Protein AF-A0A3D5HCS0-F1 (afdb_monomer)

Secondary 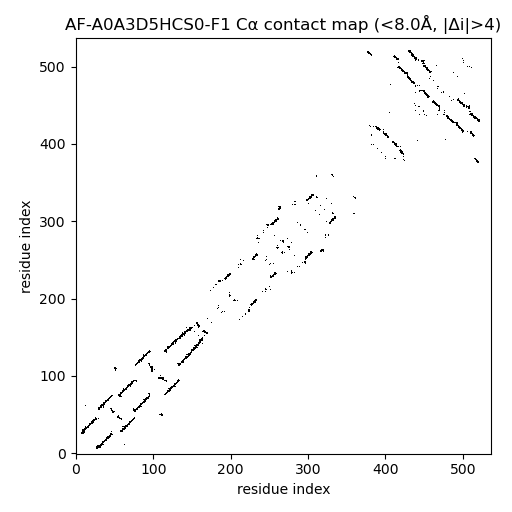structure (DSSP, 8-state):
------PPPSEE-TT-EEPSS-EEE-GGGEEE-TT-EE-TT-EEEE--EETTEE---EEEE-TT-EE-TT-EEEESSEEEE-TT-EE-TT-EEESEEE--S-TTS-GGGSPEEE-EEEE-TT-EE-TT-EE-SSEEE-TT-EEPTT-EE-S-B-TTEEEETTTTEEEEE--HHHHHHHHHHHHHHTTTTTT--EEEEEE-SSSSSGGGHHHHHHHHHHHHTT-SS--EEEEEE--PPPPHHHHHHHHTTSS-SEEEEE--SSSHHHHHHH-SS--HHHHHHHHHHHHHHHHHTT-SPEEEEEEE--TTS-SSSTTS-HHHHHHHTTSSEEEEE--S--GGGHHHHTTS-TT---------------------------EEGGGGGGG-EEEES-GGGEEEEEEEETTEEEEEEEE-SSEEEEEEES--SSEEEEEEEEE-GGGTT-TT--EEEEEEETTEEEEEEEE-TTT-GGGGS-EEEEEEEPPPTTSSEEEEEEEEEGGG------EEEEEEEEEE-----------------

Radius of gyration: 30.87 Å; Cα contacts (8 Å, |Δi|>4): 1173; chains: 1; bounding box: 112×59×103 Å

Nearest PDB structures (foldseek):
  3vbk-assembly1_E  TM=7.588E-01  e=9.280E-09  Bacillus cereus SJ1
  3vbn-assembly1_E  TM=6.845E-01  e=3.715E-09  Bacillus cereus SJ1
  3vbp-assembly1_E  TM=6.751E-01  e=5.040E-09  Bacillus cereus SJ1
  3nz2-assembly1_C  TM=6.798E-01  e=2.881E-09  Vibrio cholerae O1 biovar El Tor str. N16961
  3vbm-assembly1_A  TM=6.682E-01  e=1.543E-08  Bacillus cereus SJ1

Structure (mmCIF, N/CA/C/O backbone):
data_AF-A0A3D5HCS0-F1
#
_entry.id   AF-A0A3D5HCS0-F1
#
loop_
_atom_site.group_PDB
_atom_site.id
_atom_site.type_symbol
_atom_site.label_atom_id
_atom_site.label_alt_id
_atom_site.label_comp_id
_atom_site.label_asym_id
_atom_site.label_entity_id
_atom_site.label_seq_id
_atom_site.pdbx_PDB_ins_code
_atom_site.Cartn_x
_atom_site.Cartn_y
_atom_site.Cartn_z
_atom_site.occupancy
_atom_site.B_iso_or_equiv
_atom_site.auth_seq_id
_atom_site.auth_comp_id
_atom_site.auth_asym_id
_atom_site.auth_atom_id
_atom_site.pdbx_PDB_model_num
ATOM 1 N N . MET A 1 1 ? 17.726 -1.505 -51.246 1.00 40.09 1 MET A N 1
ATOM 2 C CA . MET A 1 1 ? 18.266 -2.875 -51.099 1.00 40.09 1 MET A CA 1
ATOM 3 C C . MET A 1 1 ? 18.958 -2.883 -49.742 1.00 40.09 1 MET A C 1
ATOM 5 O O . MET A 1 1 ? 19.860 -2.082 -49.576 1.00 40.09 1 MET A O 1
ATOM 9 N N . ASN A 1 2 ? 18.490 -3.553 -48.693 1.00 28.88 2 ASN A N 1
ATOM 10 C CA . ASN A 1 2 ? 17.818 -4.845 -48.636 1.00 28.88 2 ASN A CA 1
ATOM 11 C C . ASN A 1 2 ? 16.517 -4.779 -47.831 1.00 28.88 2 ASN A C 1
ATOM 13 O O . ASN A 1 2 ? 16.498 -4.334 -46.690 1.00 28.88 2 ASN A O 1
ATOM 17 N N . ASP A 1 3 ? 15.453 -5.252 -48.467 1.00 43.62 3 ASP A N 1
ATOM 18 C CA . ASP A 1 3 ? 14.295 -5.831 -47.806 1.00 43.62 3 ASP A CA 1
ATOM 19 C C . ASP A 1 3 ? 14.769 -7.160 -47.198 1.00 43.62 3 ASP A C 1
ATOM 21 O O . ASP A 1 3 ? 14.988 -8.143 -47.906 1.00 43.62 3 ASP A O 1
ATOM 25 N N . SER A 1 4 ? 15.092 -7.139 -45.908 1.00 32.47 4 SER A N 1
ATOM 26 C CA . SER A 1 4 ? 15.424 -8.325 -45.125 1.00 32.47 4 SER A CA 1
ATOM 27 C C . SER A 1 4 ? 14.458 -8.374 -43.955 1.00 32.47 4 SER A C 1
ATOM 29 O O . SER A 1 4 ? 14.707 -7.736 -42.936 1.00 32.47 4 SER A O 1
ATOM 31 N N . SER A 1 5 ? 13.346 -9.089 -44.150 1.00 39.62 5 SER A N 1
ATOM 32 C CA . SER A 1 5 ? 12.503 -9.677 -43.102 1.00 39.62 5 SER A CA 1
ATOM 33 C C . SER A 1 5 ? 12.296 -8.782 -41.876 1.00 39.62 5 SER A C 1
ATOM 35 O O . SER A 1 5 ? 13.101 -8.826 -40.945 1.00 39.62 5 SER A O 1
ATOM 37 N N . SER A 1 6 ? 11.207 -8.008 -41.830 1.00 61.06 6 SER A N 1
ATOM 38 C CA . SER A 1 6 ? 10.798 -7.355 -40.584 1.00 61.06 6 SER A CA 1
ATOM 39 C C . SER A 1 6 ? 10.603 -8.436 -39.521 1.00 61.06 6 SER A C 1
ATOM 41 O O . SER A 1 6 ? 9.612 -9.169 -39.546 1.00 61.06 6 SER A O 1
ATOM 43 N N . VAL A 1 7 ? 11.588 -8.589 -38.640 1.00 67.19 7 VAL A N 1
ATOM 44 C CA . VAL A 1 7 ? 11.514 -9.524 -37.525 1.00 67.19 7 VAL A CA 1
ATOM 45 C C . VAL A 1 7 ? 10.277 -9.124 -36.716 1.00 67.19 7 VAL A C 1
ATOM 47 O O . VAL A 1 7 ? 10.143 -7.945 -36.374 1.00 67.19 7 VAL A O 1
ATOM 50 N N . PRO A 1 8 ? 9.325 -10.040 -36.484 1.00 85.25 8 PRO A N 1
ATOM 51 C CA . PRO A 1 8 ? 8.120 -9.706 -35.745 1.00 85.25 8 PRO A CA 1
ATOM 52 C C . PRO A 1 8 ? 8.466 -9.383 -34.292 1.00 85.25 8 PRO A C 1
ATOM 54 O O . PRO A 1 8 ? 9.491 -9.821 -33.766 1.00 85.25 8 PRO A O 1
ATOM 57 N N . PHE A 1 9 ? 7.584 -8.636 -33.634 1.00 92.56 9 PHE A N 1
ATOM 58 C CA . PHE A 1 9 ? 7.651 -8.484 -32.186 1.00 92.56 9 PHE A CA 1
ATOM 59 C C . PHE A 1 9 ? 7.589 -9.852 -31.494 1.00 92.56 9 PHE A C 1
ATOM 61 O O . PHE A 1 9 ? 6.914 -10.759 -31.986 1.00 92.56 9 PHE A O 1
ATOM 68 N N . GLY A 1 10 ? 8.231 -9.985 -30.330 1.00 87.44 10 GLY A N 1
ATOM 69 C CA . GLY A 1 10 ? 8.097 -11.185 -29.495 1.00 87.44 10 GLY A CA 1
ATOM 70 C C . GLY A 1 10 ? 6.640 -11.439 -29.081 1.00 87.44 10 GLY A C 1
ATOM 71 O O . GLY A 1 10 ? 6.196 -12.582 -28.999 1.00 87.44 10 GLY A O 1
ATOM 72 N N . LEU A 1 11 ? 5.876 -10.359 -28.883 1.00 91.88 11 LEU A N 1
ATOM 73 C CA . LEU A 1 11 ? 4.416 -10.346 -28.772 1.00 91.88 11 LEU A CA 1
ATOM 74 C C . LEU A 1 11 ? 3.896 -8.978 -29.226 1.00 91.88 11 LEU A C 1
ATOM 76 O O . LEU A 1 11 ? 4.483 -7.954 -28.877 1.00 91.88 11 LEU A O 1
ATOM 80 N N . PHE A 1 12 ? 2.774 -8.954 -29.944 1.00 93.19 12 PHE A N 1
ATOM 81 C CA . PHE A 1 12 ? 2.031 -7.727 -30.225 1.00 93.19 12 PHE A CA 1
ATOM 82 C C . PHE A 1 12 ? 0.534 -7.975 -30.022 1.00 93.19 12 PHE A C 1
ATOM 84 O O . PHE A 1 12 ? -0.094 -8.692 -30.804 1.00 93.19 12 PHE A O 1
ATOM 91 N N . GLY A 1 13 ? -0.018 -7.446 -28.931 1.00 92.81 13 GLY A N 1
ATOM 92 C CA . GLY A 1 13 ? -1.400 -7.684 -28.533 1.00 92.81 13 GLY A CA 1
ATOM 93 C C . GLY A 1 13 ? -2.437 -6.998 -29.423 1.00 92.81 13 GLY A C 1
ATOM 94 O O . GLY A 1 13 ? -2.145 -6.133 -30.252 1.00 92.81 13 GLY A O 1
ATOM 95 N N . GLN A 1 14 ? -3.691 -7.402 -29.238 1.00 92.31 14 GLN A N 1
ATOM 96 C CA . GLN A 1 14 ? -4.833 -6.890 -29.986 1.00 92.31 14 GLN A CA 1
ATOM 97 C C . GLN A 1 14 ? -5.055 -5.401 -29.711 1.00 92.31 14 GLN A C 1
ATOM 99 O O . GLN A 1 14 ? -4.874 -4.932 -28.588 1.00 92.31 14 GLN A O 1
ATOM 104 N N . SER A 1 15 ? -5.477 -4.666 -30.744 1.00 94.44 15 SER A N 1
ATOM 105 C CA . SER A 1 15 ? -5.795 -3.229 -30.680 1.00 94.44 15 SER A CA 1
ATOM 106 C C . SER A 1 15 ? -4.640 -2.314 -30.249 1.00 94.44 15 SER A C 1
ATOM 108 O O . SER A 1 15 ? -4.856 -1.116 -30.057 1.00 94.44 15 SER A O 1
ATOM 110 N N . SER A 1 16 ? -3.420 -2.841 -30.136 1.00 94.00 16 SER A N 1
ATOM 111 C CA . SER A 1 16 ? -2.223 -2.049 -29.876 1.00 94.00 16 SER A CA 1
ATOM 112 C C . SER A 1 16 ? -1.791 -1.284 -31.126 1.00 94.00 16 SER A C 1
ATOM 114 O O . SER A 1 16 ? -1.936 -1.757 -32.254 1.00 94.00 16 SER A O 1
ATOM 116 N N . GLN A 1 17 ? -1.286 -0.068 -30.936 1.00 93.94 17 GLN A N 1
ATOM 117 C CA . GLN A 1 17 ? -0.936 0.859 -32.008 1.00 93.94 17 GLN A CA 1
ATOM 118 C C . GLN A 1 17 ? 0.408 1.521 -31.718 1.00 93.94 17 GLN A C 1
ATOM 120 O O . GLN A 1 17 ? 0.640 2.026 -30.623 1.00 93.94 17 GLN A O 1
ATOM 125 N N . ILE A 1 18 ? 1.267 1.573 -32.734 1.00 91.62 18 ILE A N 1
ATOM 126 C CA . ILE A 1 18 ? 2.507 2.351 -32.726 1.00 91.62 18 ILE A CA 1
ATOM 127 C C . ILE A 1 18 ? 2.415 3.363 -33.867 1.00 91.62 18 ILE A C 1
ATOM 129 O O . ILE A 1 18 ? 2.258 2.972 -35.025 1.00 91.62 18 ILE A O 1
ATOM 133 N N . LYS A 1 19 ? 2.475 4.660 -33.551 1.00 87.44 19 LYS A N 1
ATOM 134 C CA . LYS A 1 19 ? 2.415 5.735 -34.550 1.00 87.44 19 LYS A CA 1
ATOM 135 C C . LYS A 1 19 ? 3.815 6.160 -34.990 1.00 87.44 19 LYS A C 1
ATOM 137 O O . LYS A 1 19 ? 4.669 6.402 -34.152 1.00 87.44 19 LYS A O 1
ATOM 142 N N . ASN A 1 20 ? 4.055 6.235 -36.298 1.00 78.56 20 ASN A N 1
ATOM 143 C CA . ASN A 1 20 ? 5.356 6.607 -36.865 1.00 78.56 20 ASN A CA 1
ATOM 144 C C . ASN A 1 20 ? 5.614 8.126 -36.780 1.00 78.56 20 ASN A C 1
ATOM 146 O O . ASN A 1 20 ? 4.705 8.890 -37.099 1.00 78.56 20 ASN A O 1
ATOM 150 N N . PRO A 1 21 ? 6.858 8.581 -36.506 1.00 63.50 21 PRO A N 1
ATOM 151 C CA . PRO A 1 21 ? 8.109 7.818 -36.600 1.00 63.50 21 PRO A CA 1
ATOM 152 C C . PRO A 1 21 ? 8.577 7.237 -35.256 1.00 63.50 21 PRO A C 1
ATOM 154 O O . PRO A 1 21 ? 8.786 7.982 -34.307 1.00 63.50 21 PRO A O 1
ATOM 157 N N . VAL A 1 22 ? 8.794 5.920 -35.192 1.00 81.94 22 VAL A N 1
ATOM 158 C CA . VAL A 1 22 ? 9.361 5.218 -34.023 1.00 81.94 22 VAL A CA 1
ATOM 159 C C . VAL A 1 22 ? 10.636 4.495 -34.439 1.00 81.94 22 VAL A C 1
ATOM 161 O O . VAL A 1 22 ? 10.713 3.945 -35.537 1.00 81.94 22 VAL A O 1
ATOM 164 N N . ILE A 1 23 ? 11.641 4.495 -33.567 1.00 92.69 23 ILE A N 1
ATOM 165 C CA . ILE A 1 23 ? 12.841 3.666 -33.714 1.00 92.69 23 ILE A CA 1
ATOM 166 C C . ILE A 1 23 ? 12.617 2.393 -32.905 1.00 92.69 23 ILE A C 1
ATOM 168 O O . ILE A 1 23 ? 12.388 2.473 -31.701 1.00 92.69 23 ILE A O 1
ATOM 172 N N . VAL A 1 24 ? 12.692 1.232 -33.555 1.00 94.25 24 VAL A N 1
ATOM 173 C CA . VAL A 1 24 ? 12.583 -0.076 -32.896 1.00 94.25 24 VAL A CA 1
ATOM 174 C C . VAL A 1 24 ? 13.812 -0.913 -33.232 1.00 94.25 24 VAL A C 1
ATOM 176 O O . VAL A 1 24 ? 14.102 -1.118 -34.411 1.00 94.25 24 VAL A O 1
ATOM 179 N N . THR A 1 25 ? 14.526 -1.413 -32.223 1.00 94.75 25 THR A N 1
ATOM 180 C CA . THR A 1 25 ? 15.664 -2.329 -32.415 1.00 94.75 25 THR A CA 1
ATOM 181 C C . THR A 1 25 ? 15.400 -3.670 -31.735 1.00 94.75 25 THR A C 1
ATOM 183 O O . THR A 1 25 ? 14.897 -3.716 -30.616 1.00 94.75 25 THR A O 1
ATOM 186 N N . ASN A 1 26 ? 15.728 -4.770 -32.428 1.00 95.38 26 ASN A N 1
ATOM 187 C CA . ASN A 1 26 ? 15.502 -6.150 -31.967 1.00 95.38 26 ASN A CA 1
ATOM 188 C C . ASN A 1 26 ? 14.061 -6.416 -31.470 1.00 95.38 26 ASN A C 1
ATOM 190 O O . ASN A 1 26 ? 13.861 -6.795 -30.313 1.00 95.38 26 ASN A O 1
ATOM 194 N N . PRO A 1 27 ? 13.042 -6.223 -32.332 1.00 94.75 27 PRO A N 1
ATOM 195 C CA . PRO A 1 27 ? 11.632 -6.357 -31.955 1.00 94.75 27 PRO A CA 1
ATOM 196 C C . PRO A 1 27 ? 11.265 -7.742 -31.404 1.00 94.75 27 PRO A C 1
ATOM 198 O O . PRO A 1 27 ? 10.375 -7.831 -30.564 1.00 94.75 27 PRO A O 1
ATOM 201 N N . ASP A 1 28 ? 11.980 -8.810 -31.770 1.00 95.06 28 ASP A N 1
ATOM 202 C CA . ASP A 1 28 ? 11.784 -10.163 -31.222 1.00 95.06 28 ASP A CA 1
ATOM 203 C C . ASP A 1 28 ? 11.960 -10.246 -29.696 1.00 95.06 28 ASP A C 1
ATOM 205 O O . ASP A 1 28 ? 11.513 -11.203 -29.066 1.00 95.06 28 ASP A O 1
ATOM 209 N N . ARG A 1 29 ? 12.595 -9.236 -29.093 1.00 97.25 29 ARG A N 1
ATOM 210 C CA . ARG A 1 29 ? 12.810 -9.099 -27.646 1.00 97.25 29 ARG A CA 1
ATOM 211 C C . ARG A 1 29 ? 11.907 -8.063 -26.980 1.00 97.25 29 ARG A C 1
ATOM 213 O O . ARG A 1 29 ? 12.054 -7.781 -25.790 1.00 97.25 29 ARG A O 1
ATOM 220 N N . ILE A 1 30 ? 10.962 -7.519 -27.740 1.00 97.44 30 ILE A N 1
ATOM 221 C CA . ILE A 1 30 ? 9.981 -6.541 -27.292 1.00 97.44 30 ILE A CA 1
ATOM 222 C C . ILE A 1 30 ? 8.600 -7.206 -27.313 1.00 97.44 30 ILE A C 1
ATOM 224 O O . ILE A 1 30 ? 8.141 -7.708 -28.341 1.00 97.44 30 ILE A O 1
ATOM 228 N N . PHE A 1 31 ? 7.938 -7.211 -26.161 1.00 96.88 31 PHE A N 1
ATOM 229 C CA . PHE A 1 31 ? 6.648 -7.854 -25.937 1.00 96.88 31 PHE A CA 1
ATOM 230 C C . PHE A 1 31 ? 5.632 -6.788 -25.538 1.00 96.88 31 PHE A C 1
ATOM 232 O O . PHE A 1 31 ? 5.747 -6.187 -24.471 1.00 96.88 31 PHE A O 1
ATOM 239 N N . ILE A 1 32 ? 4.648 -6.553 -26.400 1.00 97.06 32 ILE A N 1
ATOM 240 C CA . ILE A 1 32 ? 3.619 -5.529 -26.228 1.00 97.06 32 ILE A CA 1
ATOM 241 C C . ILE A 1 32 ? 2.278 -6.221 -25.994 1.00 97.06 32 ILE A C 1
ATOM 243 O O . ILE A 1 32 ? 1.849 -7.033 -26.817 1.00 97.06 32 ILE A O 1
ATOM 247 N N . GLY A 1 33 ? 1.625 -5.898 -24.877 1.00 95.81 33 GLY A N 1
ATOM 248 C CA . GLY A 1 33 ? 0.287 -6.366 -24.521 1.00 95.81 33 GLY A CA 1
ATOM 249 C C . GLY A 1 33 ? -0.815 -5.811 -25.428 1.00 95.81 33 GLY A C 1
ATOM 250 O O . GLY A 1 33 ? -0.559 -5.271 -26.506 1.00 95.81 33 GLY A O 1
ATOM 251 N N . ASN A 1 34 ? -2.063 -5.969 -25.002 1.00 92.94 34 ASN A N 1
ATOM 252 C CA . ASN A 1 34 ? -3.258 -5.500 -25.702 1.00 92.94 34 ASN A CA 1
ATOM 253 C C . ASN A 1 34 ? -3.556 -4.031 -25.381 1.00 92.94 34 ASN A C 1
ATOM 255 O O . ASN A 1 34 ? -3.294 -3.563 -24.275 1.00 92.94 34 ASN A O 1
ATOM 259 N N . ASN A 1 35 ? -4.194 -3.323 -26.313 1.00 96.38 35 ASN A N 1
ATOM 260 C CA . ASN A 1 35 ? -4.640 -1.936 -26.142 1.00 96.38 35 ASN A CA 1
ATOM 261 C C . ASN A 1 35 ? -3.516 -0.956 -25.745 1.00 96.38 35 ASN A C 1
ATOM 263 O O . ASN A 1 35 ? -3.766 0.019 -25.041 1.00 96.38 35 ASN A O 1
ATOM 267 N N . VAL A 1 36 ? -2.282 -1.209 -26.183 1.00 97.25 36 VAL A N 1
ATOM 268 C CA . VAL A 1 36 ? -1.142 -0.317 -25.939 1.00 97.25 36 VAL A CA 1
ATOM 269 C C . VAL A 1 36 ? -1.109 0.775 -27.001 1.00 97.25 36 VAL A C 1
ATOM 271 O O . VAL A 1 36 ? -1.193 0.488 -28.194 1.00 97.25 36 VAL A O 1
ATOM 274 N N . MET A 1 37 ? -0.937 2.027 -26.588 1.00 97.31 37 MET A N 1
ATOM 275 C CA . MET A 1 37 ? -0.763 3.159 -27.499 1.00 97.31 37 MET A CA 1
ATOM 276 C C . MET A 1 37 ? 0.654 3.710 -27.379 1.00 97.31 37 MET A C 1
ATOM 278 O O . MET A 1 37 ? 1.038 4.186 -26.317 1.00 97.31 37 MET A O 1
ATOM 282 N N . VAL A 1 38 ? 1.408 3.711 -28.478 1.00 96.88 38 VAL A N 1
ATOM 283 C CA . VAL A 1 38 ? 2.723 4.358 -28.570 1.00 96.88 38 VAL A CA 1
ATOM 284 C C . VAL A 1 38 ? 2.646 5.515 -29.558 1.00 96.88 38 VAL A C 1
ATOM 286 O O . VAL A 1 38 ? 2.345 5.324 -30.740 1.00 96.88 38 VAL A O 1
ATOM 289 N N . ARG A 1 39 ? 2.884 6.732 -29.064 1.00 94.50 39 ARG A N 1
ATOM 290 C CA . ARG A 1 39 ? 2.867 7.965 -29.855 1.00 94.50 39 ARG A CA 1
ATOM 291 C C . ARG A 1 39 ? 4.187 8.202 -30.595 1.00 94.50 39 ARG A C 1
ATOM 293 O O . ARG A 1 39 ? 5.193 7.529 -30.384 1.00 94.50 39 ARG A O 1
ATOM 300 N N . ASP A 1 40 ? 4.142 9.197 -31.470 1.00 92.75 40 ASP A N 1
ATOM 301 C CA . ASP A 1 40 ? 5.210 9.558 -32.395 1.00 92.75 40 ASP A CA 1
ATOM 302 C C . ASP A 1 40 ? 6.529 9.903 -31.682 1.00 92.75 40 ASP A C 1
ATOM 304 O O . ASP A 1 40 ? 6.559 10.515 -30.610 1.00 92.75 40 ASP A O 1
ATOM 308 N N . GLY A 1 41 ? 7.648 9.546 -32.310 1.00 93.25 41 GLY A N 1
ATOM 309 C CA . GLY A 1 41 ? 8.999 9.854 -31.844 1.00 93.25 41 GLY A CA 1
ATOM 310 C C . GLY A 1 41 ? 9.556 8.891 -30.799 1.00 93.25 41 GLY A C 1
ATOM 311 O O . GLY A 1 41 ? 10.644 9.152 -30.288 1.00 93.25 41 GLY A O 1
ATOM 312 N N . ALA A 1 42 ? 8.840 7.819 -30.446 1.00 95.19 42 ALA A N 1
ATOM 313 C CA . ALA A 1 42 ? 9.333 6.862 -29.463 1.00 95.19 42 ALA A CA 1
ATOM 314 C C . ALA A 1 42 ? 10.580 6.101 -29.962 1.00 95.19 42 ALA A C 1
ATOM 316 O O . ALA A 1 42 ? 10.748 5.844 -31.157 1.00 95.19 42 ALA A O 1
ATOM 317 N N . ARG A 1 43 ? 11.451 5.709 -29.034 1.00 97.19 43 ARG A N 1
ATOM 318 C CA . ARG A 1 43 ? 12.612 4.843 -29.272 1.00 97.19 43 ARG A CA 1
ATOM 319 C C . ARG A 1 43 ? 12.516 3.642 -28.338 1.00 97.19 43 ARG A C 1
ATOM 321 O O . ARG A 1 43 ? 12.640 3.812 -27.130 1.00 97.19 43 ARG A O 1
ATOM 328 N N . LEU A 1 44 ? 12.260 2.462 -28.896 1.00 97.06 44 LEU A N 1
ATOM 329 C CA . LEU A 1 44 ? 12.131 1.193 -28.181 1.00 97.06 44 LEU A CA 1
ATOM 330 C C . LEU A 1 44 ? 13.298 0.288 -28.571 1.00 97.06 44 LEU A C 1
ATOM 332 O O . LEU A 1 44 ? 13.391 -0.150 -29.718 1.00 97.06 44 LEU A O 1
ATOM 336 N N . GLU A 1 45 ? 14.198 0.012 -27.638 1.00 96.56 45 GLU A N 1
ATOM 337 C CA . GLU A 1 45 ? 15.432 -0.701 -27.948 1.00 96.56 45 GLU A CA 1
ATOM 338 C C . GLU A 1 45 ? 15.645 -1.907 -27.054 1.00 96.56 45 GLU A C 1
ATOM 340 O O . GLU A 1 45 ? 15.653 -1.790 -25.830 1.00 96.56 45 GLU A O 1
ATOM 345 N N . ALA A 1 46 ? 15.895 -3.053 -27.684 1.00 97.19 46 ALA A N 1
ATOM 346 C CA . ALA A 1 46 ? 16.477 -4.211 -27.027 1.00 97.19 46 ALA A CA 1
ATOM 347 C C . ALA A 1 46 ? 17.937 -4.343 -27.493 1.00 97.19 46 ALA A C 1
ATOM 349 O O . ALA A 1 46 ? 18.212 -4.651 -28.654 1.00 97.19 46 ALA A O 1
ATOM 350 N N . VAL A 1 47 ? 18.896 -4.079 -26.613 1.00 96.62 47 VAL A N 1
ATOM 351 C CA . VAL A 1 47 ? 20.330 -4.086 -26.926 1.00 96.62 47 VAL A CA 1
ATOM 352 C C . VAL A 1 47 ? 20.868 -5.503 -26.749 1.00 96.62 47 VAL A C 1
ATOM 354 O O . VAL A 1 47 ? 21.057 -5.941 -25.623 1.00 96.62 47 VAL A O 1
ATOM 357 N N . LYS A 1 48 ? 21.084 -6.231 -27.853 1.00 96.81 48 LYS A N 1
ATOM 358 C CA . LYS A 1 48 ? 21.626 -7.608 -27.842 1.00 96.81 48 LYS A CA 1
ATOM 359 C C . LYS A 1 48 ? 23.147 -7.679 -27.810 1.00 96.81 48 LYS A C 1
ATOM 361 O O . LYS A 1 48 ? 23.696 -8.693 -27.410 1.00 96.81 48 LYS A O 1
ATOM 366 N N . GLU A 1 49 ? 23.825 -6.633 -28.263 1.00 95.38 49 GLU A N 1
ATOM 367 C CA . GLU A 1 49 ? 25.281 -6.577 -28.267 1.00 95.38 49 GLU A CA 1
ATOM 368 C C . GLU A 1 49 ? 25.734 -5.124 -28.129 1.00 95.38 49 GLU A C 1
ATOM 370 O O . GLU A 1 49 ? 25.197 -4.232 -28.792 1.00 95.38 49 GLU A O 1
ATOM 375 N N . TYR A 1 50 ? 26.727 -4.879 -27.277 1.00 95.19 50 TYR A N 1
ATOM 376 C CA . TYR A 1 50 ? 27.416 -3.597 -27.200 1.00 95.19 50 TYR A CA 1
ATOM 377 C C . TYR A 1 50 ? 28.886 -3.802 -26.838 1.00 95.19 50 TYR A C 1
ATOM 379 O O . TYR A 1 50 ? 29.207 -4.557 -25.925 1.00 95.19 50 TYR A O 1
ATOM 387 N N . ALA A 1 51 ? 29.790 -3.113 -27.541 1.00 90.88 51 ALA A N 1
ATOM 388 C CA . ALA A 1 51 ? 31.238 -3.209 -27.323 1.00 90.88 51 ALA A CA 1
ATOM 389 C C . ALA A 1 51 ? 31.768 -4.666 -27.283 1.00 90.88 51 ALA A C 1
ATOM 391 O O . ALA A 1 51 ? 32.663 -4.983 -26.500 1.00 90.88 51 ALA A O 1
ATOM 392 N N . GLY A 1 52 ? 31.210 -5.550 -28.123 1.00 89.94 52 GLY A N 1
ATOM 393 C CA . GLY A 1 52 ? 31.578 -6.968 -28.199 1.00 89.94 52 GLY A CA 1
ATOM 394 C C . GLY A 1 52 ? 31.073 -7.833 -27.038 1.00 89.94 52 GLY A C 1
ATOM 395 O O . GLY A 1 52 ? 31.519 -8.969 -26.897 1.00 89.94 52 GLY A O 1
ATOM 396 N N . VAL A 1 53 ? 30.180 -7.308 -26.192 1.00 93.12 53 VAL A N 1
ATOM 397 C CA . VAL A 1 53 ? 29.501 -8.059 -25.130 1.00 93.12 53 VAL A CA 1
ATOM 398 C C . VAL A 1 53 ? 28.066 -8.337 -25.554 1.00 93.12 53 VAL A C 1
ATOM 400 O O . VAL A 1 53 ? 27.314 -7.406 -25.841 1.00 93.12 53 VAL A O 1
ATOM 403 N N . GLU A 1 54 ? 27.700 -9.617 -25.580 1.00 96.31 54 GLU A N 1
ATOM 404 C CA . GLU A 1 54 ? 26.331 -10.065 -25.833 1.00 96.31 54 GLU A CA 1
ATOM 405 C C . GLU A 1 54 ? 25.437 -9.890 -24.596 1.00 96.31 54 GLU A C 1
ATOM 407 O O . GLU A 1 54 ? 25.863 -10.019 -23.445 1.00 96.31 54 GLU A O 1
ATOM 412 N N . HIS A 1 55 ? 24.163 -9.631 -24.856 1.00 96.12 55 HIS A N 1
ATOM 413 C CA . HIS A 1 55 ? 23.106 -9.386 -23.892 1.00 96.12 55 HIS A CA 1
ATOM 414 C C . HIS A 1 55 ? 21.837 -10.133 -24.325 1.00 96.12 55 HIS A C 1
ATOM 416 O O . HIS A 1 55 ? 21.575 -10.296 -25.519 1.00 96.12 55 HIS A O 1
ATOM 422 N N . ASP A 1 56 ? 21.011 -10.537 -23.359 1.00 95.62 56 ASP A N 1
ATOM 423 C CA . ASP A 1 56 ? 19.702 -11.157 -23.605 1.00 95.62 56 ASP A CA 1
ATOM 424 C C . ASP A 1 56 ? 18.579 -10.219 -23.131 1.00 95.62 56 ASP A C 1
ATOM 426 O O . ASP A 1 56 ? 17.971 -10.454 -22.085 1.00 95.62 56 ASP A O 1
ATOM 430 N N . PRO A 1 57 ? 18.349 -9.092 -23.833 1.00 97.62 57 PRO A N 1
ATOM 431 C CA . PRO A 1 57 ? 17.447 -8.056 -23.363 1.00 97.62 57 PRO A CA 1
ATOM 432 C C . PRO A 1 57 ? 15.993 -8.515 -23.430 1.00 97.62 57 PRO A C 1
ATOM 434 O O . PRO A 1 57 ? 15.581 -9.233 -24.345 1.00 97.62 57 PRO A O 1
ATOM 437 N N . ILE A 1 58 ? 15.192 -8.014 -22.496 1.00 96.81 58 ILE A N 1
ATOM 438 C CA . ILE A 1 58 ? 13.741 -8.163 -22.503 1.00 96.81 58 ILE A CA 1
ATOM 439 C C . ILE A 1 58 ? 13.099 -6.801 -22.231 1.00 96.81 58 ILE A C 1
ATOM 441 O O . ILE A 1 58 ? 13.323 -6.196 -21.183 1.00 96.81 58 ILE A O 1
ATOM 445 N N . LEU A 1 59 ? 12.245 -6.348 -23.151 1.00 98.25 59 LEU A N 1
ATOM 446 C CA . LEU A 1 59 ? 11.335 -5.224 -22.929 1.00 98.25 59 LEU A CA 1
ATOM 447 C C . LEU A 1 59 ? 9.895 -5.741 -22.932 1.00 98.25 59 LEU A C 1
ATOM 449 O O . LEU A 1 59 ? 9.395 -6.185 -23.965 1.00 98.25 59 LEU A O 1
ATOM 453 N N . LYS A 1 60 ? 9.221 -5.682 -21.782 1.00 97.81 60 LYS A N 1
ATOM 454 C CA . LYS A 1 60 ? 7.810 -6.069 -21.636 1.00 97.81 60 LYS A CA 1
ATOM 455 C C . LYS A 1 60 ? 6.954 -4.852 -21.319 1.00 97.81 60 LYS A C 1
ATOM 457 O O . LYS A 1 60 ? 7.256 -4.117 -20.383 1.00 97.81 60 LYS A O 1
ATOM 462 N N . ILE A 1 61 ? 5.874 -4.681 -22.074 1.00 98.31 61 ILE A N 1
ATOM 463 C CA . ILE A 1 61 ? 4.871 -3.630 -21.898 1.00 98.31 61 ILE A CA 1
ATOM 464 C C . ILE A 1 61 ? 3.511 -4.305 -21.703 1.00 98.31 61 ILE A C 1
ATOM 466 O O . ILE A 1 61 ? 3.056 -5.035 -22.585 1.00 98.31 61 ILE A O 1
ATOM 470 N N . GLY A 1 62 ? 2.891 -4.088 -20.544 1.00 94.94 62 GLY A N 1
ATOM 471 C CA . GLY A 1 62 ? 1.598 -4.657 -20.173 1.00 94.94 62 GLY A CA 1
ATOM 472 C C . GLY A 1 62 ? 0.417 -4.097 -20.967 1.00 94.94 62 GLY A C 1
ATOM 473 O O . GLY A 1 62 ? 0.559 -3.202 -21.799 1.00 94.94 62 GLY A O 1
ATOM 474 N N . ASP A 1 63 ? -0.766 -4.651 -20.712 1.00 92.19 63 ASP A N 1
ATOM 475 C CA . ASP A 1 63 ? -2.010 -4.220 -21.356 1.00 92.19 63 ASP A CA 1
ATOM 476 C C . ASP A 1 63 ? -2.384 -2.780 -20.962 1.00 92.19 63 ASP A C 1
ATOM 478 O O . ASP A 1 63 ? -2.128 -2.358 -19.837 1.00 92.19 63 ASP A O 1
ATOM 482 N N . GLY A 1 64 ? -3.018 -2.031 -21.867 1.00 91.81 64 GLY A N 1
ATOM 483 C CA . GLY A 1 64 ? -3.600 -0.714 -21.564 1.00 91.81 64 GLY A CA 1
ATOM 484 C C . GLY A 1 64 ? -2.591 0.418 -21.333 1.00 91.81 64 GLY A C 1
ATOM 485 O O . GLY A 1 64 ? -2.980 1.518 -20.946 1.00 91.81 64 GLY A O 1
ATOM 486 N N . VAL A 1 65 ? -1.297 0.181 -21.566 1.00 98.06 65 VAL A N 1
ATOM 487 C CA . VAL A 1 65 ? -0.251 1.198 -21.384 1.00 98.06 65 VAL A CA 1
ATOM 488 C C . VAL A 1 65 ? -0.374 2.311 -22.433 1.00 98.06 65 VAL A C 1
ATOM 490 O O . VAL A 1 65 ? -0.477 2.042 -23.634 1.00 98.06 65 VAL A O 1
ATOM 493 N N . SER A 1 66 ? -0.291 3.570 -21.991 1.00 97.94 66 SER A N 1
ATOM 494 C CA . SER A 1 66 ? -0.196 4.742 -22.877 1.00 97.94 66 SER A CA 1
ATOM 495 C C . SER A 1 66 ? 1.200 5.348 -22.811 1.00 97.94 66 SER A C 1
ATOM 497 O O . SER A 1 66 ? 1.655 5.751 -21.741 1.00 97.94 66 SER A O 1
ATOM 499 N N . ILE A 1 67 ? 1.867 5.434 -23.960 1.00 98.06 67 ILE A N 1
ATOM 500 C CA . ILE A 1 67 ? 3.206 5.999 -24.125 1.00 98.06 67 ILE A CA 1
ATOM 501 C C . ILE A 1 67 ? 3.109 7.236 -25.013 1.00 98.06 67 ILE A C 1
ATOM 503 O O . ILE A 1 67 ? 2.839 7.136 -26.212 1.00 98.06 67 ILE A O 1
ATOM 507 N N . GLU A 1 68 ? 3.330 8.405 -24.418 1.00 97.25 68 GLU A N 1
ATOM 508 C CA . GLU A 1 68 ? 3.230 9.689 -25.106 1.00 97.25 68 GLU A CA 1
ATOM 509 C C . GLU A 1 68 ? 4.490 10.032 -25.927 1.00 97.25 68 GLU A C 1
ATOM 511 O O . GLU A 1 68 ? 5.411 9.233 -26.099 1.00 97.25 68 GLU A O 1
ATOM 516 N N . LEU A 1 69 ? 4.488 11.225 -26.525 1.00 95.12 69 LEU A N 1
ATOM 517 C CA . LEU A 1 69 ? 5.442 11.644 -27.554 1.00 95.12 69 LEU A CA 1
ATOM 518 C C . LEU A 1 69 ? 6.907 11.549 -27.101 1.00 95.12 69 LEU A C 1
ATOM 520 O O . LEU A 1 69 ? 7.265 12.008 -26.016 1.00 95.12 69 LEU A O 1
ATOM 524 N N . SER A 1 70 ? 7.772 11.060 -27.992 1.00 96.62 70 SER A N 1
ATOM 525 C CA . SER A 1 70 ? 9.237 11.102 -27.841 1.00 96.62 70 SER A CA 1
ATOM 526 C C . SER A 1 70 ? 9.802 10.376 -26.612 1.00 96.62 70 SER A C 1
ATOM 528 O O . SER A 1 70 ? 10.821 10.792 -26.063 1.00 96.62 70 SER A O 1
ATOM 530 N N . VAL A 1 71 ? 9.147 9.305 -26.162 1.00 98.25 71 VAL A N 1
ATOM 531 C CA . VAL A 1 71 ? 9.634 8.456 -25.063 1.00 98.25 71 VAL A CA 1
ATOM 532 C C . VAL A 1 71 ? 10.785 7.556 -25.523 1.00 98.25 71 VAL A C 1
ATOM 534 O O . VAL A 1 71 ? 10.745 6.984 -26.609 1.00 98.25 71 VAL A O 1
ATOM 537 N N . HIS A 1 72 ? 11.797 7.385 -24.678 1.00 98.44 72 HIS A N 1
ATOM 538 C CA . HIS A 1 72 ? 12.921 6.479 -24.903 1.00 98.44 72 HIS A CA 1
ATOM 539 C C . HIS A 1 72 ? 12.902 5.343 -23.876 1.00 98.44 72 HIS A C 1
ATOM 541 O O . HIS A 1 72 ? 12.964 5.598 -22.675 1.00 98.44 72 HIS A O 1
ATOM 547 N N . ILE A 1 73 ? 12.838 4.096 -24.345 1.00 98.56 73 ILE A N 1
ATOM 548 C CA . ILE A 1 73 ? 12.927 2.891 -23.518 1.00 98.56 73 ILE A CA 1
ATOM 549 C C . ILE A 1 73 ? 14.042 1.998 -24.065 1.00 98.56 73 ILE A C 1
ATOM 551 O O . ILE A 1 73 ? 13.925 1.477 -25.174 1.00 98.56 73 ILE A O 1
ATOM 555 N N . GLY A 1 74 ? 15.103 1.818 -23.280 1.00 97.88 74 GLY A N 1
ATOM 556 C CA . GLY A 1 74 ? 16.256 0.990 -23.630 1.00 97.88 74 GLY A CA 1
ATOM 557 C C . GLY A 1 74 ? 16.455 -0.149 -22.634 1.00 97.88 74 GLY A C 1
ATOM 558 O O . GLY A 1 74 ? 16.701 0.095 -21.453 1.00 97.88 74 GLY A O 1
ATOM 559 N N . ALA A 1 75 ? 16.380 -1.387 -23.120 1.00 98.19 75 ALA A N 1
ATOM 560 C CA . ALA A 1 75 ? 16.632 -2.597 -22.349 1.00 98.19 75 ALA A CA 1
ATOM 561 C C . ALA A 1 75 ? 17.894 -3.300 -22.867 1.00 98.19 75 ALA A C 1
ATOM 563 O O . ALA A 1 75 ? 17.938 -3.728 -24.018 1.00 98.19 75 ALA A O 1
ATOM 564 N N . ALA A 1 76 ? 18.905 -3.447 -22.018 1.00 97.62 76 ALA A N 1
ATOM 565 C CA . ALA A 1 76 ? 20.060 -4.322 -22.229 1.00 97.62 76 ALA A CA 1
ATOM 566 C C . ALA A 1 76 ? 19.993 -5.579 -21.338 1.00 97.62 76 ALA A C 1
ATOM 568 O O . ALA A 1 76 ? 20.736 -6.530 -21.546 1.00 97.62 76 ALA A O 1
ATOM 569 N N . ASN A 1 77 ? 19.096 -5.610 -20.350 1.00 97.56 77 ASN A N 1
ATOM 570 C CA . ASN A 1 77 ? 18.819 -6.765 -19.500 1.00 97.56 77 ASN A CA 1
ATOM 571 C C . ASN A 1 77 ? 17.305 -6.967 -19.356 1.00 97.56 77 ASN A C 1
ATOM 573 O O . ASN A 1 77 ? 16.746 -7.860 -19.986 1.00 97.56 77 ASN A O 1
ATOM 577 N N . SER A 1 78 ? 16.614 -6.132 -18.577 1.00 97.19 78 SER A N 1
ATOM 578 C CA . SER A 1 78 ? 15.169 -6.264 -18.387 1.00 97.19 78 SER A CA 1
ATOM 579 C C . SER A 1 78 ? 14.512 -4.944 -17.991 1.00 97.19 78 SER A C 1
ATOM 581 O O . SER A 1 78 ? 14.757 -4.420 -16.901 1.00 97.19 78 SER A O 1
ATOM 583 N N . VAL A 1 79 ? 13.579 -4.486 -18.827 1.00 98.69 79 VAL A N 1
ATOM 584 C CA . VAL A 1 79 ? 12.614 -3.426 -18.511 1.00 98.69 79 VAL A CA 1
ATOM 585 C C . VAL A 1 79 ? 11.209 -4.017 -18.588 1.00 98.69 79 VAL A C 1
ATOM 587 O O . VAL A 1 79 ? 10.759 -4.449 -19.650 1.00 98.69 79 VAL A O 1
ATOM 590 N N . CYS A 1 80 ? 10.513 -4.032 -17.458 1.00 98.12 80 CYS A N 1
ATOM 591 C CA . CYS A 1 80 ? 9.159 -4.557 -17.339 1.00 98.12 80 CYS A CA 1
ATOM 592 C C . CYS A 1 80 ? 8.206 -3.445 -16.900 1.00 98.12 80 CYS A C 1
ATOM 594 O O . CYS A 1 80 ? 8.394 -2.841 -15.845 1.00 98.12 80 CYS A O 1
ATOM 596 N N . ILE A 1 81 ? 7.182 -3.191 -17.711 1.00 98.69 81 ILE A N 1
ATOM 597 C CA . ILE A 1 81 ? 6.130 -2.204 -17.469 1.00 98.69 81 ILE A CA 1
ATOM 598 C C . ILE A 1 81 ? 4.808 -2.960 -17.330 1.00 98.69 81 ILE A C 1
ATOM 600 O O . ILE A 1 81 ? 4.440 -3.727 -18.220 1.00 98.69 81 ILE A O 1
ATOM 604 N N . GLY A 1 82 ? 4.126 -2.768 -16.204 1.00 95.00 82 GLY A N 1
ATOM 605 C CA . GLY A 1 82 ? 2.854 -3.391 -15.854 1.00 95.00 82 GLY A CA 1
ATOM 606 C C . GLY A 1 82 ? 1.677 -2.872 -16.679 1.00 95.00 82 GLY A C 1
ATOM 607 O O . GLY A 1 82 ? 1.845 -2.190 -17.690 1.00 95.00 82 GLY A O 1
ATOM 608 N N . LYS A 1 83 ? 0.466 -3.224 -16.252 1.00 94.38 83 LYS A N 1
ATOM 609 C CA . LYS A 1 83 ? -0.788 -2.854 -16.923 1.00 94.38 83 LYS A CA 1
ATOM 610 C C . LYS A 1 83 ? -1.214 -1.431 -16.588 1.00 94.38 83 LYS A C 1
ATOM 612 O O . LYS A 1 83 ? -0.925 -0.940 -15.501 1.00 94.38 83 LYS A O 1
ATOM 617 N N . ASP A 1 84 ? -1.931 -0.786 -17.501 1.00 95.06 84 ASP A N 1
ATOM 618 C CA . ASP A 1 84 ? -2.566 0.523 -17.293 1.00 95.06 84 ASP A CA 1
ATOM 619 C C . ASP A 1 84 ? -1.592 1.620 -16.812 1.00 95.06 84 ASP A C 1
ATOM 621 O O . ASP A 1 84 ? -1.972 2.555 -16.106 1.00 95.06 84 ASP A O 1
ATOM 625 N N . VAL A 1 85 ? -0.308 1.506 -17.170 1.00 98.00 85 VAL A N 1
ATOM 626 C CA . VAL A 1 85 ? 0.708 2.523 -16.869 1.00 98.00 85 VAL A CA 1
ATOM 627 C C . VAL A 1 85 ? 0.568 3.684 -17.850 1.00 98.00 85 VAL A C 1
ATOM 629 O O . VAL A 1 85 ? 0.474 3.487 -19.064 1.00 98.00 85 VAL A O 1
ATOM 632 N N . MET A 1 86 ? 0.613 4.912 -17.337 1.00 98.44 86 MET A N 1
ATOM 633 C CA . MET A 1 86 ? 0.650 6.120 -18.160 1.00 98.44 86 MET A CA 1
ATOM 634 C C . MET A 1 86 ? 2.061 6.712 -18.164 1.00 98.44 86 MET A C 1
ATOM 636 O O . MET A 1 86 ? 2.606 7.056 -17.115 1.00 98.44 86 MET A O 1
ATOM 640 N N . ILE A 1 87 ? 2.649 6.865 -19.348 1.00 98.75 87 ILE A N 1
ATOM 641 C CA . ILE A 1 87 ? 3.994 7.409 -19.542 1.00 98.75 87 ILE A CA 1
ATOM 642 C C . ILE A 1 87 ? 3.882 8.717 -20.321 1.00 98.75 87 ILE A C 1
ATOM 644 O O . ILE A 1 87 ? 3.530 8.724 -21.500 1.00 98.75 87 ILE A O 1
ATOM 648 N N . GLY A 1 88 ? 4.179 9.828 -19.646 1.00 98.44 88 GLY A N 1
ATOM 649 C CA . GLY A 1 88 ? 4.186 11.163 -20.231 1.00 98.44 88 GLY A CA 1
ATOM 650 C C . GLY A 1 88 ? 5.236 11.335 -21.330 1.00 98.44 88 GLY A C 1
ATOM 651 O O . GLY A 1 88 ? 6.109 10.495 -21.544 1.00 98.44 88 GLY A O 1
ATOM 652 N N . GLY A 1 89 ? 5.154 12.453 -22.050 1.00 97.69 89 GLY A N 1
ATOM 653 C CA . GLY A 1 89 ? 6.065 12.730 -23.156 1.00 97.69 89 GLY A CA 1
ATOM 654 C C . GLY A 1 89 ? 7.514 12.893 -22.692 1.00 97.69 89 GLY A C 1
ATOM 655 O O . GLY A 1 89 ? 7.774 13.405 -21.599 1.00 97.69 89 GLY A O 1
ATOM 656 N N . ARG A 1 90 ? 8.461 12.497 -23.550 1.00 98.31 90 ARG A N 1
ATOM 657 C CA . ARG A 1 90 ? 9.916 12.659 -23.362 1.00 98.31 90 ARG A CA 1
ATOM 658 C C . ARG A 1 90 ? 10.468 11.972 -22.107 1.00 98.31 90 ARG A C 1
ATOM 660 O O . ARG A 1 90 ? 11.521 12.351 -21.598 1.00 98.31 90 ARG A O 1
ATOM 667 N N . VAL A 1 91 ? 9.764 10.963 -21.603 1.00 98.81 91 VAL A N 1
ATOM 668 C CA . VAL A 1 91 ? 10.263 10.095 -20.532 1.00 98.81 91 VAL A CA 1
ATOM 669 C C . VAL A 1 91 ? 11.399 9.218 -21.064 1.00 98.81 91 VAL A C 1
ATOM 671 O O . VAL A 1 91 ? 11.354 8.752 -22.200 1.00 98.81 91 VAL A O 1
ATOM 674 N N . THR A 1 92 ? 12.424 8.994 -20.244 1.00 98.81 92 THR A N 1
ATOM 675 C CA . THR A 1 92 ? 13.548 8.094 -20.533 1.00 98.81 92 THR A CA 1
ATOM 676 C C . THR A 1 92 ? 13.600 6.981 -19.490 1.00 98.81 92 THR A C 1
ATOM 678 O O . THR A 1 92 ? 13.697 7.265 -18.300 1.00 98.81 92 THR A O 1
ATOM 681 N N . ILE A 1 93 ? 13.550 5.722 -19.921 1.00 98.81 93 ILE A N 1
ATOM 682 C CA . ILE A 1 93 ? 13.626 4.526 -19.070 1.00 98.81 93 ILE A CA 1
ATOM 683 C C . ILE A 1 93 ? 14.746 3.647 -19.616 1.00 98.81 93 ILE A C 1
ATOM 685 O O . ILE A 1 93 ? 14.605 3.075 -20.695 1.00 98.81 93 ILE A O 1
ATOM 689 N N . VAL A 1 94 ? 15.869 3.554 -18.905 1.00 98.25 94 VAL A N 1
ATOM 690 C CA . VAL A 1 94 ? 17.039 2.817 -19.404 1.00 98.25 94 VAL A CA 1
ATOM 691 C C . VAL A 1 94 ? 17.659 1.994 -18.283 1.00 98.25 94 VAL A C 1
ATOM 693 O O . VAL A 1 94 ? 18.060 2.526 -17.248 1.00 98.25 94 VAL A O 1
ATOM 696 N N . ASP A 1 95 ? 17.743 0.679 -18.486 1.00 98.12 95 ASP A N 1
ATOM 697 C CA . ASP A 1 95 ? 18.268 -0.273 -17.499 1.00 98.12 95 ASP A CA 1
ATOM 698 C C . ASP A 1 95 ? 19.800 -0.412 -17.519 1.00 98.12 95 ASP A C 1
ATOM 700 O O . ASP A 1 95 ? 20.349 -1.315 -16.889 1.00 98.12 95 ASP A O 1
ATOM 704 N N . HIS A 1 96 ? 20.509 0.472 -18.215 1.00 97.50 96 HIS A N 1
ATOM 705 C CA . HIS A 1 96 ? 21.952 0.405 -18.384 1.00 97.50 96 HIS A CA 1
ATOM 706 C C . HIS A 1 96 ? 22.599 1.786 -18.511 1.00 97.50 96 HIS A C 1
ATOM 708 O O . HIS A 1 96 ? 21.963 2.758 -18.901 1.00 97.50 96 HIS A O 1
ATOM 714 N N . ASP A 1 97 ? 23.899 1.836 -18.224 1.00 94.81 97 ASP A N 1
ATOM 715 C CA . ASP A 1 97 ? 24.771 2.988 -18.479 1.00 94.81 97 ASP A CA 1
ATOM 716 C C . ASP A 1 97 ? 26.035 2.524 -19.209 1.00 94.81 97 ASP A C 1
ATOM 718 O O . ASP A 1 97 ? 26.410 1.353 -19.114 1.00 94.81 97 ASP A O 1
ATOM 722 N N . HIS A 1 98 ? 26.754 3.438 -19.859 1.00 94.00 98 HIS A N 1
ATOM 723 C CA . HIS A 1 98 ? 28.097 3.139 -20.360 1.00 94.00 98 HIS A CA 1
ATOM 724 C C . HIS A 1 98 ? 29.081 2.898 -19.207 1.00 94.00 98 HIS A C 1
ATOM 726 O O . HIS A 1 98 ? 29.056 3.594 -18.187 1.00 94.00 98 HIS A O 1
ATOM 732 N N . GLY A 1 99 ? 29.977 1.925 -19.375 1.00 90.25 99 GLY A N 1
ATOM 733 C CA . GLY A 1 99 ? 31.137 1.764 -18.507 1.00 90.25 99 GLY A CA 1
ATOM 734 C C . GLY A 1 99 ? 32.060 2.981 -18.582 1.00 90.25 99 GLY A C 1
ATOM 735 O O . GLY A 1 99 ? 32.284 3.543 -19.651 1.00 90.25 99 GLY A O 1
ATOM 736 N N . PHE A 1 100 ? 32.595 3.399 -17.438 1.00 93.56 100 PHE A N 1
ATOM 737 C CA . PHE A 1 100 ? 33.566 4.499 -17.347 1.00 93.56 100 PHE A CA 1
ATOM 738 C C . PHE A 1 100 ? 34.692 4.209 -16.343 1.00 93.56 100 PHE A C 1
ATOM 740 O O . PHE A 1 100 ? 35.444 5.105 -15.969 1.00 93.56 100 PHE A O 1
ATOM 747 N N . ALA A 1 101 ? 34.794 2.961 -15.876 1.00 91.94 101 ALA A N 1
ATOM 748 C CA . ALA A 1 101 ? 35.746 2.569 -14.841 1.00 91.94 101 ALA A CA 1
ATOM 749 C C . ALA A 1 101 ? 37.196 2.526 -15.353 1.00 91.94 101 ALA A C 1
ATOM 751 O O . ALA A 1 101 ? 38.114 2.738 -14.566 1.00 91.94 101 ALA A O 1
ATOM 752 N N . ASP A 1 102 ? 37.407 2.268 -16.650 1.00 91.69 102 ASP A N 1
ATOM 753 C CA . ASP A 1 102 ? 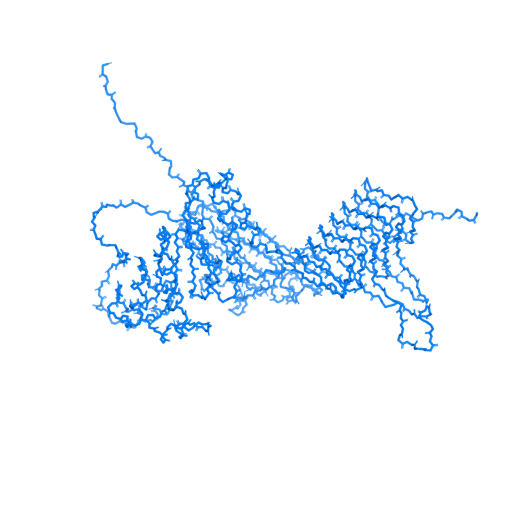38.725 2.326 -17.287 1.00 91.69 102 ASP A CA 1
ATOM 754 C C . ASP A 1 102 ? 38.952 3.728 -17.886 1.00 91.69 102 ASP A C 1
ATOM 756 O O . ASP A 1 102 ? 38.409 4.029 -18.950 1.00 91.69 102 ASP A O 1
ATOM 760 N N . PRO A 1 103 ? 39.754 4.608 -17.257 1.00 93.75 103 PRO A N 1
ATOM 761 C CA . PRO A 1 103 ? 39.986 5.958 -17.769 1.00 93.75 103 PRO A CA 1
ATOM 762 C C . PRO A 1 103 ? 40.874 5.984 -19.024 1.00 93.75 103 PRO A C 1
ATOM 764 O O . PRO A 1 103 ? 41.034 7.041 -19.632 1.00 93.75 103 PRO A O 1
ATOM 767 N N . THR A 1 104 ? 41.473 4.853 -19.420 1.00 96.12 104 THR A N 1
ATOM 768 C CA . THR A 1 104 ? 42.323 4.759 -20.619 1.00 96.12 104 THR A CA 1
ATOM 769 C C . THR A 1 104 ? 41.523 4.524 -21.898 1.00 96.12 104 THR A C 1
ATOM 771 O O . THR A 1 104 ? 42.060 4.662 -22.999 1.00 96.12 104 THR A O 1
ATOM 774 N N . LYS A 1 105 ? 40.231 4.197 -21.772 1.00 92.81 105 LYS A N 1
ATOM 775 C CA . LYS A 1 105 ? 39.325 3.950 -22.895 1.00 92.81 105 LYS A CA 1
ATOM 776 C C . LYS A 1 105 ? 38.164 4.940 -22.869 1.00 92.81 105 LYS A C 1
ATOM 778 O O . LYS A 1 105 ? 37.610 5.199 -21.802 1.00 92.81 105 LYS A O 1
ATOM 783 N N . PRO A 1 106 ? 37.719 5.458 -24.024 1.00 93.50 106 PRO A N 1
ATOM 784 C CA . PRO A 1 106 ? 36.490 6.241 -24.063 1.00 93.50 106 PRO A CA 1
ATOM 785 C C . PRO A 1 106 ? 35.296 5.371 -23.615 1.00 93.50 106 PRO A C 1
ATOM 787 O O . PRO A 1 106 ? 35.283 4.177 -23.931 1.00 93.50 106 PRO A O 1
ATOM 790 N N . PRO A 1 107 ? 34.274 5.930 -22.932 1.00 93.38 107 PRO A N 1
ATOM 791 C CA . PRO A 1 107 ? 33.099 5.168 -22.491 1.00 93.38 107 PRO A CA 1
ATOM 792 C C . PRO A 1 107 ? 32.386 4.394 -23.610 1.00 93.38 107 PRO A C 1
ATOM 794 O O . PRO A 1 107 ? 31.837 3.324 -23.372 1.00 93.38 107 PRO A O 1
ATOM 797 N N . SER A 1 108 ? 32.453 4.881 -24.854 1.00 92.62 108 SER A N 1
ATOM 798 C CA . SER A 1 108 ? 31.880 4.211 -26.030 1.00 92.62 108 SER A CA 1
ATOM 799 C C . SER A 1 108 ? 32.533 2.869 -26.380 1.00 92.62 108 SER A C 1
ATOM 801 O O . SER A 1 108 ? 31.975 2.104 -27.159 1.00 92.62 108 SER A O 1
ATOM 803 N N . HIS A 1 109 ? 33.735 2.596 -25.865 1.00 92.69 109 HIS A N 1
ATOM 804 C CA . HIS A 1 109 ? 34.461 1.336 -26.067 1.00 92.69 109 HIS A CA 1
ATOM 805 C C . HIS A 1 109 ? 34.453 0.459 -24.807 1.00 92.69 109 HIS A C 1
ATOM 807 O O . HIS A 1 109 ? 35.163 -0.545 -24.749 1.00 92.69 109 HIS A O 1
ATOM 813 N N . GLN A 1 110 ? 33.707 0.860 -23.776 1.00 94.06 110 GLN A N 1
ATOM 814 C CA . GLN A 1 110 ? 33.568 0.112 -22.534 1.00 94.06 110 GLN A CA 1
ATOM 815 C C . GLN A 1 110 ? 32.210 -0.604 -22.510 1.00 94.06 110 GLN A C 1
ATOM 817 O O . GLN A 1 110 ? 31.232 -0.077 -23.045 1.00 94.06 110 GLN A O 1
ATOM 822 N N . PRO A 1 111 ? 32.128 -1.799 -21.903 1.00 94.00 111 PRO A N 1
ATOM 823 C CA . PRO A 1 111 ? 30.882 -2.554 -21.822 1.00 94.00 111 PRO A CA 1
ATOM 824 C C . PRO A 1 111 ? 29.812 -1.800 -21.024 1.00 94.00 111 PRO A C 1
ATOM 826 O O . PRO A 1 111 ? 30.118 -0.925 -20.207 1.00 94.00 111 PRO A O 1
ATOM 829 N N . LEU A 1 112 ? 28.546 -2.149 -21.254 1.00 95.75 112 LEU A N 1
ATOM 830 C CA . LEU A 1 112 ? 27.425 -1.573 -20.518 1.00 95.75 112 LEU A CA 1
ATOM 831 C C . LEU A 1 112 ? 27.381 -2.089 -19.075 1.00 95.75 112 LEU A C 1
ATOM 833 O O . LEU A 1 112 ? 27.554 -3.277 -18.807 1.00 95.75 112 LEU A O 1
ATOM 837 N N . ASN A 1 113 ? 27.056 -1.195 -18.148 1.00 94.69 113 ASN A N 1
ATOM 838 C CA . ASN A 1 113 ? 26.687 -1.537 -16.782 1.00 94.69 113 ASN A CA 1
ATOM 839 C C . ASN A 1 113 ? 25.170 -1.742 -16.715 1.00 94.69 113 ASN A C 1
ATOM 841 O O . ASN A 1 113 ? 24.440 -0.764 -16.534 1.00 94.69 113 ASN A O 1
ATOM 845 N N . VAL A 1 114 ? 24.716 -2.987 -16.847 1.00 96.31 114 VAL A N 1
ATOM 846 C CA . VAL A 1 114 ? 23.292 -3.352 -16.926 1.00 96.31 114 VAL A CA 1
ATOM 847 C C . VAL A 1 114 ? 22.656 -3.602 -15.551 1.00 96.31 114 VAL A C 1
ATOM 849 O O . VAL A 1 114 ? 23.325 -3.975 -14.589 1.00 96.31 114 VAL A O 1
ATOM 852 N N . GLY A 1 115 ? 21.346 -3.405 -15.457 1.00 95.56 115 GLY A N 1
ATOM 853 C CA . GLY A 1 115 ? 20.518 -3.597 -14.268 1.00 95.56 115 GLY A CA 1
ATOM 854 C C . GLY A 1 115 ? 19.101 -4.009 -14.658 1.00 95.56 115 GLY A C 1
ATOM 855 O O . GLY A 1 115 ? 18.888 -4.478 -15.768 1.00 95.56 115 GLY A O 1
ATOM 856 N N . LYS A 1 116 ? 18.129 -3.879 -13.754 1.00 95.56 116 LYS A N 1
ATOM 857 C CA . LYS A 1 116 ? 16.716 -4.185 -14.054 1.00 95.56 116 LYS A CA 1
ATOM 858 C C . LYS A 1 116 ? 15.816 -3.009 -13.711 1.00 95.56 116 LYS A C 1
ATOM 860 O O . LYS A 1 116 ? 16.095 -2.295 -12.750 1.00 95.56 116 LYS A O 1
ATOM 865 N N . ILE A 1 117 ? 14.741 -2.820 -14.468 1.00 98.50 117 ILE A N 1
ATOM 866 C CA . ILE A 1 117 ? 13.689 -1.852 -14.147 1.00 98.50 117 ILE A CA 1
ATOM 867 C C . ILE A 1 117 ? 12.343 -2.568 -14.118 1.00 98.50 117 ILE A C 1
ATOM 869 O O . ILE A 1 117 ? 11.995 -3.292 -15.052 1.00 98.50 117 ILE A O 1
ATOM 873 N N . GLN A 1 118 ? 11.590 -2.328 -13.049 1.00 98.19 118 GLN A N 1
ATOM 874 C CA . GLN A 1 118 ? 10.227 -2.812 -12.869 1.00 98.19 118 GLN A CA 1
ATOM 875 C C . GLN A 1 118 ? 9.314 -1.612 -12.594 1.00 98.19 118 GLN A C 1
ATOM 877 O O . GLN A 1 118 ? 9.569 -0.837 -11.675 1.00 98.19 118 GLN A O 1
ATOM 882 N N . ILE A 1 119 ? 8.258 -1.449 -13.382 1.00 98.31 119 ILE A N 1
ATOM 883 C CA . ILE A 1 119 ? 7.201 -0.457 -13.168 1.00 98.31 119 I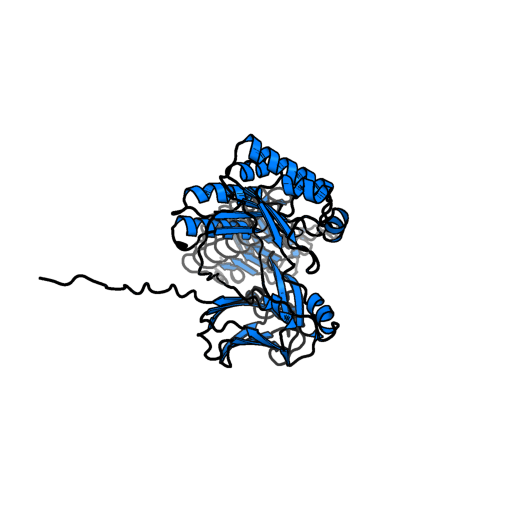LE A CA 1
ATOM 884 C C . ILE A 1 119 ? 5.897 -1.233 -13.054 1.00 98.31 119 ILE A C 1
ATOM 886 O O . ILE A 1 119 ? 5.490 -1.880 -14.013 1.00 98.31 119 ILE A O 1
ATOM 890 N N . ASP A 1 120 ? 5.264 -1.203 -11.892 1.00 95.56 120 ASP A N 1
ATOM 891 C CA . ASP A 1 120 ? 4.049 -1.973 -11.633 1.00 95.56 120 ASP A CA 1
ATOM 892 C C . ASP A 1 120 ? 2.791 -1.282 -12.172 1.00 95.56 120 ASP A C 1
ATOM 894 O O . ASP A 1 120 ? 2.806 -0.121 -12.587 1.00 95.56 120 ASP A O 1
ATOM 898 N N . ASP A 1 121 ? 1.681 -2.017 -12.134 1.00 91.44 121 ASP A N 1
ATOM 899 C CA . ASP A 1 121 ? 0.407 -1.599 -12.709 1.00 91.44 121 ASP A CA 1
ATOM 900 C C . ASP A 1 121 ? -0.076 -0.223 -12.215 1.00 91.44 121 ASP A C 1
ATOM 902 O O . ASP A 1 121 ? 0.052 0.141 -11.039 1.00 91.44 121 ASP A O 1
ATOM 906 N N . GLY A 1 122 ? -0.710 0.526 -13.115 1.00 85.75 122 GLY A N 1
ATOM 907 C CA . GLY A 1 122 ? -1.404 1.772 -12.803 1.00 85.75 122 GLY A CA 1
ATOM 908 C C . GLY A 1 122 ? -0.496 2.921 -12.365 1.00 85.75 122 GLY A C 1
ATOM 909 O O . GLY A 1 122 ? -1.006 3.925 -11.864 1.00 85.75 122 GLY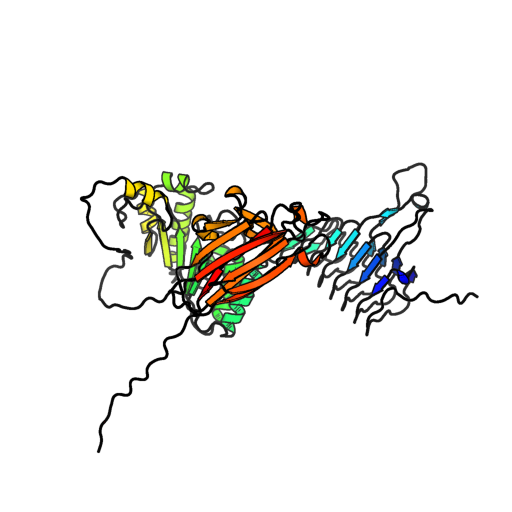 A O 1
ATOM 910 N N . ALA A 1 123 ? 0.827 2.778 -12.487 1.00 97.50 123 ALA A N 1
ATOM 911 C CA . ALA A 1 123 ? 1.769 3.857 -12.230 1.00 97.50 123 ALA A CA 1
ATOM 912 C C . ALA A 1 123 ? 1.632 4.980 -13.275 1.00 97.50 123 ALA A C 1
ATOM 914 O O . ALA A 1 123 ? 1.254 4.753 -14.427 1.00 97.50 123 ALA A O 1
ATOM 915 N N . TRP A 1 124 ? 1.984 6.202 -12.883 1.00 98.56 124 TRP A N 1
ATOM 916 C CA . TRP A 1 124 ? 2.023 7.355 -13.778 1.00 98.56 124 TRP A CA 1
ATOM 917 C C . TRP A 1 124 ? 3.385 8.037 -13.717 1.00 98.56 124 TRP A C 1
ATOM 919 O O . TRP A 1 124 ? 3.832 8.464 -12.654 1.00 98.56 124 TRP A O 1
ATOM 929 N N . LEU A 1 125 ? 4.040 8.165 -14.868 1.00 98.81 125 LEU A N 1
ATOM 930 C CA . LEU A 1 125 ? 5.274 8.923 -15.027 1.00 98.81 125 LEU A CA 1
ATOM 931 C C . LEU A 1 125 ? 4.952 10.237 -15.742 1.00 98.81 125 LEU A C 1
ATOM 933 O O . LEU A 1 125 ? 4.511 10.234 -16.891 1.00 98.81 125 LEU A O 1
ATOM 937 N N . GLY A 1 126 ? 5.170 11.363 -15.064 1.00 98.44 126 GLY A N 1
ATOM 938 C CA . GLY A 1 126 ? 5.022 12.694 -15.644 1.00 98.44 126 GLY A CA 1
ATOM 939 C C . GLY A 1 126 ? 6.005 12.953 -16.788 1.00 98.44 126 GLY A C 1
ATOM 940 O O . GLY A 1 126 ? 6.967 12.215 -16.995 1.00 98.44 126 GLY A O 1
ATOM 941 N N . GLU A 1 127 ? 5.777 14.028 -17.541 1.00 98.44 127 GLU A N 1
ATOM 942 C CA . GLU A 1 127 ? 6.648 14.386 -18.667 1.00 98.44 127 GLU A CA 1
ATOM 943 C C . GLU A 1 127 ? 8.107 14.600 -18.233 1.00 98.44 127 GLU A C 1
ATOM 945 O O . GLU A 1 127 ? 8.376 15.097 -17.136 1.00 98.44 127 GLU A O 1
ATOM 950 N N . ASN A 1 128 ? 9.052 14.269 -19.117 1.00 98.56 128 ASN A N 1
ATOM 951 C CA . ASN A 1 128 ? 10.499 14.411 -18.901 1.00 98.56 128 ASN A CA 1
ATOM 952 C C . ASN A 1 128 ? 11.052 13.655 -17.669 1.00 98.56 128 ASN A C 1
ATOM 954 O O . ASN A 1 128 ? 12.086 14.046 -17.124 1.00 98.56 128 ASN A O 1
ATOM 958 N N . VAL A 1 129 ? 10.381 12.608 -17.180 1.00 98.88 129 VAL A N 1
ATOM 959 C CA . VAL A 1 129 ? 10.943 11.744 -16.127 1.00 98.88 129 VAL A CA 1
ATOM 960 C C . VAL A 1 129 ? 12.097 10.909 -16.687 1.00 98.88 129 VAL A C 1
ATOM 962 O O . VAL A 1 129 ? 12.015 10.392 -17.798 1.00 98.88 129 VAL A O 1
ATOM 965 N N . VAL A 1 130 ? 13.159 10.740 -15.901 1.00 98.88 130 VAL A N 1
ATOM 966 C CA . VAL A 1 130 ? 14.263 9.817 -16.197 1.00 98.88 130 VAL A CA 1
ATOM 967 C C . VAL A 1 130 ? 14.288 8.720 -15.137 1.00 98.88 130 VAL A C 1
ATOM 969 O O . VAL A 1 130 ? 14.360 9.020 -13.946 1.00 98.88 130 VAL A O 1
ATOM 972 N N . VAL A 1 131 ? 14.238 7.457 -15.559 1.00 98.81 131 VAL A N 1
ATOM 973 C CA . VAL A 1 131 ? 14.326 6.272 -14.696 1.00 98.81 131 VAL A CA 1
ATOM 974 C C . VAL A 1 131 ? 15.641 5.553 -14.970 1.00 98.81 131 VAL A C 1
ATOM 976 O O . VAL A 1 131 ? 15.876 5.082 -16.085 1.00 98.81 131 VAL A O 1
ATOM 979 N N . CYS A 1 132 ? 16.491 5.481 -13.947 1.00 98.00 132 CYS A N 1
ATOM 980 C CA . CYS A 1 132 ? 17.766 4.775 -14.000 1.00 98.00 132 CYS A CA 1
ATOM 981 C C . CYS A 1 132 ? 17.595 3.278 -13.708 1.00 98.00 132 CYS A C 1
ATOM 983 O O . CYS A 1 132 ? 16.588 2.836 -13.154 1.00 98.00 132 CYS A O 1
ATOM 985 N N . LYS A 1 133 ? 18.620 2.495 -14.045 1.00 97.31 133 LYS A N 1
ATOM 986 C CA . LYS A 1 133 ? 18.677 1.060 -13.753 1.00 97.31 133 LYS A CA 1
ATOM 987 C C . LYS A 1 133 ? 18.542 0.736 -12.261 1.00 97.31 133 LYS A C 1
ATOM 989 O O . LYS A 1 133 ? 18.911 1.536 -11.406 1.00 97.31 133 LYS A O 1
ATOM 994 N N . ASN A 1 134 ? 18.131 -0.498 -11.968 1.00 97.19 134 ASN A N 1
ATOM 995 C CA . ASN A 1 134 ? 17.928 -1.041 -10.616 1.00 97.19 134 ASN A CA 1
ATOM 996 C C . ASN A 1 134 ? 16.852 -0.298 -9.814 1.00 97.19 134 ASN A C 1
ATOM 998 O O . ASN A 1 134 ? 16.975 -0.135 -8.602 1.00 97.19 134 ASN A O 1
ATOM 1002 N N . VAL A 1 135 ? 15.798 0.137 -10.505 1.00 97.94 135 VAL A N 1
ATOM 1003 C CA . VAL A 1 135 ? 14.663 0.845 -9.914 1.00 97.94 135 VAL A CA 1
ATOM 1004 C C . VAL A 1 135 ? 13.389 0.021 -10.060 1.00 97.94 135 VAL A C 1
ATOM 1006 O O . VAL A 1 135 ? 13.052 -0.464 -11.139 1.00 97.94 135 VAL A O 1
ATOM 1009 N N . HIS A 1 136 ? 12.649 -0.068 -8.960 1.00 97.81 136 HIS A N 1
ATOM 1010 C CA . HIS A 1 136 ? 11.273 -0.541 -8.897 1.00 97.81 136 HIS A CA 1
ATOM 1011 C C . HIS A 1 136 ? 10.331 0.627 -8.581 1.00 97.81 136 HIS A C 1
ATOM 1013 O O . HIS A 1 136 ? 10.499 1.298 -7.563 1.00 97.81 136 HIS A O 1
ATOM 1019 N N . ILE A 1 137 ? 9.357 0.889 -9.452 1.00 97.94 137 ILE A N 1
ATOM 1020 C CA . ILE A 1 137 ? 8.267 1.850 -9.237 1.00 97.94 137 ILE A CA 1
ATOM 1021 C C . ILE A 1 137 ? 7.002 1.047 -8.929 1.00 97.94 137 ILE A C 1
ATOM 1023 O O . ILE A 1 137 ? 6.498 0.333 -9.793 1.00 97.94 137 ILE A O 1
ATOM 1027 N N . GLY A 1 138 ? 6.514 1.150 -7.694 1.00 91.75 138 GLY A N 1
ATOM 1028 C CA . GLY A 1 138 ? 5.400 0.344 -7.205 1.00 91.75 138 GLY A CA 1
ATOM 1029 C C . GLY A 1 138 ? 4.038 0.727 -7.789 1.00 91.75 138 GLY A C 1
ATOM 1030 O O . GLY A 1 138 ? 3.846 1.808 -8.351 1.00 91.75 138 GLY A O 1
ATOM 1031 N N . ARG A 1 139 ? 3.067 -0.175 -7.604 1.00 88.50 139 ARG A N 1
ATOM 1032 C CA . ARG A 1 139 ? 1.697 -0.062 -8.129 1.00 88.50 139 ARG A CA 1
ATOM 1033 C C . ARG A 1 139 ? 1.070 1.288 -7.777 1.00 88.50 139 ARG A C 1
ATOM 1035 O O . ARG A 1 139 ? 1.148 1.717 -6.627 1.00 88.50 139 ARG A O 1
ATOM 1042 N N . HIS A 1 140 ? 0.424 1.942 -8.742 1.00 87.69 140 HIS A N 1
ATOM 1043 C CA . HIS A 1 140 ? -0.212 3.257 -8.566 1.00 87.69 140 HIS A CA 1
ATOM 1044 C C . HIS A 1 140 ? 0.709 4.371 -8.033 1.00 87.69 140 HIS A C 1
ATOM 1046 O O . HIS A 1 140 ? 0.228 5.374 -7.500 1.00 87.69 140 HIS A O 1
ATOM 1052 N N . ALA A 1 141 ? 2.032 4.226 -8.151 1.00 94.25 141 ALA A N 1
ATOM 1053 C CA . ALA A 1 141 ? 2.938 5.322 -7.848 1.00 94.25 141 ALA A CA 1
ATOM 1054 C C . ALA A 1 141 ? 2.850 6.416 -8.923 1.00 94.25 141 ALA A C 1
ATOM 1056 O O . ALA A 1 141 ? 2.739 6.137 -10.117 1.00 94.25 141 ALA A O 1
ATOM 1057 N N . VAL A 1 142 ? 2.934 7.672 -8.495 1.00 97.88 142 VAL A N 1
ATOM 1058 C CA . VAL A 1 142 ? 2.958 8.850 -9.363 1.00 97.88 142 VAL A CA 1
ATOM 1059 C C . VAL A 1 142 ? 4.331 9.495 -9.273 1.00 97.88 142 VAL A C 1
ATOM 1061 O O . VAL A 1 142 ? 4.759 9.907 -8.195 1.00 97.88 142 VAL A O 1
ATOM 1064 N N . ILE A 1 143 ? 5.005 9.627 -10.409 1.00 98.75 143 ILE A N 1
ATOM 1065 C CA . ILE A 1 143 ? 6.269 10.344 -10.532 1.00 98.75 143 ILE A CA 1
ATOM 1066 C C . ILE A 1 143 ? 5.990 11.705 -11.164 1.00 98.75 143 ILE A C 1
ATOM 1068 O O . ILE A 1 143 ? 5.551 11.788 -12.309 1.00 98.75 143 ILE A O 1
ATOM 1072 N N . GLY A 1 144 ? 6.241 12.782 -10.425 1.00 98.00 144 GLY A N 1
ATOM 1073 C CA . GLY A 1 144 ? 6.071 14.145 -10.921 1.00 98.00 144 GLY A CA 1
ATOM 1074 C C . GLY A 1 144 ? 6.970 14.439 -12.126 1.00 98.00 144 GLY A C 1
ATOM 1075 O O . GLY A 1 144 ? 8.052 13.867 -12.264 1.00 98.00 144 GLY A O 1
ATOM 1076 N N . ALA A 1 145 ? 6.538 15.354 -12.993 1.00 98.25 145 ALA A N 1
ATOM 1077 C CA . ALA A 1 145 ? 7.297 15.753 -14.178 1.00 98.25 145 ALA A CA 1
ATOM 1078 C C . ALA A 1 145 ? 8.717 16.261 -13.842 1.00 98.25 145 ALA A C 1
ATOM 1080 O O . ALA A 1 145 ? 8.949 16.812 -12.765 1.00 98.25 145 ALA A O 1
ATOM 1081 N N . ASN A 1 146 ? 9.653 16.109 -14.787 1.00 98.44 146 ASN A N 1
ATOM 1082 C CA . ASN A 1 146 ? 11.076 16.470 -14.659 1.00 98.44 146 ASN A CA 1
ATOM 1083 C C . ASN A 1 146 ? 11.805 15.811 -13.467 1.00 98.44 146 ASN A C 1
ATOM 1085 O O . ASN A 1 146 ? 12.744 16.390 -12.915 1.00 98.44 146 ASN A O 1
ATOM 1089 N N . SER A 1 147 ? 11.383 14.615 -13.048 1.00 98.75 147 SER A N 1
ATOM 1090 C CA . SER A 1 147 ? 12.020 13.902 -11.932 1.00 98.75 147 SER A CA 1
ATOM 1091 C C . SER A 1 147 ? 13.092 12.913 -12.392 1.00 98.75 147 SER A C 1
ATOM 1093 O O . SER A 1 147 ? 12.948 12.277 -13.435 1.00 98.75 147 SER A O 1
ATOM 1095 N N . LEU A 1 148 ? 14.138 12.737 -11.576 1.00 98.69 148 LEU A N 1
ATOM 1096 C CA . LEU A 1 148 ? 15.183 11.723 -11.770 1.00 98.69 148 LEU A CA 1
ATOM 1097 C C . LEU A 1 148 ? 15.008 10.596 -10.746 1.00 98.69 148 LEU A C 1
ATOM 1099 O O . LEU A 1 148 ? 15.278 10.782 -9.558 1.00 98.69 148 LEU A O 1
ATOM 1103 N N . VAL A 1 149 ? 14.577 9.421 -11.192 1.00 98.62 149 VAL A N 1
ATOM 1104 C CA . VAL A 1 149 ? 14.342 8.255 -10.335 1.00 98.62 149 VAL A CA 1
ATOM 1105 C C . VAL A 1 149 ? 15.590 7.375 -10.312 1.00 98.62 149 VAL A C 1
ATOM 1107 O O . VAL A 1 149 ? 15.886 6.672 -11.274 1.00 98.62 149 VAL A O 1
ATOM 1110 N N . THR A 1 150 ? 16.318 7.419 -9.194 1.00 97.44 150 THR A N 1
ATOM 1111 C CA . THR A 1 150 ? 17.545 6.630 -8.961 1.00 97.44 150 THR A CA 1
ATOM 1112 C C . THR A 1 150 ? 17.394 5.558 -7.881 1.00 97.44 150 THR A C 1
ATOM 1114 O O . THR A 1 150 ? 18.328 4.804 -7.626 1.00 97.44 150 THR A O 1
ATOM 1117 N N . THR A 1 151 ? 16.239 5.499 -7.219 1.00 96.44 151 THR A N 1
ATOM 1118 C CA . THR A 1 151 ? 15.932 4.558 -6.136 1.00 96.44 151 THR A CA 1
ATOM 1119 C C . THR A 1 151 ? 14.482 4.111 -6.239 1.00 96.44 151 THR A C 1
ATOM 1121 O O . THR A 1 151 ? 13.655 4.847 -6.779 1.00 96.44 151 THR A O 1
ATOM 1124 N N . ASN A 1 152 ? 14.166 2.944 -5.676 1.00 96.06 152 ASN A N 1
ATOM 1125 C CA . ASN A 1 152 ? 12.807 2.403 -5.680 1.00 96.06 152 ASN A CA 1
ATOM 1126 C C . ASN A 1 152 ? 11.784 3.396 -5.105 1.00 96.06 152 ASN A C 1
ATOM 1128 O O . ASN A 1 152 ? 12.050 4.076 -4.109 1.00 96.06 152 ASN A O 1
ATOM 1132 N N . ILE A 1 153 ? 10.602 3.436 -5.717 1.00 95.69 153 ILE A N 1
ATOM 1133 C CA . ILE A 1 153 ? 9.457 4.235 -5.283 1.00 95.69 153 ILE A CA 1
ATOM 1134 C C . ILE A 1 153 ? 8.369 3.272 -4.795 1.00 95.69 153 ILE A C 1
ATOM 1136 O O . ILE A 1 153 ? 7.924 2.434 -5.579 1.00 95.69 153 ILE A O 1
ATOM 1140 N N . PRO A 1 154 ? 7.928 3.362 -3.526 1.00 87.69 154 PRO A N 1
ATOM 1141 C CA . PRO A 1 154 ? 6.901 2.469 -3.000 1.00 87.69 154 PRO A CA 1
ATOM 1142 C C . PRO A 1 154 ? 5.574 2.596 -3.755 1.00 87.69 154 PRO A C 1
ATOM 1144 O O . PRO A 1 154 ? 5.260 3.652 -4.308 1.00 87.69 154 PRO A O 1
ATOM 1147 N N . ALA A 1 155 ? 4.767 1.536 -3.715 1.00 84.81 155 ALA A N 1
ATOM 1148 C CA . ALA A 1 155 ? 3.401 1.571 -4.224 1.00 84.81 155 ALA A CA 1
ATOM 1149 C C . ALA A 1 155 ? 2.585 2.694 -3.561 1.00 84.81 155 ALA A C 1
ATOM 1151 O O . ALA A 1 155 ? 2.895 3.143 -2.450 1.00 84.81 155 ALA A O 1
ATOM 1152 N N . TYR A 1 156 ? 1.550 3.159 -4.260 1.00 80.25 156 TYR A N 1
ATOM 1153 C CA . TYR A 1 156 ? 0.617 4.179 -3.785 1.00 80.25 156 TYR A CA 1
ATOM 1154 C C . TYR A 1 156 ? 1.326 5.421 -3.228 1.00 80.25 156 TYR A C 1
ATOM 1156 O O . TYR A 1 156 ? 0.947 5.972 -2.195 1.00 80.25 156 TYR A O 1
ATOM 1164 N N . SER A 1 157 ? 2.398 5.853 -3.885 1.00 87.06 157 SER A N 1
ATOM 1165 C CA . SER A 1 157 ? 3.197 6.996 -3.451 1.00 87.06 157 SER A CA 1
ATOM 1166 C C . SER A 1 157 ? 3.287 8.039 -4.551 1.00 87.06 157 SER A C 1
ATOM 1168 O O . SER A 1 157 ? 3.350 7.707 -5.727 1.00 87.06 157 SER A O 1
ATOM 1170 N N . VAL A 1 158 ? 3.337 9.310 -4.170 1.00 93.25 158 VAL A N 1
ATOM 1171 C CA . VAL A 1 158 ? 3.685 10.407 -5.072 1.00 93.25 158 VAL A CA 1
ATOM 1172 C C . VAL A 1 158 ? 5.127 10.790 -4.781 1.00 93.25 158 VAL A C 1
ATOM 1174 O O . VAL A 1 158 ? 5.448 11.140 -3.645 1.00 93.25 158 VAL A O 1
ATOM 1177 N N . ALA A 1 159 ? 5.993 10.729 -5.785 1.00 96.44 159 ALA A N 1
ATOM 1178 C CA . ALA A 1 159 ? 7.387 11.137 -5.691 1.00 96.44 159 ALA A CA 1
ATOM 1179 C C . ALA A 1 159 ? 7.717 12.181 -6.758 1.00 96.44 159 ALA A C 1
ATOM 1181 O O . ALA A 1 159 ? 7.199 12.120 -7.868 1.00 96.44 159 ALA A O 1
ATOM 1182 N N . ALA A 1 160 ? 8.584 13.140 -6.446 1.00 97.50 160 ALA A N 1
ATOM 1183 C CA . ALA A 1 160 ? 9.079 14.091 -7.439 1.00 97.50 160 ALA A CA 1
ATOM 1184 C C . ALA A 1 160 ? 10.466 14.634 -7.071 1.00 97.50 160 ALA A C 1
ATOM 1186 O O . ALA A 1 160 ? 10.918 14.480 -5.934 1.00 97.50 160 ALA A O 1
ATOM 1187 N N . GLY A 1 161 ? 11.126 15.280 -8.033 1.00 97.38 161 GLY A N 1
ATOM 1188 C CA . GLY A 1 161 ? 12.398 15.983 -7.850 1.00 97.38 161 GLY A CA 1
ATOM 1189 C C . GLY A 1 161 ? 13.598 15.287 -8.494 1.00 97.38 161 GLY A C 1
ATOM 1190 O O . GLY A 1 161 ? 13.479 14.234 -9.119 1.00 97.38 161 GLY A O 1
ATOM 1191 N N . ASN A 1 162 ? 14.774 15.895 -8.341 1.00 97.19 162 ASN A N 1
ATOM 1192 C CA . ASN A 1 162 ? 16.043 15.375 -8.844 1.00 97.19 162 ASN A CA 1
ATOM 1193 C C . ASN A 1 162 ? 17.099 15.382 -7.719 1.00 97.19 162 ASN A C 1
ATOM 1195 O O . ASN A 1 162 ? 17.633 16.448 -7.407 1.00 97.19 162 ASN A O 1
ATOM 1199 N N . PRO A 1 163 ? 17.406 14.223 -7.109 1.00 97.06 163 PRO A N 1
ATOM 1200 C CA . PRO A 1 163 ? 16.738 12.927 -7.289 1.00 97.06 163 PRO A CA 1
ATOM 1201 C C . PRO A 1 163 ? 15.316 12.906 -6.699 1.00 97.06 163 PRO A C 1
ATOM 1203 O O . PRO A 1 163 ? 15.006 13.644 -5.764 1.00 97.06 163 PRO A O 1
ATOM 1206 N N . ALA A 1 164 ? 14.454 12.039 -7.229 1.00 97.12 164 ALA A N 1
ATOM 1207 C CA . ALA A 1 164 ? 13.062 11.923 -6.815 1.00 97.12 164 ALA A CA 1
ATOM 1208 C C . ALA A 1 164 ? 12.963 11.489 -5.346 1.00 97.12 164 ALA A C 1
ATOM 1210 O O . ALA A 1 164 ? 13.693 10.604 -4.883 1.00 97.12 164 ALA A O 1
ATOM 1211 N N . ARG A 1 165 ? 12.057 12.117 -4.597 1.00 95.88 165 ARG A N 1
ATOM 1212 C CA . ARG A 1 165 ? 11.752 11.780 -3.202 1.00 95.88 165 ARG A CA 1
ATOM 1213 C C . ARG A 1 165 ? 10.254 11.613 -3.038 1.00 95.88 165 ARG A C 1
ATOM 1215 O O . ARG A 1 165 ? 9.484 12.342 -3.658 1.00 95.88 165 ARG A O 1
ATOM 1222 N N . VAL A 1 166 ? 9.852 10.654 -2.207 1.00 92.00 166 VAL A N 1
ATOM 1223 C CA . VAL A 1 166 ? 8.443 10.450 -1.861 1.00 92.00 166 VAL A CA 1
ATOM 1224 C C . VAL A 1 166 ? 7.945 11.685 -1.110 1.00 92.00 166 VAL A C 1
ATOM 1226 O O . VAL A 1 166 ? 8.452 12.007 -0.040 1.00 92.00 166 VAL A O 1
ATOM 1229 N N . LEU A 1 167 ? 6.963 12.367 -1.693 1.00 84.19 167 LEU A N 1
ATOM 1230 C CA . LEU A 1 167 ? 6.289 13.539 -1.134 1.00 84.19 167 LEU A CA 1
ATOM 1231 C C . LEU A 1 167 ? 5.028 13.149 -0.362 1.00 84.19 167 LEU A C 1
ATOM 1233 O O . LEU A 1 167 ? 4.637 13.824 0.584 1.00 84.19 167 LEU A O 1
ATOM 1237 N N . ARG A 1 168 ? 4.369 12.067 -0.789 1.00 80.06 168 ARG A N 1
ATOM 1238 C CA . ARG A 1 168 ? 3.127 11.571 -0.194 1.00 80.06 168 ARG A CA 1
ATOM 1239 C C . ARG A 1 168 ? 3.045 10.059 -0.342 1.00 80.06 168 ARG A C 1
ATOM 1241 O O . ARG A 1 168 ? 3.409 9.532 -1.388 1.00 80.06 168 ARG A O 1
ATOM 1248 N N . LYS A 1 169 ? 2.503 9.379 0.666 1.00 76.62 169 LYS A N 1
ATOM 1249 C CA . LYS A 1 169 ? 2.044 7.987 0.572 1.00 76.62 169 LYS A CA 1
ATOM 1250 C C . LYS A 1 169 ? 0.541 7.954 0.820 1.00 76.62 169 LYS A C 1
ATOM 1252 O O . LYS A 1 169 ? 0.061 8.623 1.734 1.00 76.62 169 LYS A O 1
ATOM 1257 N N . TYR A 1 170 ? -0.210 7.227 0.004 1.00 66.12 170 TYR A N 1
ATOM 1258 C CA . TYR A 1 170 ? -1.600 6.916 0.310 1.00 66.12 170 TYR A CA 1
ATOM 1259 C C . TYR A 1 170 ? -1.613 5.732 1.281 1.00 66.12 170 TYR A C 1
ATOM 1261 O O . TYR A 1 170 ? -1.022 4.693 1.003 1.00 66.12 170 TYR A O 1
ATOM 1269 N N . SER A 1 171 ? -2.264 5.902 2.432 1.00 62.59 171 SER A N 1
ATOM 1270 C CA . SER A 1 171 ? -2.496 4.809 3.378 1.00 62.59 171 SER A CA 1
ATOM 1271 C C . SER A 1 171 ? -3.612 3.909 2.844 1.00 62.59 171 SER A C 1
ATOM 1273 O O . SER A 1 171 ? -4.689 4.386 2.464 1.00 62.59 171 SER A O 1
ATOM 1275 N N . SER A 1 172 ? -3.340 2.604 2.806 1.00 58.47 172 SER A N 1
ATOM 1276 C CA . SER A 1 172 ? -4.328 1.594 2.426 1.00 58.47 172 SER A CA 1
ATOM 1277 C C . SER A 1 172 ? -5.482 1.554 3.433 1.00 58.47 172 SER A C 1
ATOM 1279 O O . SER A 1 172 ? -6.642 1.447 3.040 1.00 58.47 172 SER A O 1
ATOM 1281 N N . GLU A 1 173 ? -5.172 1.774 4.709 1.00 57.09 173 GLU A N 1
ATOM 1282 C CA . GLU A 1 173 ? -6.099 1.863 5.831 1.00 57.09 173 GLU A CA 1
ATOM 1283 C C . GLU A 1 173 ? -7.045 3.051 5.654 1.00 57.09 173 GLU A C 1
ATOM 1285 O O . GLU A 1 173 ? -8.257 2.884 5.758 1.00 57.09 173 GLU A O 1
ATOM 1290 N N . LYS A 1 174 ? -6.521 4.228 5.284 1.00 62.50 174 LYS A N 1
ATOM 1291 C CA . LYS A 1 174 ? -7.330 5.421 4.992 1.00 62.50 174 LYS A CA 1
ATOM 1292 C C . LYS A 1 174 ? -8.287 5.187 3.824 1.00 62.50 174 LYS A C 1
ATOM 1294 O O . LYS A 1 174 ? -9.459 5.533 3.923 1.00 62.50 174 LYS A O 1
ATOM 1299 N N . LEU A 1 175 ? -7.814 4.574 2.736 1.00 62.41 175 LEU A N 1
ATOM 1300 C CA . LEU A 1 175 ? -8.647 4.249 1.569 1.00 62.41 175 LEU A CA 1
ATOM 1301 C C . LEU A 1 175 ? -9.728 3.211 1.898 1.00 62.41 175 LEU A C 1
ATOM 1303 O O . LEU A 1 175 ? -10.863 3.330 1.438 1.00 62.41 175 LEU A O 1
ATOM 1307 N N . VAL A 1 176 ? -9.389 2.179 2.675 1.00 63.97 176 VAL A N 1
ATOM 1308 C CA . VAL A 1 176 ? -10.355 1.181 3.156 1.00 63.97 176 VAL A CA 1
ATOM 1309 C C . VAL A 1 176 ? -11.388 1.844 4.059 1.00 63.97 176 VAL A C 1
ATOM 1311 O O . VAL A 1 176 ? -12.581 1.640 3.846 1.00 63.97 176 VAL A O 1
ATOM 1314 N N . PHE A 1 177 ? -10.950 2.678 5.000 1.00 71.19 177 PHE A N 1
ATOM 1315 C CA . PHE A 1 177 ? -11.829 3.417 5.895 1.00 71.19 177 PHE A CA 1
ATOM 1316 C C . PHE A 1 177 ? -12.781 4.324 5.112 1.00 71.19 177 PHE A C 1
ATOM 1318 O O . PHE A 1 177 ? -13.992 4.199 5.259 1.00 71.19 177 PHE A O 1
ATOM 1325 N N . GLU A 1 178 ? -12.271 5.149 4.196 1.00 71.62 178 GLU A N 1
ATOM 1326 C CA . GLU A 1 178 ? -13.091 6.037 3.364 1.00 71.62 178 GLU A CA 1
ATOM 1327 C C . GLU A 1 178 ? -14.110 5.257 2.515 1.00 71.62 178 GLU A C 1
ATOM 1329 O O . GLU A 1 178 ? -15.279 5.640 2.454 1.00 71.62 178 GLU A O 1
ATOM 1334 N N . ARG A 1 179 ? -13.727 4.105 1.943 1.00 68.88 179 ARG A N 1
ATOM 1335 C CA . ARG A 1 179 ? -14.675 3.210 1.256 1.00 68.88 179 ARG A CA 1
ATOM 1336 C C . ARG A 1 179 ? -15.738 2.652 2.196 1.00 68.88 179 ARG A C 1
ATOM 1338 O O . ARG A 1 179 ? -16.903 2.608 1.815 1.00 68.88 179 ARG A O 1
ATOM 1345 N N . CYS A 1 180 ? -15.381 2.240 3.411 1.00 73.06 180 CYS A N 1
ATOM 1346 C CA . CYS A 1 180 ? -16.365 1.809 4.403 1.00 73.06 180 CYS A CA 1
ATOM 1347 C C . CYS A 1 180 ? -17.367 2.932 4.700 1.00 73.06 180 CYS A C 1
ATOM 1349 O O . CYS A 1 180 ? -18.570 2.687 4.657 1.00 73.06 180 CYS A O 1
ATOM 1351 N N . LEU A 1 181 ? -16.901 4.168 4.898 1.00 79.62 181 LEU A N 1
ATOM 1352 C CA . LEU A 1 181 ? -17.779 5.320 5.127 1.00 79.62 181 LEU A CA 1
ATOM 1353 C C . LEU A 1 181 ? -18.687 5.619 3.924 1.00 79.62 181 LEU A C 1
ATOM 1355 O O . LEU A 1 181 ? -19.856 5.950 4.112 1.00 79.62 181 LEU A O 1
ATOM 1359 N N . GLN A 1 182 ? -18.197 5.454 2.692 1.00 78.88 182 GLN A N 1
ATOM 1360 C CA . GLN A 1 182 ? -19.028 5.569 1.487 1.00 78.88 182 GLN A CA 1
ATOM 1361 C C . GLN A 1 182 ? -20.129 4.506 1.445 1.00 78.88 182 GLN A C 1
ATOM 1363 O O . GLN A 1 182 ? -21.275 4.827 1.151 1.00 78.88 182 GLN A O 1
ATOM 1368 N N . ARG A 1 183 ? -19.822 3.256 1.801 1.00 79.00 183 ARG A N 1
ATOM 1369 C CA . ARG A 1 183 ? -20.824 2.179 1.865 1.00 79.00 183 ARG A CA 1
ATOM 1370 C C . ARG A 1 183 ? -21.896 2.452 2.920 1.00 79.00 183 ARG A C 1
ATOM 1372 O O . ARG A 1 183 ? -23.074 2.203 2.672 1.00 79.00 183 ARG A O 1
ATOM 1379 N N . ILE A 1 184 ? -21.509 3.017 4.068 1.00 82.06 184 ILE A N 1
ATOM 1380 C CA . ILE A 1 184 ? -22.460 3.499 5.082 1.00 82.06 184 ILE A CA 1
ATOM 1381 C C . ILE A 1 184 ? -23.353 4.592 4.489 1.00 82.06 184 ILE A C 1
ATOM 1383 O O . ILE A 1 184 ? -24.574 4.497 4.589 1.00 82.06 184 ILE A O 1
ATOM 1387 N N . ALA A 1 185 ? -22.760 5.603 3.846 1.00 84.69 185 ALA A N 1
ATOM 1388 C CA . ALA A 1 185 ? -23.494 6.701 3.216 1.00 84.69 185 ALA A CA 1
ATOM 1389 C C . ALA A 1 185 ? -24.471 6.216 2.130 1.00 84.69 185 ALA A C 1
ATOM 1391 O O . ALA A 1 185 ? -25.579 6.732 2.019 1.00 84.69 185 ALA A O 1
ATOM 1392 N N . ASN A 1 186 ? -24.101 5.170 1.389 1.00 83.25 186 ASN A N 1
ATOM 1393 C CA . ASN A 1 186 ? -24.949 4.528 0.384 1.00 83.25 186 ASN A CA 1
ATOM 1394 C C . ASN A 1 186 ? -26.056 3.640 0.985 1.00 83.25 186 ASN A C 1
ATOM 1396 O O . ASN A 1 186 ? -26.868 3.092 0.242 1.00 83.25 186 ASN A O 1
ATOM 1400 N N . GLY A 1 187 ? -26.093 3.460 2.310 1.00 79.69 187 GLY A N 1
ATOM 1401 C CA . GLY A 1 187 ? -27.067 2.605 2.989 1.00 79.69 187 GLY A CA 1
ATOM 1402 C C . GLY A 1 187 ? -26.790 1.105 2.882 1.00 79.69 187 GLY A C 1
ATOM 1403 O O . GLY A 1 187 ? -27.642 0.304 3.258 1.00 79.69 187 GLY A O 1
ATOM 1404 N N . GLU A 1 188 ? -25.603 0.700 2.427 1.00 76.31 188 GLU A N 1
ATOM 1405 C CA . GLU A 1 188 ? -25.218 -0.716 2.310 1.00 76.31 188 GLU A CA 1
ATOM 1406 C C . GLU A 1 188 ? -24.984 -1.384 3.675 1.00 76.31 188 GLU A C 1
ATOM 1408 O O . GLU A 1 188 ? -24.951 -2.609 3.771 1.00 76.31 188 GLU A O 1
ATOM 1413 N N . LEU A 1 189 ? -24.807 -0.583 4.730 1.00 73.12 189 LEU A N 1
ATOM 1414 C CA . LEU A 1 189 ? -24.585 -1.019 6.110 1.00 73.12 189 LEU A CA 1
ATOM 1415 C C . LEU A 1 189 ? -25.706 -0.501 7.024 1.00 73.12 189 LEU A C 1
ATOM 1417 O O . LEU A 1 189 ? -25.458 0.176 8.020 1.00 73.12 189 LEU A O 1
ATOM 1421 N N . ALA A 1 190 ? -26.956 -0.797 6.659 1.00 70.12 190 ALA A N 1
ATOM 1422 C CA . ALA A 1 190 ? -28.151 -0.279 7.332 1.00 70.12 190 ALA A CA 1
ATOM 1423 C C . ALA A 1 190 ? -28.254 -0.659 8.823 1.00 70.12 190 ALA A C 1
ATOM 1425 O O . ALA A 1 190 ? -28.823 0.104 9.604 1.00 70.12 190 ALA A O 1
ATOM 1426 N N . ASP A 1 191 ? -27.670 -1.788 9.231 1.00 74.62 191 ASP A N 1
ATOM 1427 C CA . ASP A 1 191 ? -27.694 -2.275 10.618 1.00 74.62 191 ASP A CA 1
ATOM 1428 C C . ASP A 1 191 ? -26.553 -1.715 11.482 1.00 74.62 191 ASP A C 1
ATOM 1430 O O . ASP A 1 191 ? -26.546 -1.923 12.687 1.00 74.62 191 ASP A O 1
ATOM 1434 N N . LEU A 1 192 ? -25.604 -0.965 10.911 1.00 68.56 192 LEU A N 1
ATOM 1435 C CA . LEU A 1 192 ? -24.475 -0.422 11.669 1.00 68.56 192 LEU A CA 1
ATOM 1436 C C . LEU A 1 192 ? -24.949 0.635 12.676 1.00 68.56 192 LEU A C 1
ATOM 1438 O O . LEU A 1 192 ? -25.582 1.611 12.283 1.00 68.56 192 LEU A O 1
ATOM 1442 N N . GLU A 1 193 ? -24.659 0.453 13.963 1.00 77.06 193 GLU A N 1
ATOM 1443 C CA . GLU A 1 193 ? -25.092 1.371 15.034 1.00 77.06 193 GLU A CA 1
ATOM 1444 C C . GLU A 1 193 ? -23.952 2.231 15.580 1.00 77.06 193 GLU A C 1
ATOM 1446 O O . GLU A 1 193 ? -24.176 3.394 15.925 1.00 77.06 193 GLU A O 1
ATOM 1451 N N . SER A 1 194 ? -22.730 1.693 15.602 1.00 78.56 194 SER A N 1
ATOM 1452 C CA . SER A 1 194 ? -21.550 2.390 16.103 1.00 78.56 194 SER A CA 1
ATOM 1453 C C . SER A 1 194 ? -20.303 2.187 15.241 1.00 78.56 194 SER A C 1
ATOM 1455 O O . SER A 1 194 ? -20.196 1.231 14.471 1.00 78.56 194 SER A O 1
ATOM 1457 N N . ILE A 1 195 ? -19.355 3.114 15.372 1.00 75.94 195 ILE A N 1
ATOM 1458 C CA . ILE A 1 195 ? -17.988 3.018 14.856 1.00 75.94 195 ILE A CA 1
ATOM 1459 C C . ILE A 1 195 ? -17.047 3.263 16.031 1.00 75.94 195 ILE A C 1
ATOM 1461 O O . ILE A 1 195 ? -17.028 4.359 16.587 1.00 75.94 195 ILE A O 1
ATOM 1465 N N . ASP A 1 196 ? -16.241 2.262 16.365 1.00 73.50 196 ASP A N 1
ATOM 1466 C CA . ASP A 1 196 ? -15.266 2.352 17.447 1.00 73.50 196 ASP A CA 1
ATOM 1467 C C . ASP A 1 196 ? -13.858 2.526 16.869 1.00 73.50 196 ASP A C 1
ATOM 1469 O O . ASP A 1 196 ? -13.304 1.638 16.215 1.00 73.50 196 ASP A O 1
ATOM 1473 N N . LEU A 1 197 ? -13.286 3.712 17.065 1.00 74.38 197 LEU A N 1
ATOM 1474 C CA . LEU A 1 197 ? -11.933 4.049 16.643 1.00 74.38 197 LEU A CA 1
ATOM 1475 C C . LEU A 1 197 ? -10.963 3.735 17.781 1.00 74.38 197 LEU A C 1
ATOM 1477 O O . LEU A 1 197 ? -11.115 4.231 18.895 1.00 74.38 197 LEU A O 1
ATOM 1481 N N . HIS A 1 198 ? -9.922 2.956 17.499 1.00 68.69 198 HIS A N 1
ATOM 1482 C CA . HIS A 1 198 ? -8.896 2.614 18.482 1.00 68.69 198 HIS A CA 1
ATOM 1483 C C . HIS A 1 198 ? -7.551 3.212 18.072 1.00 68.69 198 HIS A C 1
ATOM 1485 O O . HIS A 1 198 ? -6.923 2.738 17.136 1.00 68.69 198 HIS A O 1
ATOM 1491 N N . ALA A 1 199 ? -7.082 4.222 18.802 1.00 60.91 199 ALA A N 1
ATOM 1492 C CA . ALA A 1 199 ? -5.748 4.811 18.661 1.00 60.91 199 ALA A CA 1
ATOM 1493 C C . ALA A 1 199 ? -4.764 4.276 19.727 1.00 60.91 199 ALA A C 1
ATOM 1495 O O . ALA A 1 199 ? -3.811 4.958 20.106 1.00 60.91 199 ALA A O 1
ATOM 1496 N N . GLY A 1 200 ? -5.029 3.073 20.251 1.00 42.88 200 GLY A N 1
ATOM 1497 C CA . GLY A 1 200 ? -4.292 2.446 21.348 1.00 42.88 200 GLY A CA 1
ATOM 1498 C C . GLY A 1 200 ? -3.298 1.396 20.859 1.00 42.88 200 GLY A C 1
ATOM 1499 O O . GLY A 1 200 ? -3.662 0.246 20.638 1.00 42.88 200 GLY A O 1
ATOM 1500 N N . GLY A 1 201 ? -2.042 1.801 20.708 1.00 41.88 201 GLY A N 1
ATOM 1501 C CA . GLY A 1 201 ? -0.907 0.940 20.388 1.00 41.88 201 GLY A CA 1
ATOM 1502 C C . GLY A 1 201 ? 0.298 1.811 20.064 1.00 41.88 201 GLY A C 1
ATOM 1503 O O . GLY A 1 201 ? 0.148 2.823 19.376 1.00 41.88 201 GLY A O 1
ATOM 1504 N N . GLU A 1 202 ? 1.470 1.464 20.592 1.00 39.66 202 GLU A N 1
ATOM 1505 C CA . GLU A 1 202 ? 2.729 2.095 20.198 1.00 39.66 202 GLU A CA 1
ATOM 1506 C C . GLU A 1 202 ? 2.802 2.069 18.657 1.00 39.66 202 GLU A C 1
ATOM 1508 O O . GLU A 1 202 ? 2.783 1.009 18.040 1.00 39.66 202 GLU A O 1
ATOM 1513 N N . THR A 1 203 ? 2.814 3.255 18.040 1.00 35.03 203 THR A N 1
ATOM 1514 C CA . THR A 1 2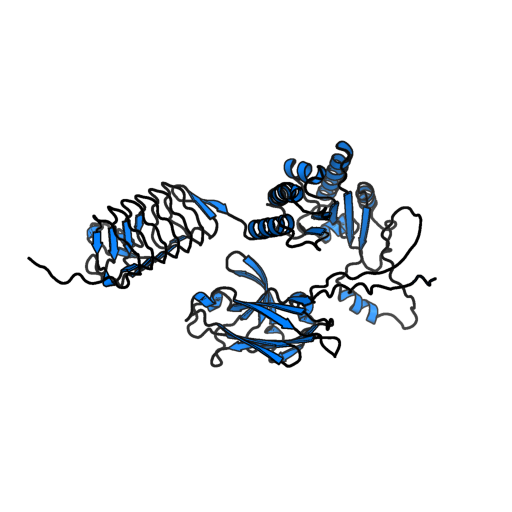03 ? 3.123 3.582 16.629 1.00 35.03 203 THR A CA 1
ATOM 1515 C C . THR A 1 203 ? 2.080 3.626 15.486 1.00 35.03 203 THR A C 1
ATOM 1517 O O . THR A 1 203 ? 2.408 4.310 14.518 1.00 35.03 203 THR A O 1
ATOM 1520 N N . SER A 1 204 ? 0.853 3.067 15.490 1.00 37.41 204 SER A N 1
ATOM 1521 C CA . SER A 1 204 ? 0.145 2.914 14.176 1.00 37.41 204 SER A CA 1
ATOM 1522 C C . SER A 1 204 ? -1.014 3.852 13.781 1.00 37.41 204 SER A C 1
ATOM 1524 O O . SER A 1 204 ? -1.315 3.912 12.591 1.00 37.41 204 SER A O 1
ATOM 1526 N N . LEU A 1 205 ? -1.639 4.637 14.671 1.00 39.41 205 LEU A N 1
ATOM 1527 C CA . LEU A 1 205 ? -2.773 5.505 14.260 1.00 39.41 205 LEU A CA 1
ATOM 1528 C C . LEU A 1 205 ? -2.655 6.982 14.643 1.00 39.41 205 LEU A C 1
ATOM 1530 O O . LEU A 1 205 ? -3.257 7.820 13.974 1.00 39.41 205 LEU A O 1
ATOM 1534 N N . LEU A 1 206 ? -1.830 7.336 15.634 1.00 47.25 206 LEU A N 1
ATOM 1535 C CA . LEU A 1 206 ? -1.713 8.715 16.132 1.00 47.25 206 LEU A CA 1
ATOM 1536 C C . LEU A 1 206 ? -1.225 9.723 15.077 1.00 47.25 206 LEU A C 1
ATOM 1538 O O . LEU A 1 206 ? -1.690 10.856 15.074 1.00 47.25 206 LEU A O 1
ATOM 1542 N N . HIS A 1 207 ? -0.383 9.314 14.122 1.00 48.78 207 HIS A N 1
ATOM 1543 C CA . HIS A 1 207 ? 0.130 10.220 13.083 1.00 48.78 207 HIS A CA 1
ATOM 1544 C C . HIS A 1 207 ? -0.888 10.586 11.986 1.00 48.78 207 HIS A C 1
ATOM 1546 O O . HIS A 1 207 ? -0.580 11.418 11.136 1.00 48.78 207 HIS A O 1
ATOM 1552 N N . GLN A 1 208 ? -2.080 9.972 11.968 1.00 60.81 208 GLN A N 1
ATOM 1553 C CA . GLN A 1 208 ? -3.130 10.250 10.974 1.00 60.81 208 GLN A CA 1
ATOM 1554 C C . GLN A 1 208 ? -4.532 10.401 11.591 1.00 60.81 208 GLN A C 1
ATOM 1556 O O . GLN A 1 208 ? -5.519 10.398 10.853 1.00 60.81 208 GLN A O 1
ATOM 1561 N N . VAL A 1 209 ? -4.649 10.557 12.920 1.00 72.00 209 VAL A N 1
ATOM 1562 C CA . VAL A 1 209 ? -5.953 10.754 13.588 1.00 72.00 209 VAL A CA 1
ATOM 1563 C C . VAL A 1 209 ? -6.699 11.938 12.973 1.00 72.00 209 VAL A C 1
ATOM 1565 O O . VAL A 1 209 ? -7.870 11.796 12.641 1.00 72.00 209 VAL A O 1
ATOM 1568 N N . ASP A 1 210 ? -6.025 13.058 12.718 1.00 73.75 210 ASP A N 1
ATOM 1569 C CA . ASP A 1 210 ? -6.624 14.251 12.099 1.00 73.75 210 ASP A CA 1
ATOM 1570 C C . ASP A 1 210 ? -7.257 13.946 10.745 1.00 73.75 210 ASP A C 1
ATOM 1572 O O . ASP A 1 210 ? -8.387 14.343 10.463 1.00 73.75 210 ASP A O 1
ATOM 1576 N N . ASP A 1 211 ? -6.540 13.189 9.921 1.00 72.62 211 ASP A N 1
ATOM 1577 C CA . ASP A 1 211 ? -6.986 12.782 8.598 1.00 72.62 211 ASP A CA 1
ATOM 1578 C C . ASP A 1 211 ? -8.217 11.870 8.673 1.00 72.62 211 ASP A C 1
ATOM 1580 O O . ASP A 1 211 ? -9.174 12.057 7.917 1.00 72.62 211 ASP A O 1
ATOM 1584 N N . ILE A 1 212 ? -8.210 10.903 9.594 1.00 78.00 212 ILE A N 1
ATOM 1585 C CA . ILE A 1 212 ? -9.326 9.979 9.829 1.00 78.00 212 ILE A CA 1
ATOM 1586 C C . ILE A 1 212 ? -10.547 10.744 10.343 1.00 78.00 212 ILE A C 1
ATOM 1588 O O . ILE A 1 212 ? -11.638 10.588 9.794 1.00 78.00 212 ILE A O 1
ATOM 1592 N N . LEU A 1 213 ? -10.368 11.604 11.348 1.00 83.25 213 LEU A N 1
ATOM 1593 C CA . LEU A 1 213 ? -11.439 12.413 11.929 1.00 83.25 213 LEU A CA 1
ATOM 1594 C C . LEU A 1 213 ? -12.025 13.388 10.907 1.00 83.25 213 LEU A C 1
ATOM 1596 O O . LEU A 1 213 ? -13.241 13.552 10.855 1.00 83.25 213 LEU A O 1
ATOM 1600 N N . MET A 1 214 ? -11.193 14.003 10.064 1.00 82.00 214 MET A N 1
ATOM 1601 C CA . MET A 1 214 ? -11.648 14.928 9.026 1.00 82.00 214 MET A CA 1
ATOM 1602 C C . MET A 1 214 ? -12.444 14.209 7.929 1.00 82.00 214 MET A C 1
ATOM 1604 O O . MET A 1 214 ? -13.485 14.709 7.494 1.00 82.00 214 MET A O 1
ATOM 1608 N N . VAL A 1 215 ? -11.982 13.035 7.481 1.00 80.88 215 VAL A N 1
ATOM 1609 C CA . VAL A 1 215 ? -12.731 12.204 6.523 1.00 80.88 215 VAL A CA 1
ATOM 1610 C C . VAL A 1 215 ? -14.045 11.737 7.153 1.00 80.88 215 VAL A C 1
ATOM 1612 O O . VAL A 1 215 ? -15.099 11.867 6.531 1.00 80.88 215 VAL A O 1
ATOM 1615 N N . LEU A 1 216 ? -14.016 11.274 8.404 1.00 86.44 216 LEU A N 1
ATOM 1616 C CA . LEU A 1 216 ? -15.212 10.842 9.118 1.00 86.44 216 LEU A CA 1
ATOM 1617 C C . LEU A 1 216 ? -16.224 11.979 9.270 1.00 86.44 216 LEU A C 1
ATOM 1619 O O . LEU A 1 216 ? -17.368 11.811 8.865 1.00 86.44 216 LEU A O 1
ATOM 1623 N N . ALA A 1 217 ? -15.807 13.148 9.760 1.00 87.62 217 ALA A N 1
ATOM 1624 C CA . ALA A 1 217 ? -16.675 14.316 9.919 1.00 87.62 217 ALA A CA 1
ATOM 1625 C C . ALA A 1 217 ? -17.351 14.725 8.600 1.00 87.62 217 ALA A C 1
ATOM 1627 O O . ALA A 1 217 ? -18.524 15.100 8.592 1.00 87.62 217 ALA A O 1
ATOM 1628 N N . ARG A 1 218 ? -16.633 14.612 7.472 1.00 86.69 218 ARG A N 1
ATOM 1629 C CA . ARG A 1 218 ? -17.175 14.882 6.134 1.00 86.69 218 ARG A CA 1
ATOM 1630 C C . ARG A 1 218 ? -18.256 13.876 5.736 1.00 86.69 218 ARG A C 1
ATOM 1632 O O . ARG A 1 218 ? -19.327 14.283 5.298 1.00 86.69 218 ARG A O 1
ATOM 1639 N N . HIS A 1 219 ? -17.980 12.579 5.868 1.00 85.25 219 HIS A N 1
ATOM 1640 C CA . HIS A 1 219 ? -18.902 11.521 5.438 1.00 85.25 219 HIS A CA 1
ATOM 1641 C C . HIS A 1 219 ? -20.074 11.310 6.396 1.00 85.25 219 HIS A C 1
ATOM 1643 O O . HIS A 1 219 ? -21.155 10.916 5.971 1.00 85.25 219 HIS A O 1
ATOM 1649 N N . ARG A 1 220 ? -19.899 11.604 7.684 1.00 88.19 220 ARG A N 1
ATOM 1650 C CA . ARG A 1 220 ? -20.933 11.407 8.702 1.00 88.19 220 ARG A CA 1
ATOM 1651 C C . ARG A 1 220 ? -22.210 12.194 8.402 1.00 88.19 220 ARG A C 1
ATOM 1653 O O . ARG A 1 220 ? -23.301 11.733 8.716 1.00 88.19 220 ARG A O 1
ATOM 1660 N N . GLN A 1 221 ? -22.084 13.340 7.731 1.00 85.81 221 GLN A N 1
ATOM 1661 C CA . GLN A 1 221 ? -23.221 14.154 7.285 1.00 85.81 221 GLN A CA 1
ATOM 1662 C C . GLN A 1 221 ? -24.077 13.476 6.207 1.00 85.81 221 GLN A C 1
ATOM 1664 O O . GLN A 1 221 ? -25.228 13.858 6.019 1.00 85.81 221 GLN A O 1
ATOM 1669 N N . THR A 1 222 ? -23.533 12.486 5.497 1.00 89.69 222 THR A N 1
ATOM 1670 C CA . THR A 1 222 ? -24.231 11.766 4.425 1.00 89.69 222 THR A CA 1
ATOM 1671 C C . THR A 1 222 ? -24.754 10.405 4.877 1.00 89.69 222 THR A C 1
ATOM 1673 O O . THR A 1 222 ? -25.219 9.632 4.045 1.00 89.69 222 THR A O 1
ATOM 1676 N N . PHE A 1 223 ? -24.651 10.063 6.164 1.00 88.81 223 PHE A N 1
ATOM 1677 C CA . PHE A 1 223 ? -25.155 8.786 6.661 1.00 88.81 223 PHE A CA 1
ATOM 1678 C C . PHE A 1 223 ? -26.687 8.769 6.691 1.00 88.81 223 PHE A C 1
ATOM 1680 O O . PHE A 1 223 ? -27.309 9.753 7.094 1.00 88.81 223 PHE A O 1
ATOM 1687 N N . PRO A 1 224 ? -27.318 7.643 6.312 1.00 86.50 224 PRO A N 1
ATOM 1688 C CA . PRO A 1 224 ? -28.776 7.537 6.253 1.00 86.50 224 PRO A CA 1
ATOM 1689 C C . PRO A 1 224 ? -29.435 7.546 7.640 1.00 86.50 224 PRO A C 1
ATOM 1691 O O . PRO A 1 224 ? -30.633 7.803 7.749 1.00 86.50 224 PRO A O 1
ATOM 1694 N N . LYS A 1 225 ? -28.669 7.263 8.702 1.00 88.56 225 LYS A N 1
ATOM 1695 C CA . LYS A 1 225 ? -29.098 7.332 10.102 1.00 88.56 225 LYS A CA 1
ATOM 1696 C C . LYS A 1 225 ? -27.942 7.804 10.997 1.00 88.56 225 LYS A C 1
ATOM 1698 O O . LYS A 1 225 ? -26.784 7.651 10.604 1.00 88.56 225 LYS A O 1
ATOM 1703 N N . PRO A 1 226 ? -28.225 8.344 12.198 1.00 86.62 226 PRO A N 1
ATOM 1704 C CA . PRO A 1 226 ? -27.190 8.629 13.184 1.00 86.62 226 PRO A CA 1
ATOM 1705 C C . PRO A 1 226 ? -26.423 7.355 13.553 1.00 86.62 226 PRO A C 1
ATOM 1707 O O . PRO A 1 226 ? -27.033 6.322 13.823 1.00 86.62 226 PRO A O 1
ATOM 1710 N N . ILE A 1 227 ? -25.096 7.450 13.565 1.00 81.81 227 ILE A N 1
ATOM 1711 C CA . ILE A 1 227 ? -24.184 6.385 13.994 1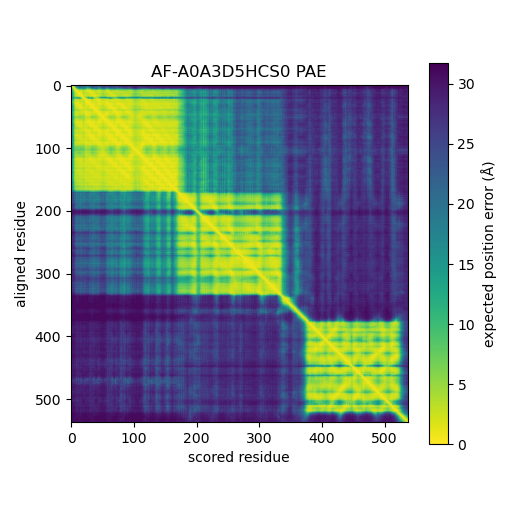.00 81.81 227 ILE A CA 1
ATOM 1712 C C . ILE A 1 227 ? -23.335 6.945 15.127 1.00 81.81 227 ILE A C 1
ATOM 1714 O O . ILE A 1 227 ? -22.822 8.068 15.011 1.00 81.81 227 ILE A O 1
ATOM 1718 N N . TYR A 1 228 ? -23.232 6.171 16.207 1.00 82.25 228 TYR A N 1
ATOM 1719 C CA . TYR A 1 228 ? -22.482 6.543 17.399 1.00 82.25 228 TYR A CA 1
ATOM 1720 C C . TYR A 1 228 ? -20.990 6.298 17.182 1.00 82.25 228 TYR A C 1
ATOM 1722 O O . TYR A 1 228 ? -20.592 5.194 16.824 1.00 82.25 228 TYR A O 1
ATOM 1730 N N . VAL A 1 229 ? -20.151 7.310 17.357 1.00 82.88 229 VAL A N 1
ATOM 1731 C CA . VAL A 1 229 ? -18.715 7.195 17.087 1.00 82.88 229 VAL A CA 1
ATOM 1732 C C . VAL A 1 229 ? -17.922 7.364 18.373 1.00 82.88 229 VAL A C 1
ATOM 1734 O O . VAL A 1 229 ? -17.969 8.430 18.992 1.00 82.88 229 VAL A O 1
ATOM 1737 N N . THR A 1 230 ? -17.129 6.353 18.721 1.00 82.12 230 THR A N 1
ATOM 1738 C CA . THR A 1 230 ? -16.211 6.404 19.862 1.00 82.12 230 THR A CA 1
ATOM 1739 C C . THR A 1 230 ? -14.757 6.477 19.396 1.00 82.12 230 THR A C 1
ATOM 1741 O O . THR A 1 230 ? -14.400 5.947 18.344 1.00 82.12 230 THR A O 1
ATOM 1744 N N . LEU A 1 231 ? -13.901 7.149 20.167 1.00 82.94 231 LEU A N 1
ATOM 1745 C CA . LEU A 1 231 ? -12.449 7.127 19.995 1.00 82.94 231 LEU A CA 1
ATOM 1746 C C . LEU A 1 231 ? -11.771 6.744 21.306 1.00 82.94 231 LEU A C 1
ATOM 1748 O O . LEU A 1 231 ? -11.745 7.541 22.238 1.00 82.94 231 LEU A O 1
ATOM 1752 N N . LEU A 1 232 ? -11.148 5.569 21.351 1.00 78.25 232 LEU A N 1
ATOM 1753 C CA . LEU A 1 232 ? -10.230 5.180 22.415 1.00 78.25 232 LEU A CA 1
ATOM 1754 C C . LEU A 1 232 ? -8.821 5.698 22.117 1.00 78.25 232 LEU A C 1
ATOM 1756 O O . LEU A 1 232 ? -8.215 5.325 21.114 1.00 78.25 232 LEU A O 1
ATOM 1760 N N . THR A 1 233 ? -8.280 6.523 23.007 1.00 78.06 233 THR A N 1
ATOM 1761 C CA . THR A 1 233 ? -6.933 7.093 22.924 1.00 78.06 233 THR A CA 1
ATOM 1762 C C . THR A 1 233 ? -6.132 6.813 24.192 1.00 78.06 233 THR A C 1
ATOM 1764 O O . THR A 1 233 ? -6.672 6.681 25.291 1.00 78.06 233 THR A O 1
ATOM 1767 N N . ASN A 1 234 ? -4.809 6.771 24.049 1.00 70.44 234 ASN A N 1
ATOM 1768 C CA . ASN A 1 234 ? -3.884 6.649 25.173 1.00 70.44 234 ASN A CA 1
ATOM 1769 C C . ASN A 1 234 ? -3.657 7.980 25.915 1.00 70.44 234 ASN A C 1
ATOM 1771 O O . ASN A 1 234 ? -2.901 7.998 26.883 1.00 70.44 234 ASN A O 1
ATOM 1775 N N . GLY A 1 235 ? -4.295 9.075 25.481 1.00 68.81 235 GLY A N 1
ATOM 1776 C CA . GLY A 1 235 ? -4.193 10.387 26.133 1.00 68.81 235 GLY A CA 1
ATOM 1777 C C . GLY A 1 235 ? -2.912 11.160 25.795 1.00 68.81 235 GLY A C 1
ATOM 1778 O O . GLY A 1 235 ? -2.485 12.021 26.562 1.00 68.81 235 GLY A O 1
ATOM 1779 N N . MET A 1 236 ? -2.285 10.849 24.655 1.00 68.31 236 MET A N 1
ATOM 1780 C CA . MET A 1 236 ? -1.123 11.581 24.136 1.00 68.31 236 MET A CA 1
ATOM 1781 C C . MET A 1 236 ? -1.494 13.006 23.704 1.00 68.31 236 MET A C 1
ATOM 1783 O O . MET A 1 236 ? -2.663 13.303 23.454 1.00 68.31 236 MET A O 1
ATOM 1787 N N . ALA A 1 237 ? -0.486 13.879 23.607 1.00 66.12 237 ALA A N 1
ATOM 1788 C CA . ALA A 1 237 ? -0.689 15.281 23.258 1.00 66.12 237 ALA A CA 1
ATOM 1789 C C . ALA A 1 237 ? -1.298 15.416 21.859 1.00 66.12 237 ALA A C 1
ATOM 1791 O O . ALA A 1 237 ? -0.801 14.840 20.893 1.00 66.12 237 ALA A O 1
ATOM 1792 N N . LEU A 1 238 ? -2.378 16.189 21.775 1.00 71.56 238 LEU A N 1
ATOM 1793 C CA . LEU A 1 238 ? -3.117 16.441 20.543 1.00 71.56 238 LEU A CA 1
ATOM 1794 C C . LEU A 1 238 ? -2.741 17.809 19.966 1.00 71.56 238 LEU A C 1
ATOM 1796 O O . LEU A 1 238 ? -2.567 18.782 20.717 1.00 71.56 238 LEU A O 1
ATOM 1800 N N . GLU A 1 239 ? -2.661 17.899 18.638 1.00 78.25 239 GLU A N 1
ATOM 1801 C CA . GLU A 1 239 ? -2.577 19.184 17.944 1.00 78.25 239 GLU A CA 1
ATOM 1802 C C . GLU A 1 239 ? -3.888 19.971 18.136 1.00 78.25 239 GLU A C 1
ATOM 1804 O O . GLU A 1 239 ? -4.949 19.404 18.410 1.00 78.25 239 GLU A O 1
ATOM 1809 N N . GLU A 1 240 ? -3.835 21.303 18.017 1.00 81.75 240 GLU A N 1
ATOM 1810 C CA . GLU A 1 240 ? -5.032 22.156 18.147 1.00 81.75 240 GLU A CA 1
ATOM 1811 C C . GLU A 1 240 ? -6.114 21.799 17.109 1.00 81.75 240 GLU A C 1
ATOM 1813 O O . GLU A 1 240 ? -7.307 21.831 17.415 1.00 81.75 240 GLU A O 1
ATOM 1818 N N . SER A 1 241 ? -5.710 21.394 15.899 1.00 78.69 241 SER A N 1
ATOM 1819 C CA . SER A 1 241 ? -6.611 20.888 14.854 1.00 78.69 241 SER A CA 1
ATOM 1820 C C . SER A 1 241 ? -7.355 19.631 15.295 1.00 78.69 241 SER A C 1
ATOM 1822 O O . SER A 1 241 ? -8.581 19.562 15.165 1.00 78.69 241 SER A O 1
ATOM 1824 N N . THR A 1 242 ? -6.635 18.658 15.857 1.00 80.62 242 THR A N 1
ATOM 1825 C CA . THR A 1 242 ? -7.210 17.414 16.374 1.00 80.62 242 THR A CA 1
ATOM 1826 C C . THR A 1 242 ? -8.196 17.702 17.491 1.00 80.62 242 THR A C 1
ATOM 1828 O O . THR A 1 242 ? -9.317 17.195 17.490 1.00 80.62 242 THR A O 1
ATOM 1831 N N . LEU A 1 243 ? -7.792 18.547 18.444 1.00 84.31 243 LEU A N 1
ATOM 1832 C CA . LEU A 1 243 ? -8.609 18.899 19.597 1.00 84.31 243 LEU A CA 1
ATOM 1833 C C . LEU A 1 243 ? -9.910 19.582 19.158 1.00 84.31 243 LEU A C 1
ATOM 1835 O O . LEU A 1 243 ? -10.981 19.245 19.664 1.00 84.31 243 LEU A O 1
ATOM 1839 N N . ALA A 1 244 ? -9.848 20.481 18.175 1.00 84.00 244 ALA A N 1
ATOM 1840 C CA . ALA A 1 244 ? -11.035 21.109 17.604 1.00 84.00 244 ALA A CA 1
ATOM 1841 C C . ALA A 1 244 ? -11.977 20.081 16.950 1.00 84.00 244 ALA A C 1
ATOM 1843 O O . ALA A 1 244 ? -13.183 20.114 17.196 1.00 84.00 244 ALA A O 1
ATOM 1844 N N . LEU A 1 245 ? -11.450 19.133 16.166 1.00 82.75 245 LEU A N 1
ATOM 1845 C CA . LEU A 1 245 ? -12.260 18.079 15.540 1.00 82.75 245 LEU A CA 1
ATOM 1846 C C . LEU A 1 245 ? -12.939 17.185 16.581 1.00 82.75 245 LEU A C 1
ATOM 1848 O O . LEU A 1 245 ? -14.145 16.946 16.483 1.00 82.75 245 LEU A O 1
ATOM 1852 N N . LEU A 1 246 ? -12.188 16.748 17.592 1.00 83.62 246 LEU A N 1
ATOM 1853 C CA . LEU A 1 246 ? -12.690 15.897 18.668 1.00 83.62 246 LEU A CA 1
ATOM 1854 C C . LEU A 1 246 ? -13.777 16.583 19.486 1.00 83.62 246 LEU A C 1
ATOM 1856 O O . LEU A 1 246 ? -14.817 15.995 19.758 1.00 83.62 246 LEU A O 1
ATOM 1860 N N . THR A 1 247 ? -13.552 17.841 19.855 1.00 82.62 247 THR A N 1
ATOM 1861 C CA . THR A 1 247 ? -14.480 18.562 20.726 1.00 82.62 247 THR A CA 1
ATOM 1862 C C . THR A 1 247 ? -15.684 19.120 19.973 1.00 82.62 247 THR A C 1
ATOM 1864 O O . THR A 1 247 ? -16.736 19.295 20.576 1.00 82.62 247 THR A O 1
ATOM 1867 N N . SER A 1 248 ? -15.605 19.339 18.657 1.00 81.94 248 SER A N 1
ATOM 1868 C CA . SER A 1 248 ? -16.727 19.879 17.870 1.00 81.94 248 SER A CA 1
ATOM 1869 C C . SER A 1 248 ? -17.990 19.003 17.844 1.00 81.94 248 SER A C 1
ATOM 1871 O O . SER A 1 248 ? -19.050 19.487 17.448 1.00 81.94 248 SER A O 1
ATOM 1873 N N . GLY A 1 249 ? -17.891 17.714 18.193 1.00 76.50 249 GLY A N 1
ATOM 1874 C CA . GLY A 1 249 ? -18.983 16.743 18.052 1.00 76.50 249 GLY A CA 1
ATOM 1875 C C . GLY A 1 249 ? -19.307 16.357 16.607 1.00 76.50 249 GLY A C 1
ATOM 1876 O O . GLY A 1 249 ? -20.275 15.643 16.357 1.00 76.50 249 GLY A O 1
ATOM 1877 N N . THR A 1 250 ? -18.514 16.817 15.635 1.00 84.12 250 THR A N 1
ATOM 1878 C CA . THR A 1 250 ? -18.722 16.487 14.217 1.00 84.12 250 THR A CA 1
ATOM 1879 C C . THR A 1 250 ? -18.157 15.116 13.861 1.00 84.12 250 THR A C 1
ATOM 1881 O O . THR A 1 250 ? -18.787 14.372 13.113 1.00 84.12 250 THR A O 1
ATOM 1884 N N . ALA A 1 251 ? -17.001 14.759 14.423 1.00 85.31 251 ALA A N 1
ATOM 1885 C CA . ALA A 1 251 ? -16.327 13.498 14.135 1.00 85.31 251 ALA A CA 1
ATOM 1886 C C . ALA A 1 251 ? -16.696 12.391 15.132 1.00 85.31 251 ALA A C 1
ATOM 1888 O O . ALA A 1 251 ? -17.010 11.283 14.709 1.00 85.31 251 ALA A O 1
ATOM 1889 N N . VAL A 1 252 ? -16.679 12.697 16.433 1.00 88.44 252 VAL A N 1
ATOM 1890 C CA . VAL A 1 252 ? -16.829 11.720 17.524 1.00 88.44 252 VAL A CA 1
ATOM 1891 C C . VAL A 1 252 ? -17.897 12.152 18.524 1.00 88.44 252 VAL A C 1
ATOM 1893 O O . VAL A 1 252 ? -18.044 13.340 18.818 1.00 88.44 252 VAL A O 1
ATOM 1896 N N . ASP A 1 253 ? -18.621 11.177 19.066 1.00 86.00 253 ASP A N 1
ATOM 1897 C CA . ASP A 1 253 ? -19.592 11.373 20.147 1.00 86.00 253 ASP A CA 1
ATOM 1898 C C . ASP A 1 253 ? -18.998 11.062 21.518 1.00 86.00 253 ASP A C 1
ATOM 1900 O O . ASP A 1 253 ? -19.489 11.563 22.526 1.00 86.00 253 ASP A O 1
ATOM 1904 N N . GLU A 1 254 ? -17.935 10.260 21.565 1.00 84.00 254 GLU A N 1
ATOM 1905 C CA . GLU A 1 254 ? -17.273 9.878 22.806 1.00 84.00 254 GLU A CA 1
ATOM 1906 C C . GLU A 1 254 ? -15.759 9.755 22.626 1.00 84.00 254 GLU A C 1
ATOM 1908 O O . GLU A 1 254 ? -15.270 9.079 21.720 1.00 84.00 254 GLU A O 1
ATOM 1913 N N . ILE A 1 255 ? -15.011 10.389 23.524 1.00 86.94 255 ILE A N 1
ATOM 1914 C CA . ILE A 1 255 ? -13.563 10.265 23.661 1.00 86.94 255 ILE A CA 1
ATOM 1915 C C . ILE A 1 255 ? -13.309 9.416 24.901 1.00 86.94 255 ILE A C 1
ATOM 1917 O O . ILE A 1 255 ? -13.617 9.824 26.018 1.00 86.94 255 ILE A O 1
ATOM 1921 N N . ARG A 1 256 ? -12.726 8.239 24.711 1.00 82.12 256 ARG A N 1
ATOM 1922 C CA . ARG A 1 256 ? -12.340 7.316 25.776 1.00 82.12 256 ARG A CA 1
ATOM 1923 C C . ARG A 1 256 ? -10.835 7.431 25.986 1.00 82.12 256 ARG A C 1
ATOM 1925 O O . ARG A 1 256 ? -10.070 7.215 25.050 1.00 82.12 256 ARG A O 1
ATOM 1932 N N . VAL A 1 257 ? -10.388 7.765 27.191 1.00 84.12 257 VAL A N 1
ATOM 1933 C CA . VAL A 1 257 ? -8.959 7.835 27.524 1.00 84.12 257 VAL A CA 1
ATOM 1934 C C . VAL A 1 257 ? -8.599 6.672 28.435 1.00 84.12 257 VAL A C 1
ATOM 1936 O O . VAL A 1 257 ? -9.132 6.572 29.540 1.00 84.12 257 VAL A O 1
ATOM 1939 N N . SER A 1 258 ? -7.700 5.799 27.977 1.00 80.12 258 SER A N 1
ATOM 1940 C CA . SER A 1 258 ? -7.208 4.695 28.806 1.00 80.12 258 SER A CA 1
ATOM 1941 C C . SER A 1 258 ? -6.154 5.206 29.782 1.00 80.12 258 SER A C 1
ATOM 1943 O O . SER A 1 258 ? -5.131 5.750 29.356 1.00 80.12 258 SER A O 1
ATOM 1945 N N . VAL A 1 259 ? -6.377 4.987 31.071 1.00 78.00 259 VAL A N 1
ATOM 1946 C CA . VAL A 1 259 ? -5.441 5.239 32.171 1.00 78.00 259 VAL A CA 1
ATOM 1947 C C . VAL A 1 259 ? -5.372 3.969 33.009 1.00 78.00 259 VAL A C 1
ATOM 1949 O O . VAL A 1 259 ? -6.203 3.700 33.866 1.00 78.00 259 VAL A O 1
ATOM 1952 N N . ASP A 1 260 ? -4.408 3.111 32.706 1.00 77.31 260 ASP A N 1
ATOM 1953 C CA . ASP A 1 260 ? -4.271 1.813 33.369 1.00 77.31 260 ASP A CA 1
ATOM 1954 C C . ASP A 1 260 ? -3.340 1.928 34.580 1.00 77.31 260 ASP A C 1
ATOM 1956 O O . ASP A 1 260 ? -2.492 2.813 34.636 1.00 77.31 260 ASP A O 1
ATOM 1960 N N . GLY A 1 261 ? -3.480 1.045 35.570 1.00 69.62 261 GLY A N 1
ATOM 1961 C CA . GLY A 1 261 ? -2.527 0.971 36.685 1.00 69.62 261 GLY A CA 1
ATOM 1962 C C . GLY A 1 261 ? -2.895 1.771 37.931 1.00 69.62 261 GLY A C 1
ATOM 1963 O O . GLY A 1 261 ? -2.326 1.496 38.982 1.00 69.62 261 GLY A O 1
ATOM 1964 N N . SER A 1 262 ? -3.914 2.640 37.896 1.00 71.69 262 SER A N 1
ATOM 1965 C CA . SER A 1 262 ? -4.591 3.224 39.081 1.00 71.69 262 SER A CA 1
ATOM 1966 C C . SER A 1 262 ? -3.752 4.068 40.065 1.00 71.69 262 SER A C 1
ATOM 1968 O O . SER A 1 262 ? -4.275 4.536 41.081 1.00 71.69 262 SER A O 1
ATOM 1970 N N . SER A 1 263 ? -2.474 4.287 39.758 1.00 79.19 263 SER A N 1
ATOM 1971 C CA . SER A 1 263 ? -1.593 5.297 40.347 1.00 79.19 263 SER A CA 1
ATOM 1972 C C . SER A 1 263 ? -0.649 5.831 39.261 1.00 79.19 263 SER A C 1
ATOM 1974 O O . SER A 1 263 ? -0.441 5.127 38.264 1.00 79.19 263 SER A O 1
ATOM 1976 N N . PRO A 1 264 ? -0.065 7.031 39.428 1.00 82.38 264 PRO A N 1
ATOM 1977 C CA . PRO A 1 264 ? 0.931 7.568 38.501 1.00 82.38 264 PRO A CA 1
ATOM 1978 C C . PRO A 1 264 ? 2.085 6.593 38.233 1.00 82.38 264 PRO A C 1
ATOM 1980 O O . PRO A 1 264 ? 2.427 6.328 37.083 1.00 82.38 264 PRO A O 1
ATOM 1983 N N . GLU A 1 265 ? 2.634 5.985 39.285 1.00 78.69 265 GLU A N 1
ATOM 1984 C CA . GLU A 1 265 ? 3.785 5.082 39.188 1.00 78.69 265 GLU A CA 1
ATOM 1985 C C . GLU A 1 265 ? 3.436 3.802 38.435 1.00 78.69 265 GLU A C 1
ATOM 1987 O O . GLU A 1 265 ? 4.214 3.320 37.616 1.00 78.69 265 GLU A O 1
ATOM 1992 N N . MET A 1 266 ? 2.258 3.236 38.703 1.00 74.31 266 MET A N 1
ATOM 1993 C CA . MET A 1 266 ? 1.802 2.027 38.027 1.00 74.31 266 MET A CA 1
ATOM 1994 C C . MET A 1 266 ? 1.390 2.297 36.580 1.00 74.31 266 MET A C 1
ATOM 1996 O O . MET A 1 266 ? 1.599 1.438 35.728 1.00 74.31 266 MET A O 1
ATOM 2000 N N . PHE A 1 267 ? 0.834 3.473 36.289 1.00 79.94 267 PHE A N 1
ATOM 2001 C CA . PHE A 1 267 ? 0.554 3.908 34.924 1.00 79.94 267 PHE A CA 1
ATOM 2002 C C . PHE A 1 267 ? 1.841 3.986 34.098 1.00 79.94 267 PHE A C 1
ATOM 2004 O O . PHE A 1 267 ? 1.911 3.405 33.015 1.00 79.94 267 PHE A O 1
ATOM 2011 N N . GLU A 1 268 ? 2.871 4.641 34.637 1.00 80.69 268 GLU A N 1
ATOM 2012 C CA . GLU A 1 268 ? 4.185 4.755 33.993 1.00 80.69 268 GLU A CA 1
ATOM 2013 C C . GLU A 1 268 ? 4.913 3.405 33.936 1.00 80.69 268 GLU A C 1
ATOM 2015 O O . GLU A 1 268 ? 5.603 3.111 32.969 1.00 80.69 268 GLU A O 1
ATOM 2020 N N . TYR A 1 269 ? 4.716 2.521 34.918 1.00 70.94 269 TYR A N 1
ATOM 2021 C CA . TYR A 1 269 ? 5.237 1.154 34.852 1.00 70.94 269 TYR A CA 1
ATOM 2022 C C . TYR A 1 269 ? 4.611 0.340 33.709 1.00 70.94 269 TYR A C 1
ATOM 2024 O O . TYR A 1 269 ? 5.292 -0.454 33.059 1.00 70.94 269 TYR A O 1
ATOM 2032 N N . LEU A 1 270 ? 3.309 0.514 33.466 1.00 65.31 270 LEU A N 1
ATOM 2033 C CA . LEU A 1 270 ? 2.581 -0.203 32.418 1.00 65.31 270 LEU A CA 1
ATOM 2034 C C . LEU A 1 270 ? 2.812 0.376 31.014 1.00 65.31 270 LEU A C 1
ATOM 2036 O O . LEU A 1 270 ? 2.378 -0.246 30.043 1.00 65.31 270 LEU A O 1
ATOM 2040 N N . ARG A 1 271 ? 3.461 1.542 30.884 1.00 68.56 271 ARG A N 1
ATOM 2041 C CA . ARG A 1 271 ? 3.614 2.256 29.609 1.00 68.56 271 ARG A CA 1
ATOM 2042 C C . ARG A 1 271 ? 5.038 2.730 29.388 1.00 68.56 271 ARG A C 1
ATOM 2044 O O . ARG A 1 271 ? 5.573 3.509 30.160 1.00 68.56 271 ARG A O 1
ATOM 2051 N N . THR A 1 272 ? 5.631 2.312 28.278 1.00 59.41 272 THR A N 1
ATOM 2052 C CA . THR A 1 272 ? 7.048 2.577 28.008 1.00 59.41 272 THR A CA 1
ATOM 2053 C C . THR A 1 272 ? 7.296 4.006 27.502 1.00 59.41 272 THR A C 1
ATOM 2055 O O . THR A 1 272 ? 8.332 4.583 27.818 1.00 59.41 272 THR A O 1
ATOM 2058 N N . ASP A 1 273 ? 6.310 4.613 26.826 1.00 65.88 273 ASP A N 1
ATOM 2059 C CA . ASP A 1 273 ? 6.443 5.912 26.138 1.00 65.88 273 ASP A CA 1
ATOM 2060 C C . ASP A 1 273 ? 5.498 7.026 26.651 1.00 65.88 273 ASP A C 1
ATOM 2062 O O . ASP A 1 273 ? 5.284 8.033 25.971 1.00 65.88 273 ASP A O 1
ATOM 2066 N N . ALA A 1 274 ? 4.898 6.882 27.839 1.00 69.62 274 ALA A N 1
ATOM 2067 C CA . ALA A 1 274 ? 3.963 7.875 28.381 1.00 69.62 274 ALA A CA 1
ATOM 2068 C C . ALA A 1 274 ? 4.216 8.175 29.861 1.00 69.62 274 ALA A C 1
ATOM 2070 O O . ALA A 1 274 ? 4.246 7.267 30.685 1.00 69.62 274 ALA A O 1
ATOM 2071 N N . THR A 1 275 ? 4.318 9.463 30.203 1.00 84.19 275 THR A N 1
ATOM 2072 C CA . THR A 1 275 ? 4.355 9.925 31.598 1.00 84.19 275 THR A CA 1
ATOM 2073 C C . THR A 1 275 ? 2.956 10.278 32.087 1.00 84.19 275 THR A C 1
ATOM 2075 O O . THR A 1 275 ? 2.122 10.774 31.319 1.00 84.19 275 THR A O 1
ATOM 2078 N N . TRP A 1 276 ? 2.697 10.063 33.377 1.00 86.81 276 TRP A N 1
ATOM 2079 C CA . TRP A 1 276 ? 1.416 10.390 33.998 1.00 86.81 276 TRP A CA 1
ATOM 2080 C C . TRP A 1 276 ? 1.099 11.876 33.851 1.00 86.81 276 TRP A C 1
ATOM 2082 O O . TRP A 1 276 ? 0.013 12.228 33.402 1.00 86.81 276 TRP A O 1
ATOM 2092 N N . LYS A 1 277 ? 2.087 12.738 34.129 1.00 88.31 277 LYS A N 1
ATOM 2093 C CA . LYS A 1 277 ? 1.951 14.196 34.029 1.00 88.31 277 LYS A CA 1
ATOM 2094 C C . LYS A 1 277 ? 1.465 14.648 32.649 1.00 88.31 277 LYS A C 1
ATOM 2096 O O . LYS A 1 277 ? 0.563 15.470 32.549 1.00 88.31 277 LYS A O 1
ATOM 2101 N N . MET A 1 278 ? 2.058 14.109 31.583 1.00 84.88 278 MET A N 1
ATOM 2102 C CA . MET A 1 278 ? 1.665 14.462 30.219 1.00 84.88 278 MET A CA 1
ATOM 2103 C C . MET A 1 278 ? 0.216 14.048 29.940 1.00 84.88 278 MET A C 1
ATOM 2105 O O . MET A 1 278 ? -0.553 14.820 29.373 1.00 84.88 278 MET A O 1
ATOM 2109 N N . VAL A 1 279 ? -0.168 12.832 30.334 1.00 85.88 279 VAL A N 1
ATOM 2110 C CA . VAL A 1 279 ? -1.518 12.316 30.079 1.00 85.88 279 VAL A CA 1
ATOM 2111 C C . VAL A 1 279 ? -2.570 13.039 30.921 1.00 85.88 279 VAL A C 1
ATOM 2113 O O . VAL A 1 279 ? -3.624 13.385 30.386 1.00 85.88 279 VAL A O 1
ATOM 2116 N N . SER A 1 280 ? -2.285 13.350 32.187 1.00 89.19 280 SER A N 1
ATOM 2117 C CA . SER A 1 280 ? -3.192 14.117 33.046 1.00 89.19 280 SER A CA 1
ATOM 2118 C C . SER A 1 280 ? -3.418 15.537 32.514 1.00 89.19 280 SER A C 1
ATOM 2120 O O . SER A 1 280 ? -4.568 15.955 32.380 1.00 89.19 280 SER A O 1
ATOM 2122 N N . GLU A 1 281 ? -2.353 16.242 32.111 1.00 89.62 281 GLU A N 1
ATOM 2123 C CA . GLU A 1 281 ? -2.441 17.579 31.498 1.00 89.62 281 GLU A CA 1
ATOM 2124 C C . GLU A 1 281 ? -3.251 17.557 30.186 1.00 89.62 281 GLU A C 1
ATOM 2126 O O . GLU A 1 281 ? -4.038 18.466 29.908 1.00 89.62 281 GLU A O 1
ATOM 2131 N N . ASN A 1 282 ? -3.130 16.494 29.384 1.00 87.31 282 ASN A N 1
ATOM 2132 C CA . ASN A 1 282 ? -3.923 16.345 28.161 1.00 87.31 282 ASN A CA 1
ATOM 2133 C C . ASN A 1 282 ? -5.402 16.070 28.445 1.00 87.31 282 ASN A C 1
ATOM 2135 O O . ASN A 1 282 ? -6.264 16.638 27.772 1.00 87.31 282 ASN A O 1
ATOM 2139 N N . ILE A 1 283 ? -5.714 15.231 29.436 1.00 90.00 283 ILE A N 1
ATOM 2140 C CA . ILE A 1 283 ? -7.098 14.985 29.864 1.00 90.00 283 ILE A CA 1
ATOM 2141 C C . ILE A 1 283 ? -7.732 16.287 30.365 1.00 90.00 283 ILE A C 1
ATOM 2143 O O . ILE A 1 283 ? -8.860 16.603 29.979 1.00 90.00 283 ILE A O 1
ATOM 2147 N N . GLU A 1 284 ? -7.004 17.080 31.157 1.00 91.38 284 GLU A N 1
ATOM 2148 C CA . GLU A 1 284 ? -7.435 18.414 31.589 1.00 91.38 284 GLU A CA 1
ATOM 2149 C C . GLU A 1 284 ? -7.748 19.318 30.401 1.00 91.38 284 GLU A C 1
ATOM 2151 O O . GLU A 1 284 ? -8.830 19.908 30.347 1.00 91.38 284 GLU A O 1
ATOM 2156 N N . ARG A 1 285 ? -6.843 19.379 29.420 1.00 90.44 285 ARG A N 1
ATOM 2157 C CA . ARG A 1 285 ? -7.017 20.181 28.205 1.00 90.44 285 ARG A CA 1
ATOM 2158 C C . ARG A 1 285 ? -8.246 19.751 27.399 1.00 90.44 285 ARG A C 1
ATOM 2160 O O . ARG A 1 285 ? -9.008 20.616 26.969 1.00 90.44 285 ARG A O 1
ATOM 2167 N N . ILE A 1 286 ? -8.484 18.446 27.237 1.00 89.38 286 ILE A N 1
ATOM 2168 C CA . ILE A 1 286 ? -9.675 17.911 26.550 1.00 89.38 286 ILE A CA 1
ATOM 2169 C C . ILE A 1 286 ? -10.951 18.277 27.317 1.00 89.38 286 ILE A C 1
ATOM 2171 O O . ILE A 1 286 ? -11.873 18.846 26.733 1.00 89.38 286 ILE A O 1
ATOM 2175 N N . SER A 1 287 ? -10.994 18.017 28.627 1.00 89.94 287 SER A N 1
ATOM 2176 C CA . SER A 1 287 ? -12.134 18.345 29.499 1.00 89.94 287 SER A CA 1
ATOM 2177 C C . SER A 1 287 ? -12.464 19.842 29.468 1.00 89.94 287 SER A C 1
ATOM 2179 O O . SER A 1 287 ? -13.627 20.223 29.311 1.00 89.94 287 SER A O 1
ATOM 2181 N N . GLN A 1 288 ? -11.452 20.710 29.557 1.00 91.44 288 GLN A N 1
ATOM 2182 C CA . GLN A 1 288 ? -11.634 22.159 29.466 1.00 91.44 288 GLN A CA 1
ATOM 2183 C C . GLN A 1 288 ? -12.163 22.576 28.093 1.00 91.44 288 GLN A C 1
ATOM 2185 O O . GLN A 1 288 ? -13.108 23.360 28.021 1.00 91.44 288 GLN A O 1
ATOM 2190 N N . ALA A 1 289 ? -11.603 22.038 27.008 1.00 89.19 289 ALA A N 1
ATOM 2191 C CA . ALA A 1 289 ? -12.055 22.343 25.656 1.00 89.19 289 ALA A CA 1
ATOM 2192 C C . ALA A 1 289 ? -13.524 21.935 25.441 1.00 89.19 289 ALA A C 1
ATOM 2194 O O . ALA A 1 289 ? -14.312 22.763 24.983 1.00 89.19 289 ALA A O 1
ATOM 2195 N N . LEU A 1 290 ? -13.920 20.726 25.863 1.00 87.62 290 LEU A N 1
ATOM 2196 C CA . LEU A 1 290 ? -15.310 20.249 25.808 1.00 87.62 290 LEU A CA 1
ATOM 2197 C C . LEU A 1 290 ? -16.267 21.170 26.579 1.00 87.62 290 LEU A C 1
ATOM 2199 O O . LEU A 1 290 ? -17.315 21.557 26.052 1.00 87.62 290 LEU A O 1
ATOM 2203 N N . LYS A 1 291 ? -15.888 21.577 27.799 1.00 87.88 291 LYS A N 1
ATOM 2204 C CA . LYS A 1 291 ? -16.678 22.487 28.647 1.00 87.88 291 LYS A CA 1
ATOM 2205 C C . LYS A 1 291 ? -16.803 23.884 28.039 1.00 87.88 291 LYS A C 1
ATOM 2207 O O . LYS A 1 291 ? -17.901 24.440 28.019 1.00 87.88 291 LYS A O 1
ATOM 2212 N N . ASN A 1 292 ? -15.711 24.432 27.507 1.00 88.88 292 ASN A N 1
ATOM 2213 C CA . ASN A 1 292 ? -15.662 25.786 26.950 1.00 88.88 292 ASN A CA 1
ATOM 2214 C C . ASN A 1 292 ? -16.621 25.967 25.770 1.00 88.88 292 ASN A C 1
ATOM 2216 O O . ASN A 1 292 ? -17.311 26.984 25.689 1.00 88.88 292 ASN A O 1
ATOM 2220 N N . ILE A 1 293 ? -16.703 24.976 24.880 1.00 86.38 293 ILE A N 1
ATOM 2221 C CA . ILE A 1 293 ? -17.593 25.038 23.713 1.00 86.38 293 ILE A CA 1
ATOM 2222 C C . ILE A 1 293 ? -18.953 24.371 23.948 1.00 86.38 293 ILE A C 1
ATOM 2224 O O . ILE A 1 293 ? -19.763 24.312 23.025 1.00 86.38 293 ILE A O 1
ATOM 2228 N N . LYS A 1 294 ? -19.221 23.895 25.175 1.00 85.25 294 LYS A N 1
ATOM 2229 C CA . LYS A 1 294 ? -20.438 23.149 25.544 1.00 85.25 294 LYS A CA 1
ATOM 2230 C C . LYS A 1 294 ? -20.705 21.991 24.578 1.00 85.25 294 LYS A C 1
ATOM 2232 O O . LYS A 1 294 ? -21.809 21.853 24.043 1.00 85.25 294 LYS A O 1
ATOM 2237 N N . SER A 1 295 ? -19.661 21.209 24.319 1.00 85.25 295 SER A N 1
ATOM 2238 C CA . SER A 1 295 ? -19.729 20.074 23.407 1.00 85.25 295 SER A CA 1
ATOM 2239 C C . SER A 1 295 ? -20.746 19.030 23.874 1.00 85.25 295 SER A C 1
ATOM 2241 O O . SER A 1 295 ? -21.040 18.911 25.062 1.00 85.25 295 SER A O 1
ATOM 2243 N N . ARG A 1 296 ? -21.280 18.265 22.918 1.00 82.94 296 ARG A N 1
ATOM 2244 C CA . ARG A 1 296 ? -22.073 17.055 23.183 1.00 82.94 296 ARG A CA 1
ATOM 2245 C C . ARG A 1 296 ? -21.218 15.788 23.242 1.00 82.94 296 ARG A C 1
ATOM 2247 O O . ARG A 1 296 ? -21.754 14.737 23.573 1.00 82.94 296 ARG A O 1
ATOM 2254 N N . THR A 1 297 ? -19.939 15.883 22.889 1.00 85.31 297 THR A N 1
ATOM 2255 C CA . THR A 1 297 ? -18.996 14.770 22.950 1.00 85.31 297 THR A CA 1
ATOM 2256 C C . THR A 1 297 ? -18.686 14.447 24.407 1.00 85.31 297 THR A C 1
ATOM 2258 O O . THR A 1 297 ? -18.300 15.337 25.163 1.00 85.31 297 THR A O 1
ATOM 2261 N N . LEU A 1 298 ? -18.844 13.181 24.787 1.00 82.31 298 LEU A N 1
ATOM 2262 C CA . LEU A 1 298 ? -18.560 12.693 26.134 1.00 82.31 298 LEU A CA 1
ATOM 2263 C C . LEU A 1 298 ? -17.069 12.410 26.301 1.00 82.31 298 LEU A C 1
ATOM 2265 O O . LEU A 1 298 ? -16.442 11.825 25.418 1.00 82.31 298 LEU A O 1
ATOM 2269 N N . LEU A 1 299 ? -16.509 12.771 27.450 1.00 82.81 299 LEU A N 1
ATOM 2270 C CA . LEU A 1 299 ? -15.202 12.302 27.887 1.00 82.81 299 LEU A CA 1
ATOM 2271 C C . LEU A 1 299 ? -15.391 11.146 28.866 1.00 82.81 299 LEU A C 1
ATOM 2273 O O . LEU A 1 299 ? -15.928 11.330 29.957 1.00 82.81 299 LEU A O 1
ATOM 2277 N N . ARG A 1 300 ? -14.906 9.961 28.502 1.00 80.81 300 ARG A N 1
ATOM 2278 C CA . ARG A 1 300 ? -14.867 8.792 29.378 1.00 80.81 300 ARG A CA 1
ATOM 2279 C C . ARG A 1 300 ? -13.433 8.459 29.744 1.00 80.81 300 ARG A C 1
ATOM 2281 O O . ARG A 1 300 ? -12.561 8.383 28.882 1.00 80.81 300 ARG A O 1
ATOM 2288 N N . ILE A 1 301 ? -13.202 8.176 31.015 1.00 78.56 301 ILE A N 1
ATOM 2289 C CA . ILE A 1 301 ? -11.961 7.555 31.467 1.00 78.56 301 ILE A CA 1
ATOM 2290 C C . ILE A 1 301 ? -12.166 6.045 31.566 1.00 78.56 301 ILE A C 1
ATOM 2292 O O . ILE A 1 301 ? -13.132 5.589 32.171 1.00 78.56 301 ILE A O 1
ATOM 2296 N N . VAL A 1 302 ? -11.256 5.278 30.968 1.00 74.44 302 VAL A N 1
ATOM 2297 C CA . VAL A 1 302 ? -11.23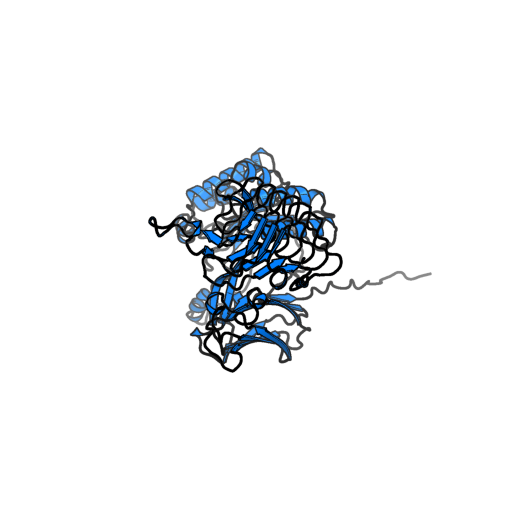3 3.814 31.035 1.00 74.44 302 VAL A CA 1
ATOM 2298 C C . VAL A 1 302 ? -10.028 3.405 31.868 1.00 74.44 302 VAL A C 1
ATOM 2300 O O . VAL A 1 302 ? -8.906 3.810 31.572 1.00 74.44 302 VAL A O 1
ATOM 2303 N N . CYS A 1 303 ? -10.250 2.628 32.921 1.00 71.12 303 CYS A N 1
ATOM 2304 C CA . CYS A 1 303 ? -9.193 2.202 33.825 1.00 71.12 303 CYS A CA 1
ATOM 2305 C C . CYS A 1 303 ? -9.235 0.693 34.028 1.00 71.12 303 CYS A C 1
ATOM 2307 O O . CYS A 1 303 ? -10.205 0.155 34.569 1.00 71.12 303 CYS A O 1
ATOM 2309 N N . THR A 1 304 ? -8.158 0.014 33.631 1.00 70.12 304 THR A N 1
ATOM 2310 C CA . THR A 1 304 ? -7.982 -1.404 33.934 1.00 70.12 304 THR A CA 1
ATOM 2311 C C . THR A 1 304 ? -7.326 -1.579 35.301 1.00 70.12 304 THR A C 1
ATOM 2313 O O . THR A 1 304 ? -6.217 -1.091 35.539 1.00 70.12 304 THR A O 1
ATOM 2316 N N . VAL A 1 305 ? -7.998 -2.302 36.200 1.00 64.12 305 VAL A N 1
ATOM 2317 C CA . VAL A 1 305 ? -7.598 -2.446 37.607 1.00 64.12 305 VAL A CA 1
ATOM 2318 C C . VAL A 1 305 ? -7.440 -3.905 38.001 1.00 64.12 305 VAL A C 1
ATOM 2320 O O . VAL A 1 305 ? -8.210 -4.766 37.575 1.00 64.12 305 VAL A O 1
ATOM 2323 N N . ALA A 1 306 ? -6.444 -4.196 38.837 1.00 60.16 306 ALA A N 1
ATOM 2324 C CA . ALA A 1 306 ? -6.160 -5.562 39.256 1.00 60.16 306 ALA A CA 1
ATOM 2325 C C . ALA A 1 306 ? -7.405 -6.241 39.884 1.00 60.16 306 ALA A C 1
ATOM 2327 O O . ALA A 1 306 ? -8.187 -5.566 40.555 1.00 60.16 306 ALA A O 1
ATOM 2328 N N . PRO A 1 307 ? -7.628 -7.554 39.677 1.00 60.06 307 PRO A N 1
ATOM 2329 C CA . PRO A 1 307 ? -8.847 -8.234 40.143 1.00 60.06 307 PRO A CA 1
ATOM 2330 C C . PRO A 1 307 ? -9.095 -8.255 41.651 1.00 60.06 307 PRO A C 1
ATOM 2332 O O . PRO A 1 307 ? -10.195 -8.564 42.087 1.00 60.06 307 PRO A O 1
ATOM 2335 N N . ASP A 1 308 ? -8.079 -7.949 42.453 1.00 63.09 308 ASP A N 1
ATOM 2336 C CA . ASP A 1 308 ? -8.175 -7.792 43.904 1.00 63.09 308 ASP A CA 1
ATOM 2337 C C . ASP A 1 308 ? -8.649 -6.391 44.336 1.00 63.09 308 ASP A C 1
ATOM 2339 O O . ASP A 1 308 ? -8.847 -6.146 45.526 1.00 63.09 308 ASP A O 1
ATOM 2343 N N . LYS A 1 309 ? -8.828 -5.462 43.390 1.00 60.69 309 LYS A N 1
ATOM 2344 C CA . LYS A 1 309 ? -9.316 -4.105 43.645 1.00 60.69 309 LYS A CA 1
ATOM 2345 C C . LYS A 1 309 ? -10.832 -4.022 43.508 1.00 60.69 309 LYS A C 1
ATOM 2347 O O . LYS A 1 309 ? -11.422 -4.652 42.639 1.00 60.69 309 LYS A O 1
ATOM 2352 N N . ALA A 1 310 ? -11.464 -3.225 44.364 1.00 60.91 310 ALA A N 1
ATOM 2353 C CA . ALA A 1 310 ? -12.902 -2.995 44.289 1.00 60.91 310 ALA A CA 1
ATOM 2354 C C . ALA A 1 310 ? -13.279 -2.210 43.016 1.00 60.91 310 ALA A C 1
ATOM 2356 O O . ALA A 1 310 ? -12.490 -1.405 42.521 1.00 60.91 310 ALA A O 1
ATOM 2357 N N . MET A 1 311 ? -14.505 -2.402 42.518 1.00 63.50 311 MET A N 1
ATOM 2358 C CA . MET A 1 311 ? -15.099 -1.654 41.391 1.00 63.50 311 MET A CA 1
ATOM 2359 C C . MET A 1 311 ? -15.519 -0.232 41.795 1.00 63.50 311 MET A C 1
ATOM 2361 O O . MET A 1 311 ? -16.626 0.225 41.520 1.00 63.50 311 MET A O 1
ATOM 2365 N N . ASP A 1 312 ? -14.639 0.457 42.509 1.00 66.25 312 ASP A N 1
ATOM 2366 C CA . ASP A 1 312 ? -14.809 1.822 42.977 1.00 66.25 312 ASP A CA 1
ATOM 2367 C C . ASP A 1 312 ? -13.482 2.578 42.880 1.00 66.25 312 ASP A C 1
ATOM 2369 O O . ASP A 1 312 ? -12.447 2.025 42.512 1.00 66.25 312 ASP A O 1
ATOM 2373 N N . VAL A 1 313 ? -13.515 3.869 43.195 1.00 69.69 313 VAL A N 1
ATOM 2374 C CA . VAL A 1 313 ? -12.326 4.728 43.164 1.00 69.69 313 VAL A CA 1
ATOM 2375 C C . VAL A 1 313 ? -11.651 4.854 44.527 1.00 69.69 313 VAL A C 1
ATOM 2377 O O . VAL A 1 313 ? -10.626 5.515 44.629 1.00 69.69 313 VAL A O 1
ATOM 2380 N N . GLY A 1 314 ? -12.194 4.275 45.601 1.00 68.69 314 GLY A N 1
ATOM 2381 C CA . GLY A 1 314 ? -11.792 4.560 46.984 1.00 68.69 314 GLY A CA 1
ATOM 2382 C C . GLY A 1 314 ? -10.313 4.289 47.256 1.00 68.69 314 GLY A C 1
ATOM 2383 O O . GLY A 1 314 ? -9.657 5.051 47.968 1.00 68.69 314 GLY A O 1
ATOM 2384 N N . TRP A 1 315 ? -9.774 3.269 46.603 1.00 73.62 315 TRP A N 1
ATOM 2385 C CA . TRP A 1 315 ? -8.401 2.792 46.733 1.00 73.62 315 TRP A CA 1
ATOM 2386 C C . TRP A 1 315 ? -7.420 3.409 45.718 1.00 73.62 315 TRP A C 1
ATOM 2388 O O . TRP A 1 315 ? -6.223 3.151 45.825 1.00 73.62 315 TRP A O 1
ATOM 2398 N N . MET A 1 316 ? -7.900 4.201 44.752 1.00 79.12 316 MET A N 1
ATOM 2399 C CA . MET A 1 316 ? -7.048 4.858 43.753 1.00 79.12 316 MET A CA 1
ATOM 2400 C C . MET A 1 316 ? -6.251 6.015 44.362 1.00 79.12 316 MET A C 1
ATOM 2402 O O . MET A 1 316 ? -6.679 6.637 45.347 1.00 79.12 316 MET A O 1
ATOM 2406 N N . ASP A 1 317 ? -5.112 6.317 43.744 1.00 86.19 317 ASP A N 1
ATOM 2407 C CA . ASP A 1 317 ? -4.260 7.438 44.130 1.00 86.19 317 ASP A CA 1
ATOM 2408 C C . ASP A 1 317 ? -5.007 8.795 44.034 1.00 86.19 317 ASP A C 1
ATOM 2410 O O . ASP A 1 317 ? -5.864 8.956 43.154 1.00 86.19 317 ASP A O 1
ATOM 2414 N N . PRO A 1 318 ? -4.756 9.771 44.935 1.00 85.69 318 PRO A N 1
ATOM 2415 C CA . PRO A 1 318 ? -5.384 11.093 44.877 1.00 85.69 318 PRO A CA 1
ATOM 2416 C C . PRO A 1 318 ? -5.228 11.820 43.537 1.00 85.69 318 PRO A C 1
ATOM 2418 O O . PRO A 1 318 ? -6.206 12.406 43.067 1.00 85.69 318 PRO A O 1
ATOM 2421 N N . ASP A 1 319 ? -4.059 11.744 42.898 1.00 81.25 319 ASP A N 1
ATOM 2422 C CA . ASP A 1 319 ? -3.817 12.401 41.607 1.00 81.25 319 ASP A CA 1
ATOM 2423 C C . ASP A 1 319 ? -4.640 11.727 40.504 1.00 81.25 319 ASP A C 1
ATOM 2425 O O . ASP A 1 319 ? -5.213 12.378 39.629 1.00 81.25 319 ASP A O 1
ATOM 2429 N N . PHE A 1 320 ? -4.798 10.409 40.601 1.00 81.25 320 PHE A N 1
ATOM 2430 C CA . PHE A 1 320 ? -5.647 9.625 39.712 1.00 81.25 320 PHE A CA 1
ATOM 2431 C C . PHE A 1 320 ? -7.131 9.983 39.865 1.00 81.25 320 PHE A C 1
ATOM 2433 O O . PHE A 1 320 ? -7.843 10.182 38.880 1.00 81.25 320 PHE A O 1
ATOM 2440 N N . LYS A 1 321 ? -7.600 10.135 41.110 1.00 79.06 321 LYS A N 1
ATOM 2441 C CA . LYS A 1 321 ? -8.965 10.589 41.420 1.00 79.06 321 LYS A CA 1
ATOM 2442 C C . LYS A 1 321 ? -9.240 11.986 40.875 1.00 79.06 321 LYS A C 1
ATOM 2444 O O . LYS A 1 321 ? -10.333 12.215 40.359 1.00 79.06 321 LYS A O 1
ATOM 2449 N N . ALA A 1 322 ? -8.273 12.898 40.978 1.00 82.12 322 ALA A N 1
ATOM 2450 C CA . ALA A 1 322 ? -8.401 14.248 40.439 1.00 82.12 322 ALA A CA 1
ATOM 2451 C C . ALA A 1 322 ? -8.622 14.218 38.919 1.00 82.12 322 ALA A C 1
ATOM 2453 O O . ALA A 1 322 ? -9.522 14.892 38.423 1.00 82.12 322 ALA A O 1
ATOM 2454 N N . VAL A 1 323 ? -7.885 13.368 38.196 1.00 82.12 323 VAL A N 1
ATOM 2455 C CA . VAL A 1 323 ? -8.054 13.185 36.746 1.00 82.12 323 VAL A CA 1
ATOM 2456 C C . VAL A 1 323 ? -9.407 12.558 36.402 1.00 82.12 323 VAL A C 1
ATOM 2458 O O . VAL A 1 323 ? -10.093 13.039 35.502 1.00 82.12 323 VAL A O 1
ATOM 2461 N N . ILE A 1 324 ? -9.837 11.533 37.144 1.00 78.88 324 ILE A N 1
ATOM 2462 C CA . ILE A 1 324 ? -11.151 10.890 36.964 1.00 78.88 324 ILE A CA 1
ATOM 2463 C C . ILE A 1 324 ? -12.300 11.899 37.057 1.00 78.88 324 ILE A C 1
ATOM 2465 O O . ILE A 1 324 ? -13.238 11.838 36.267 1.00 78.88 324 ILE A O 1
ATOM 2469 N N . GLN A 1 325 ? -12.216 12.852 37.986 1.00 78.81 325 GLN A N 1
ATOM 2470 C CA . GLN A 1 325 ? -13.244 13.881 38.188 1.00 78.81 325 GLN A CA 1
ATOM 2471 C C . GLN A 1 325 ? -13.375 14.871 37.020 1.00 78.81 325 GLN A C 1
ATOM 2473 O O . GLN A 1 325 ? -14.325 15.655 36.981 1.00 78.81 325 GLN A O 1
ATOM 2478 N N . LEU A 1 326 ? -12.435 14.868 36.074 1.00 80.88 326 LEU A N 1
ATOM 2479 C CA . LEU A 1 326 ? -12.492 15.719 34.889 1.00 80.88 326 LEU A CA 1
ATOM 2480 C C . LEU A 1 326 ? -13.385 15.140 33.787 1.00 80.88 326 LEU A C 1
ATOM 2482 O O . LEU A 1 326 ? -13.844 15.917 32.948 1.00 80.88 326 LEU A O 1
ATOM 2486 N N . ALA A 1 327 ? -13.605 13.822 33.790 1.00 76.88 327 ALA A N 1
ATOM 2487 C CA . ALA A 1 327 ? -14.403 13.101 32.806 1.00 76.88 327 ALA A CA 1
ATOM 2488 C C . ALA A 1 327 ? -15.895 13.067 33.168 1.00 76.88 327 ALA A C 1
ATOM 2490 O O . ALA A 1 327 ? -16.276 13.202 34.330 1.00 76.88 327 ALA A O 1
ATOM 2491 N N . ASP A 1 328 ? -16.736 12.865 32.154 1.00 75.25 328 ASP A N 1
ATOM 2492 C CA . ASP A 1 328 ? -18.186 12.723 32.304 1.00 75.25 328 ASP A CA 1
ATOM 2493 C C . ASP A 1 328 ? -18.560 11.328 32.820 1.00 75.25 328 ASP A C 1
ATOM 2495 O O . ASP A 1 328 ? -19.483 11.180 33.622 1.00 75.25 328 ASP A O 1
ATOM 2499 N N . GLU A 1 329 ? -17.835 10.300 32.368 1.00 72.00 329 GLU A N 1
ATOM 2500 C CA . GLU A 1 329 ? -18.043 8.915 32.783 1.00 72.00 329 GLU A CA 1
ATOM 2501 C C . GLU A 1 329 ? -16.715 8.224 33.136 1.00 72.00 329 GLU A C 1
ATOM 2503 O O . GLU A 1 329 ? -15.666 8.478 32.540 1.00 72.00 329 GLU A O 1
ATOM 2508 N N . LEU A 1 330 ? -16.773 7.307 34.102 1.00 69.69 330 LEU A N 1
ATOM 2509 C CA . LEU A 1 330 ? -15.676 6.412 34.459 1.00 69.69 330 LEU A CA 1
ATOM 2510 C C . LEU A 1 330 ? -16.093 4.974 34.164 1.00 69.69 330 LEU A C 1
ATOM 2512 O O . LEU A 1 330 ? -17.144 4.514 34.607 1.00 69.69 330 LEU A O 1
ATOM 2516 N N . GLU A 1 331 ? -15.234 4.255 33.462 1.00 66.38 331 GLU A N 1
ATOM 2517 C CA . GLU A 1 331 ? -15.336 2.824 33.239 1.00 66.38 331 GLU A CA 1
ATOM 2518 C C . GLU A 1 331 ? -14.166 2.137 33.939 1.00 66.38 331 GLU A C 1
ATOM 2520 O O . GLU A 1 331 ? -13.008 2.284 33.545 1.00 66.38 331 GLU A O 1
ATOM 2525 N N . ILE A 1 332 ? -14.476 1.404 35.008 1.00 59.72 332 ILE A N 1
ATOM 2526 C CA . ILE A 1 332 ? -13.513 0.547 35.695 1.00 59.72 332 ILE A CA 1
ATOM 2527 C C . ILE A 1 332 ? -13.701 -0.863 35.159 1.00 59.72 332 ILE A C 1
ATOM 2529 O O . ILE A 1 332 ? -14.776 -1.452 35.278 1.00 59.72 332 ILE A O 1
ATOM 2533 N N . CYS A 1 333 ? -12.637 -1.407 34.589 1.00 57.53 333 CYS A N 1
ATOM 2534 C CA . CYS A 1 333 ? -12.619 -2.756 34.060 1.00 57.53 333 CYS A CA 1
ATOM 2535 C C . CYS A 1 333 ? -11.610 -3.587 34.839 1.00 57.53 333 CYS A C 1
ATOM 2537 O O . CYS A 1 333 ? -10.487 -3.161 35.099 1.00 57.53 333 CYS A O 1
ATOM 2539 N N . HIS A 1 334 ? -11.970 -4.822 35.167 1.00 55.62 334 HIS A N 1
ATOM 2540 C CA . HIS A 1 334 ? -10.935 -5.806 35.441 1.00 55.62 334 HIS A CA 1
ATOM 2541 C C . HIS A 1 334 ? -10.268 -6.186 34.119 1.00 55.62 334 HIS A C 1
ATOM 2543 O O . HIS A 1 334 ? -10.958 -6.253 33.097 1.00 55.62 334 HIS A O 1
ATOM 2549 N N . PRO A 1 335 ? -8.955 -6.468 34.107 1.00 49.31 335 PRO A N 1
ATOM 2550 C CA . PRO A 1 335 ? -8.278 -6.944 32.918 1.00 49.31 335 PRO A CA 1
ATOM 2551 C C . PRO A 1 335 ? -8.962 -8.229 32.462 1.00 49.31 335 PRO A C 1
ATOM 2553 O O . PRO A 1 335 ? -8.776 -9.290 33.059 1.00 49.31 335 PRO A O 1
ATOM 2556 N N . GLN A 1 336 ? -9.726 -8.171 31.372 1.00 42.41 336 GLN A N 1
ATOM 2557 C CA . GLN A 1 336 ? -10.127 -9.368 30.639 1.00 42.41 336 GLN A CA 1
ATOM 2558 C C . GLN A 1 336 ? -8.945 -9.903 29.822 1.00 42.41 336 GLN A C 1
ATOM 2560 O O . GLN A 1 336 ? -9.053 -10.108 28.623 1.00 42.41 336 GLN A O 1
ATOM 2565 N N . THR A 1 337 ? -7.795 -10.121 30.462 1.00 34.81 337 THR A N 1
ATOM 2566 C CA . THR A 1 337 ? -6.759 -11.070 30.033 1.00 34.81 337 THR A CA 1
ATOM 2567 C C . THR A 1 337 ? -5.723 -11.179 31.143 1.00 34.81 337 THR A C 1
ATOM 2569 O O . THR A 1 337 ? -4.837 -10.346 31.268 1.00 34.81 337 THR A O 1
ATOM 2572 N N . CYS A 1 338 ? -5.810 -12.213 31.968 1.00 33.38 338 CYS A N 1
ATOM 2573 C CA . CYS A 1 338 ? -4.661 -12.672 32.737 1.00 33.38 338 CYS A CA 1
ATOM 2574 C C . CYS A 1 338 ? -4.895 -14.144 33.069 1.00 33.38 338 CYS A C 1
ATOM 2576 O O . CYS A 1 338 ? -5.417 -14.470 34.127 1.00 33.38 338 CYS A O 1
ATOM 2578 N N . GLU A 1 339 ? -4.476 -15.059 32.196 1.00 35.41 339 GLU A N 1
ATOM 2579 C CA . GLU A 1 339 ? -4.258 -16.474 32.557 1.00 35.41 339 GLU A CA 1
ATOM 2580 C C . GLU A 1 339 ? -3.442 -16.623 33.863 1.00 35.41 339 GLU A C 1
ATOM 2582 O O . GLU A 1 339 ? -3.611 -17.589 34.597 1.00 35.41 339 GLU A O 1
ATOM 2587 N N . ARG A 1 340 ? -2.668 -15.596 34.239 1.00 36.19 340 ARG A N 1
ATOM 2588 C CA . ARG A 1 340 ? -2.009 -15.436 35.547 1.00 36.19 340 ARG A CA 1
ATOM 2589 C C . ARG A 1 340 ? -2.948 -15.383 36.767 1.00 36.19 340 ARG A C 1
ATOM 2591 O O . ARG A 1 340 ? -2.484 -15.592 37.883 1.00 36.19 340 ARG A O 1
ATOM 2598 N N . LEU A 1 341 ? -4.250 -15.114 36.607 1.00 32.62 341 LEU A N 1
ATOM 2599 C CA . LEU A 1 341 ? -5.217 -15.198 37.711 1.00 32.62 341 LEU A CA 1
ATOM 2600 C C . LEU A 1 341 ? -5.600 -16.642 38.050 1.00 32.62 341 LEU A C 1
ATOM 2602 O O . LEU A 1 341 ? -5.891 -16.924 39.210 1.00 32.62 341 LEU A O 1
ATOM 2606 N N . ARG A 1 342 ? -5.567 -17.559 37.071 1.00 32.59 342 ARG A N 1
ATOM 2607 C CA . ARG A 1 342 ? -5.832 -18.990 37.304 1.00 32.59 342 ARG A CA 1
ATOM 2608 C C . ARG A 1 342 ? -4.753 -19.620 38.182 1.00 32.59 342 ARG A C 1
ATOM 2610 O O . ARG A 1 342 ? -5.096 -20.271 39.159 1.00 32.59 342 ARG A O 1
ATOM 2617 N N . GLU A 1 343 ? -3.480 -19.304 37.936 1.00 39.38 343 GLU A N 1
ATOM 2618 C CA . GLU A 1 343 ? -2.349 -19.790 38.751 1.00 39.38 343 GLU A CA 1
ATOM 2619 C C . GLU A 1 343 ? -2.454 -19.398 40.241 1.00 39.38 343 GLU A C 1
ATOM 2621 O O . GLU A 1 343 ? -1.924 -20.085 41.109 1.00 39.38 343 GLU A O 1
ATOM 2626 N N . ARG A 1 344 ? -3.164 -18.305 40.558 1.00 36.81 344 ARG A N 1
ATOM 2627 C CA . ARG A 1 344 ? -3.397 -17.818 41.930 1.00 36.81 344 ARG A CA 1
ATOM 2628 C C . ARG A 1 344 ? -4.667 -18.369 42.584 1.00 36.81 344 ARG A C 1
ATOM 2630 O O . ARG A 1 344 ? -4.745 -18.383 43.811 1.00 36.81 344 ARG A O 1
ATOM 2637 N N . ILE A 1 345 ? -5.641 -18.817 41.793 1.00 37.62 345 ILE A N 1
ATOM 2638 C CA . ILE A 1 345 ? -6.875 -19.450 42.285 1.00 37.62 345 ILE A CA 1
ATOM 2639 C C . ILE A 1 345 ? -6.600 -20.895 42.725 1.00 37.62 345 ILE A C 1
ATOM 2641 O O . ILE A 1 345 ? -7.116 -21.319 43.757 1.00 37.62 345 ILE A O 1
ATOM 2645 N N . ASP A 1 346 ? -5.710 -21.608 42.029 1.00 39.16 346 ASP A N 1
ATOM 2646 C CA . ASP A 1 346 ? -5.344 -23.001 42.341 1.00 39.16 346 ASP A CA 1
ATOM 2647 C C . ASP A 1 346 ? -4.552 -23.166 43.661 1.00 39.16 346 ASP A C 1
ATOM 2649 O O . ASP A 1 346 ? -4.312 -24.284 44.116 1.00 39.16 346 ASP A O 1
ATOM 2653 N N . GLY A 1 347 ? -4.175 -22.059 44.315 1.00 40.03 347 GLY A N 1
ATOM 2654 C CA . GLY A 1 347 ? -3.489 -22.040 45.612 1.00 40.03 347 GLY A CA 1
ATOM 2655 C C . GLY A 1 347 ? -4.381 -21.801 46.841 1.00 40.03 347 GLY A C 1
ATOM 2656 O O . GLY A 1 347 ? -3.853 -21.723 47.951 1.00 40.03 347 GLY A O 1
ATOM 2657 N N . LEU A 1 348 ? -5.703 -21.642 46.690 1.00 34.59 348 LEU A N 1
ATOM 2658 C CA . LEU A 1 348 ? -6.590 -21.242 47.794 1.00 34.59 348 LEU A CA 1
ATOM 2659 C C . LEU A 1 348 ? -7.279 -22.440 48.500 1.00 34.59 348 LEU A C 1
ATOM 2661 O O . LEU A 1 348 ? -7.822 -23.319 47.832 1.00 34.59 348 LEU A O 1
ATOM 2665 N N . PRO A 1 349 ? -7.321 -22.486 49.853 1.00 35.16 349 PRO A N 1
ATOM 2666 C CA . PRO A 1 349 ? -8.022 -23.526 50.616 1.00 35.16 349 PRO A CA 1
ATOM 2667 C C . PRO A 1 349 ? -9.552 -23.552 50.429 1.00 35.16 349 PRO A C 1
ATOM 2669 O O . PRO A 1 349 ? -10.210 -22.527 50.267 1.00 35.16 349 PRO A O 1
ATOM 2672 N N . ALA A 1 350 ? -10.119 -24.755 50.560 1.00 35.94 350 ALA A N 1
ATOM 2673 C CA . ALA A 1 350 ? -11.441 -25.196 50.090 1.00 35.94 350 ALA A CA 1
ATOM 2674 C C . ALA A 1 350 ? -12.720 -24.568 50.710 1.00 35.94 350 ALA A C 1
ATOM 2676 O O . ALA A 1 350 ? -13.793 -25.154 50.575 1.00 35.94 350 ALA A O 1
ATOM 2677 N N . HIS A 1 351 ? -12.666 -23.423 51.397 1.00 36.19 351 HIS A N 1
ATOM 2678 C CA . HIS A 1 351 ? -13.838 -22.870 52.106 1.00 36.19 351 HIS A CA 1
ATOM 2679 C C . HIS A 1 351 ? -14.251 -21.442 51.720 1.00 36.19 351 HIS A C 1
ATOM 2681 O O . HIS A 1 351 ? -15.087 -20.846 52.396 1.00 36.19 351 HIS A O 1
ATOM 2687 N N . THR A 1 352 ? -13.779 -20.915 50.591 1.00 26.78 352 THR A N 1
ATOM 2688 C CA . THR A 1 352 ? -14.211 -19.593 50.110 1.00 26.78 352 THR A CA 1
ATOM 2689 C C . THR A 1 352 ? -15.336 -19.719 49.074 1.00 26.78 352 THR A C 1
ATOM 2691 O O . THR A 1 352 ? -15.150 -20.306 48.009 1.00 26.78 352 THR A O 1
ATOM 2694 N N . LYS A 1 353 ? -16.518 -19.165 49.378 1.00 28.50 353 LYS A N 1
ATOM 2695 C CA . LYS A 1 353 ? -17.671 -19.027 48.463 1.00 28.50 353 LYS A CA 1
ATOM 2696 C C . LYS A 1 353 ? -18.078 -17.556 48.316 1.00 28.50 353 LYS A C 1
ATOM 2698 O O . LYS A 1 353 ? -18.256 -16.911 49.342 1.00 28.50 353 LYS A O 1
ATOM 2703 N N . LEU A 1 354 ? -18.315 -17.119 47.069 1.00 24.12 354 LEU A N 1
ATOM 2704 C CA . LEU A 1 354 ? -19.288 -16.120 46.532 1.00 24.12 354 LEU A CA 1
ATOM 2705 C C . LEU A 1 354 ? -18.821 -15.794 45.088 1.00 24.12 354 LEU A C 1
ATOM 2707 O O . LEU A 1 354 ? -17.633 -15.581 44.898 1.00 24.12 354 LEU A O 1
ATOM 2711 N N . VAL A 1 355 ? -19.551 -15.995 43.979 1.00 23.36 355 VAL A N 1
ATOM 2712 C CA . VAL A 1 355 ? -20.856 -15.525 43.444 1.00 23.36 355 VAL A CA 1
ATOM 2713 C C . VAL A 1 355 ? -20.928 -14.022 43.118 1.00 23.36 355 VAL A C 1
ATOM 2715 O O . VAL A 1 355 ? -20.888 -13.193 44.016 1.00 23.36 355 VAL A O 1
ATOM 2718 N N . LYS A 1 356 ? -21.233 -13.789 41.826 1.00 21.94 356 LYS A N 1
ATOM 2719 C CA . LYS A 1 356 ? -21.797 -12.625 41.110 1.00 21.94 356 LYS A CA 1
ATOM 2720 C C . LYS A 1 356 ? -20.845 -11.628 40.433 1.00 21.94 356 LYS A C 1
ATOM 2722 O O . LYS A 1 356 ? -19.920 -11.088 41.017 1.00 21.94 356 LYS A O 1
ATOM 2727 N N . TRP A 1 357 ? -21.146 -11.445 39.148 1.00 23.30 357 TRP A N 1
ATOM 2728 C CA . TRP A 1 357 ? -20.671 -10.405 38.249 1.00 23.30 357 TRP A CA 1
ATOM 2729 C C . TRP A 1 357 ? -21.457 -9.125 38.522 1.00 23.30 357 TRP A C 1
ATOM 2731 O O . TRP A 1 357 ? -22.680 -9.163 38.413 1.00 23.30 357 TRP A O 1
ATOM 2741 N N . ASP A 1 358 ? -20.758 -8.023 38.769 1.00 22.62 358 ASP A N 1
ATOM 2742 C CA . ASP A 1 358 ? -21.306 -6.671 38.694 1.00 22.62 358 ASP A CA 1
ATOM 2743 C C . ASP A 1 358 ? -20.327 -5.830 37.861 1.00 22.62 358 ASP A C 1
ATOM 2745 O O . ASP A 1 358 ? -19.229 -5.502 38.306 1.00 22.62 358 ASP A O 1
ATOM 2749 N N . VAL A 1 359 ? -20.695 -5.516 36.615 1.00 26.42 359 VAL A N 1
ATOM 2750 C CA . VAL A 1 359 ? -20.114 -4.360 35.921 1.00 26.42 359 VAL A CA 1
ATOM 2751 C C . VAL A 1 359 ? -20.815 -3.146 36.518 1.00 26.42 359 VAL A C 1
ATOM 2753 O O . VAL A 1 359 ? -22.010 -2.956 36.294 1.00 26.42 359 VAL A O 1
ATOM 2756 N N . VAL A 1 360 ? -20.103 -2.345 37.307 1.00 25.78 360 VAL A N 1
ATOM 2757 C CA . VAL A 1 360 ? -20.642 -1.093 37.848 1.00 25.78 360 VAL A CA 1
ATOM 2758 C C . VAL A 1 360 ? -20.372 0.016 36.833 1.00 25.78 360 VAL A C 1
ATOM 2760 O O . VAL A 1 360 ? -19.325 0.654 36.861 1.00 25.78 360 VAL A O 1
ATOM 2763 N N . VAL A 1 361 ? -21.318 0.263 35.923 1.00 27.91 361 VAL A N 1
ATOM 2764 C CA . VAL A 1 361 ? -21.402 1.567 35.243 1.00 27.91 361 VAL A CA 1
ATOM 2765 C C . VAL A 1 361 ? -22.198 2.482 36.166 1.00 27.91 361 VAL A C 1
ATOM 2767 O O . VAL A 1 361 ? -23.422 2.390 36.249 1.00 27.91 361 VAL A O 1
ATOM 2770 N N . GLY A 1 362 ? -21.509 3.329 36.926 1.00 23.59 362 GLY A N 1
ATOM 2771 C CA . GLY A 1 362 ? -22.165 4.278 37.820 1.00 23.59 362 GLY A CA 1
ATOM 2772 C C . GLY A 1 362 ? -22.780 5.445 37.046 1.00 23.59 362 GLY A C 1
ATOM 2773 O O . GLY A 1 362 ? -22.067 6.365 36.661 1.00 23.59 362 GLY A O 1
ATOM 2774 N N . LYS A 1 363 ? -24.107 5.456 36.873 1.00 26.66 363 LYS A N 1
ATOM 2775 C CA . LYS A 1 363 ? -24.898 6.691 36.710 1.00 26.66 363 LYS A CA 1
ATOM 2776 C C . LYS A 1 363 ? -25.685 6.932 37.996 1.00 26.66 363 LYS A C 1
ATOM 2778 O O . LYS A 1 363 ? -26.191 5.979 38.583 1.00 26.66 363 LYS A O 1
ATOM 2783 N N . MET A 1 364 ? -25.788 8.189 38.444 1.00 23.67 364 MET A N 1
ATOM 2784 C CA . MET A 1 364 ? -26.735 8.550 39.508 1.00 23.67 364 MET A CA 1
ATOM 2785 C C . MET A 1 364 ? -28.153 8.113 39.094 1.00 23.67 364 MET A C 1
ATOM 2787 O O . MET A 1 364 ? -28.599 8.395 37.985 1.00 23.67 364 MET A O 1
ATOM 2791 N N . ASP A 1 365 ? -28.802 7.374 39.989 1.00 25.22 365 ASP A N 1
ATOM 2792 C CA . ASP A 1 365 ? -29.936 6.475 39.749 1.00 25.22 365 ASP A CA 1
ATOM 2793 C C . ASP A 1 365 ? -31.282 7.177 39.458 1.00 25.22 365 ASP A C 1
ATOM 2795 O O . ASP A 1 365 ? -31.623 8.161 40.119 1.00 25.22 365 ASP A O 1
ATOM 2799 N N . GLN A 1 366 ? -32.076 6.621 38.523 1.00 23.39 366 GLN A N 1
ATOM 2800 C CA . GLN A 1 366 ? -33.417 6.078 38.821 1.00 23.39 366 GLN A CA 1
ATOM 2801 C C . GLN A 1 366 ? -34.064 5.310 37.638 1.00 23.39 366 GLN A C 1
ATOM 2803 O O . GLN A 1 366 ? -34.476 5.918 36.651 1.00 23.39 366 GLN A O 1
ATOM 2808 N N . ARG A 1 367 ? -34.315 4.007 37.890 1.00 23.11 367 ARG A N 1
ATOM 2809 C CA . ARG A 1 367 ? -35.432 3.124 37.435 1.00 23.11 367 ARG A CA 1
ATOM 2810 C C . ARG A 1 367 ? -35.212 2.124 36.273 1.00 23.11 367 ARG A C 1
ATOM 2812 O O . ARG A 1 367 ? -35.236 2.471 35.101 1.00 23.11 367 ARG A O 1
ATOM 2819 N N . GLU A 1 368 ? -35.102 0.859 36.701 1.00 25.00 368 GLU A N 1
ATOM 2820 C CA . GLU A 1 368 ? -35.493 -0.462 36.147 1.00 25.00 368 GLU A CA 1
ATOM 2821 C C . GLU A 1 368 ? -35.998 -0.611 34.688 1.00 25.00 368 GLU A C 1
ATOM 2823 O O . GLU A 1 368 ? -37.020 -0.036 34.322 1.00 25.00 368 GLU A O 1
ATOM 2828 N N . LEU A 1 369 ? -35.397 -1.540 33.913 1.00 22.61 369 LEU A N 1
ATOM 2829 C CA . LEU A 1 369 ? -35.952 -2.868 33.523 1.00 22.61 369 LEU A CA 1
ATOM 2830 C C . LEU A 1 369 ? -35.026 -3.627 32.507 1.00 22.61 369 LEU A C 1
ATOM 2832 O O . LEU A 1 369 ? -34.147 -3.006 31.913 1.00 22.61 369 LEU A O 1
ATOM 2836 N N . PRO A 1 370 ? -35.171 -4.968 32.336 1.00 26.44 370 PRO A N 1
ATOM 2837 C CA . PRO A 1 370 ? -34.152 -5.904 31.818 1.00 26.44 370 PRO A CA 1
ATOM 2838 C C . PRO A 1 370 ? -34.322 -6.409 30.361 1.00 26.44 370 PRO A C 1
ATOM 2840 O O . PRO A 1 370 ? -35.431 -6.456 29.838 1.00 26.44 370 PRO A O 1
ATOM 2843 N N . GLY A 1 371 ? -33.223 -6.958 29.802 1.00 24.52 371 GLY A N 1
ATOM 2844 C CA . GLY A 1 371 ? -33.161 -7.883 28.643 1.00 24.52 371 GLY A CA 1
ATOM 2845 C C . GLY A 1 371 ? -33.088 -7.188 27.270 1.00 24.52 371 GLY A C 1
ATOM 2846 O O . GLY A 1 371 ? -33.850 -6.277 27.011 1.00 24.52 371 GLY A O 1
ATOM 2847 N N . THR A 1 372 ? -32.232 -7.531 26.301 1.00 22.59 372 THR A N 1
ATOM 2848 C CA . THR A 1 372 ? -31.476 -8.756 25.991 1.00 22.59 372 THR A CA 1
ATOM 2849 C C . THR A 1 372 ? -30.240 -8.386 25.146 1.00 22.59 372 THR A C 1
ATOM 2851 O O . THR A 1 372 ? -30.351 -7.658 24.166 1.00 22.59 372 THR A O 1
ATOM 2854 N N . ASN A 1 373 ? -29.062 -8.890 25.531 1.00 24.72 373 ASN A N 1
ATOM 2855 C CA . ASN A 1 373 ? -27.781 -8.712 24.830 1.00 24.72 373 ASN A CA 1
ATOM 2856 C C . ASN A 1 373 ? -27.635 -9.726 23.697 1.00 24.72 373 ASN A C 1
ATOM 2858 O O . ASN A 1 373 ? -27.603 -10.915 24.006 1.00 24.72 373 ASN A O 1
ATOM 2862 N N . HIS A 1 374 ? -27.427 -9.302 22.449 1.00 26.45 374 HIS A N 1
ATOM 2863 C CA . HIS A 1 374 ? -26.769 -10.112 21.410 1.00 26.45 374 HIS A CA 1
ATOM 2864 C C . HIS A 1 374 ? -25.697 -9.242 20.726 1.00 26.45 374 HIS A C 1
ATOM 2866 O O . HIS A 1 374 ? -25.981 -8.527 19.772 1.00 26.45 374 HIS A O 1
ATOM 2872 N N . HIS A 1 375 ? -24.465 -9.277 21.245 1.00 31.89 375 HIS A N 1
ATOM 2873 C CA . HIS A 1 375 ? -23.299 -8.659 20.605 1.00 31.89 375 HIS A CA 1
ATOM 2874 C C . HIS A 1 375 ? -22.671 -9.641 19.608 1.00 31.89 375 HIS A C 1
ATOM 2876 O O . HIS A 1 375 ? -22.457 -10.809 19.936 1.00 31.89 375 HIS A O 1
ATOM 2882 N N . VAL A 1 376 ? -22.357 -9.156 18.407 1.00 34.44 376 VAL A N 1
ATOM 2883 C CA . VAL A 1 376 ? -21.641 -9.890 17.353 1.00 34.44 376 VAL A CA 1
ATOM 2884 C C . VAL A 1 376 ? -20.238 -10.258 17.856 1.00 34.44 376 VAL A C 1
ATOM 2886 O O . VAL A 1 376 ? -19.447 -9.374 18.172 1.00 34.44 376 VAL A O 1
ATOM 2889 N N . ARG A 1 377 ? -19.921 -11.556 17.962 1.00 52.94 377 ARG A N 1
ATOM 2890 C CA . ARG A 1 377 ? -18.607 -12.057 18.403 1.00 52.94 377 ARG A CA 1
ATOM 2891 C C . ARG A 1 377 ? -17.805 -12.557 17.202 1.00 52.94 377 ARG A C 1
ATOM 2893 O O . ARG A 1 377 ? -18.128 -13.598 16.651 1.00 52.94 377 ARG A O 1
ATOM 2900 N N . SER A 1 378 ? -16.751 -11.853 16.801 1.00 51.78 378 SER A N 1
ATOM 2901 C CA . SER A 1 378 ? -15.714 -12.428 15.929 1.00 51.78 378 SER A CA 1
ATOM 2902 C C . SER A 1 378 ? -14.678 -13.169 16.778 1.00 51.78 378 SER A C 1
ATOM 2904 O O . SER A 1 378 ? -14.227 -12.623 17.787 1.00 51.78 378 SER A O 1
ATOM 2906 N N . TYR A 1 379 ? -14.264 -14.373 16.377 1.00 63.53 379 TYR A N 1
ATOM 2907 C CA . TYR A 1 379 ? -13.274 -15.182 17.107 1.00 63.53 379 TYR A CA 1
ATOM 2908 C C . TYR A 1 379 ? -11.968 -15.287 16.310 1.00 63.53 379 TYR A C 1
ATOM 2910 O O . TYR A 1 379 ? -11.980 -15.789 15.192 1.00 63.53 379 TYR A O 1
ATOM 2918 N N . SER A 1 380 ? -10.839 -14.829 16.862 1.00 74.31 380 SER A N 1
ATOM 2919 C CA . SER A 1 380 ? -9.525 -14.860 16.192 1.00 74.31 380 SER A CA 1
ATOM 2920 C C . SER A 1 380 ? -8.642 -15.973 16.748 1.00 74.31 380 SER A C 1
ATOM 2922 O O . SER A 1 380 ? -8.206 -15.907 17.894 1.00 74.31 380 SER A O 1
ATOM 2924 N N . LEU A 1 381 ? -8.311 -16.967 15.923 1.00 70.88 381 LEU A N 1
ATOM 2925 C CA . LEU A 1 381 ? -7.475 -18.114 16.302 1.00 70.88 381 LEU A CA 1
ATOM 2926 C C . LEU A 1 381 ? -6.056 -17.699 16.720 1.00 70.88 381 LEU A C 1
ATOM 2928 O O . LEU A 1 381 ? -5.447 -18.361 17.557 1.00 70.88 381 LEU A O 1
ATOM 2932 N N . ILE A 1 382 ? -5.537 -16.584 16.192 1.00 66.62 382 ILE A N 1
ATOM 2933 C CA . ILE A 1 382 ? -4.216 -16.049 16.568 1.00 66.62 382 ILE A CA 1
ATOM 2934 C C . ILE A 1 382 ? -4.190 -15.686 18.058 1.00 66.62 382 ILE A C 1
ATOM 2936 O O . ILE A 1 382 ? -3.201 -15.942 18.738 1.00 66.62 382 ILE A O 1
ATOM 2940 N N . HIS A 1 383 ? -5.290 -15.168 18.609 1.00 66.44 383 HIS A N 1
ATOM 2941 C CA . HIS A 1 383 ? -5.386 -14.879 20.045 1.00 66.44 383 HIS A CA 1
ATOM 2942 C C . HIS A 1 383 ? -5.509 -16.146 20.911 1.00 66.44 383 HIS A C 1
ATOM 2944 O O . HIS A 1 383 ? -5.309 -16.075 22.120 1.00 66.44 383 HIS A O 1
ATOM 2950 N N . HIS A 1 384 ? -5.764 -17.302 20.290 1.00 66.00 384 HIS A N 1
ATOM 2951 C CA . HIS A 1 384 ? -6.009 -18.596 20.929 1.00 66.00 384 HIS A CA 1
ATOM 2952 C C . HIS A 1 384 ? -4.944 -19.653 20.590 1.00 66.00 384 HIS A C 1
ATOM 2954 O O . HIS A 1 384 ? -5.180 -20.850 20.728 1.00 66.00 384 HIS A O 1
ATOM 2960 N N . ILE A 1 385 ? -3.733 -19.246 20.184 1.00 63.91 385 ILE A N 1
ATOM 2961 C CA . ILE A 1 385 ? -2.640 -20.178 19.838 1.00 63.91 385 ILE A CA 1
ATOM 2962 C C . ILE A 1 385 ? -2.299 -21.175 20.958 1.00 63.91 385 ILE A C 1
ATOM 2964 O O . ILE A 1 385 ? -1.859 -22.286 20.682 1.00 63.91 385 ILE A O 1
ATOM 2968 N N . ARG A 1 386 ? -2.492 -20.796 22.228 1.00 63.53 386 ARG A N 1
ATOM 2969 C CA . ARG A 1 386 ? -2.210 -21.664 23.385 1.00 63.53 386 ARG A CA 1
ATOM 2970 C C . ARG A 1 386 ? -3.249 -22.766 23.564 1.00 63.53 386 ARG A C 1
ATOM 2972 O O . ARG A 1 386 ? -2.920 -23.812 24.112 1.00 63.53 386 ARG A O 1
ATOM 2979 N N . ASP A 1 387 ? -4.454 -22.539 23.052 1.00 71.00 387 ASP A N 1
ATOM 2980 C CA . ASP A 1 387 ? -5.528 -23.529 23.011 1.00 71.00 387 ASP A CA 1
ATOM 2981 C C . ASP A 1 387 ? -5.318 -24.524 21.854 1.00 71.00 387 ASP A C 1
ATOM 2983 O O . ASP A 1 387 ? -6.013 -25.539 21.759 1.00 71.00 387 ASP A O 1
ATOM 2987 N N . ALA A 1 388 ? -4.344 -24.257 20.974 1.00 76.56 388 ALA A N 1
ATOM 2988 C CA . ALA A 1 388 ? -4.030 -25.116 19.854 1.00 76.56 388 ALA A CA 1
ATOM 2989 C C . ALA A 1 388 ? -3.355 -26.407 20.328 1.00 76.56 388 ALA A C 1
ATOM 2991 O O . ALA A 1 388 ? -2.250 -26.417 20.878 1.00 76.56 388 ALA A O 1
ATOM 2992 N N . ARG A 1 389 ? -3.987 -27.540 20.042 1.00 89.44 389 ARG A N 1
ATOM 2993 C CA . ARG A 1 389 ? -3.396 -28.856 20.250 1.00 89.44 389 ARG A CA 1
ATOM 2994 C C . ARG A 1 389 ? -2.610 -29.261 19.011 1.00 89.44 389 ARG A C 1
ATOM 2996 O O . ARG A 1 389 ? -3.193 -29.530 17.962 1.00 89.44 389 ARG A O 1
ATOM 3003 N N . LEU A 1 390 ? -1.292 -29.382 19.145 1.00 85.69 390 LEU A N 1
ATOM 3004 C CA . LEU A 1 390 ? -0.463 -29.963 18.091 1.00 85.69 390 LEU A CA 1
ATOM 3005 C C . LEU A 1 390 ? -0.829 -31.439 17.885 1.00 85.69 390 LEU A C 1
ATOM 3007 O O . LEU A 1 390 ? -0.727 -32.262 18.796 1.00 85.69 390 LEU A O 1
ATOM 3011 N N . LEU A 1 391 ? -1.284 -31.757 16.676 1.00 91.81 391 LEU A N 1
ATOM 3012 C CA . LEU A 1 391 ? -1.541 -33.116 16.200 1.00 91.81 391 LEU A CA 1
ATOM 3013 C C . LEU A 1 391 ? -0.302 -33.707 15.509 1.00 91.81 391 LEU A C 1
ATOM 3015 O O . LEU A 1 391 ? -0.130 -34.923 15.495 1.00 91.81 391 LEU A O 1
ATOM 3019 N N . LEU A 1 392 ? 0.548 -32.848 14.934 1.00 90.25 392 LEU A N 1
ATOM 3020 C CA . LEU A 1 392 ? 1.820 -33.190 14.297 1.00 90.25 392 LEU A CA 1
ATOM 3021 C C . LEU A 1 392 ? 2.801 -32.021 14.466 1.00 90.25 392 LEU A C 1
ATOM 3023 O O . LEU A 1 392 ? 2.397 -30.870 14.311 1.00 90.25 392 LEU A O 1
ATOM 3027 N N . GLY A 1 393 ? 4.075 -32.322 14.722 1.00 84.12 393 GLY A N 1
ATOM 3028 C CA . GLY A 1 393 ? 5.143 -31.333 14.908 1.00 84.12 393 GLY A CA 1
ATOM 3029 C C . GLY A 1 393 ? 5.532 -31.114 16.375 1.00 84.12 393 GLY A C 1
ATOM 3030 O O . GLY A 1 393 ? 4.867 -31.588 17.297 1.00 84.12 393 GLY A O 1
ATOM 3031 N N . ALA A 1 394 ? 6.646 -30.419 16.589 1.00 76.62 394 ALA A N 1
ATOM 3032 C CA . ALA A 1 394 ? 7.157 -30.016 17.895 1.00 76.62 394 ALA A CA 1
ATOM 3033 C C . ALA A 1 394 ? 6.635 -28.627 18.302 1.00 76.62 394 ALA A C 1
ATOM 3035 O O . ALA A 1 394 ? 6.278 -27.803 17.462 1.00 76.62 394 ALA A O 1
ATOM 3036 N N . SER A 1 395 ? 6.628 -28.339 19.606 1.00 69.25 395 SER A N 1
ATOM 3037 C CA . SER A 1 395 ? 6.095 -27.085 20.166 1.00 69.25 395 SER A CA 1
ATOM 3038 C C . SER A 1 395 ? 6.785 -25.816 19.656 1.00 69.25 395 SER A C 1
ATOM 3040 O O . SER A 1 395 ? 6.176 -24.754 19.653 1.00 69.25 395 SER A O 1
ATOM 3042 N N . ASN A 1 396 ? 8.033 -25.914 19.199 1.00 74.50 396 ASN A N 1
ATOM 3043 C CA . ASN A 1 396 ? 8.799 -24.801 18.636 1.00 74.50 396 ASN A CA 1
ATOM 3044 C C . ASN A 1 396 ? 8.549 -24.562 17.136 1.00 74.50 396 ASN A C 1
ATOM 3046 O O . ASN A 1 396 ? 9.096 -23.611 16.586 1.00 74.50 396 ASN A O 1
ATOM 3050 N N . GLN A 1 397 ? 7.751 -25.404 16.473 1.00 75.44 397 GLN A N 1
ATOM 3051 C CA . GLN A 1 397 ? 7.399 -25.243 15.058 1.00 75.44 397 GLN A CA 1
ATOM 3052 C C . GLN A 1 397 ? 6.186 -24.330 14.848 1.00 75.44 397 GLN A C 1
ATOM 3054 O O . GLN A 1 397 ? 5.775 -24.125 13.710 1.00 75.44 397 GLN A O 1
ATOM 3059 N N . MET A 1 398 ? 5.604 -23.784 15.916 1.00 83.06 398 MET A N 1
ATOM 3060 C CA . MET A 1 398 ? 4.472 -22.871 15.836 1.00 83.06 398 MET A CA 1
ATOM 3061 C C . MET A 1 398 ? 4.705 -21.666 16.748 1.00 83.06 398 MET A C 1
ATOM 3063 O O . MET A 1 398 ? 5.018 -21.829 17.926 1.00 83.06 398 MET A O 1
ATOM 3067 N N . ALA A 1 399 ? 4.575 -20.456 16.210 1.00 74.06 399 ALA A N 1
ATOM 3068 C CA . ALA A 1 399 ? 4.797 -19.219 16.953 1.00 74.06 399 ALA A CA 1
ATOM 3069 C C . ALA A 1 399 ? 3.970 -18.068 16.375 1.00 74.06 399 ALA A C 1
ATOM 3071 O O . ALA A 1 399 ? 3.578 -18.101 15.214 1.00 74.06 399 ALA A O 1
ATOM 3072 N N . ILE A 1 400 ? 3.731 -17.034 17.177 1.00 75.81 400 ILE A N 1
ATOM 3073 C CA . ILE A 1 400 ? 3.189 -15.764 16.686 1.00 75.81 400 ILE A CA 1
ATOM 3074 C C . ILE A 1 400 ? 4.340 -14.785 16.579 1.00 75.81 400 ILE A C 1
ATOM 3076 O O . ILE A 1 400 ? 4.947 -14.495 17.610 1.00 75.81 400 ILE A O 1
ATOM 3080 N N . TRP A 1 401 ? 4.587 -14.240 15.391 1.00 64.12 401 TRP A N 1
ATOM 3081 C CA . TRP A 1 401 ? 5.465 -13.081 15.223 1.00 64.12 401 TRP A CA 1
ATOM 3082 C C . TRP A 1 401 ? 4.754 -11.994 14.422 1.00 64.12 401 TRP A C 1
ATOM 3084 O O . TRP A 1 401 ? 3.733 -12.240 13.778 1.00 64.12 401 TRP A O 1
ATOM 3094 N N . ASP A 1 402 ? 5.315 -10.793 14.456 1.00 66.25 402 ASP A N 1
ATOM 3095 C CA . ASP A 1 402 ? 4.911 -9.712 13.569 1.00 66.25 402 ASP A CA 1
ATOM 3096 C C . ASP A 1 402 ? 5.690 -9.837 12.254 1.00 66.25 402 ASP A C 1
ATOM 3098 O O . ASP A 1 402 ? 6.897 -10.094 12.247 1.00 66.25 402 ASP A O 1
ATOM 3102 N N . CYS A 1 403 ? 4.997 -9.692 11.129 1.00 59.28 403 CYS A N 1
ATOM 3103 C CA . CYS A 1 403 ? 5.583 -9.810 9.801 1.00 59.28 403 CYS A CA 1
ATOM 3104 C C . CYS A 1 403 ? 5.197 -8.598 8.951 1.00 59.28 403 CYS A C 1
ATOM 3106 O O . CYS A 1 403 ? 4.045 -8.164 8.957 1.00 59.28 403 CYS A O 1
ATOM 3108 N N . ALA A 1 404 ? 6.179 -8.052 8.230 1.00 63.75 404 ALA A N 1
ATOM 3109 C CA . ALA A 1 404 ? 5.995 -6.938 7.312 1.00 63.75 404 ALA A CA 1
ATOM 3110 C C . ALA A 1 404 ? 6.136 -7.438 5.870 1.00 63.75 404 ALA A C 1
ATOM 3112 O O . ALA A 1 404 ? 7.242 -7.739 5.421 1.00 63.75 404 ALA A O 1
ATOM 3113 N N . VAL A 1 405 ? 5.022 -7.527 5.145 1.00 59.66 405 VAL A N 1
ATOM 3114 C CA . VAL A 1 405 ? 4.983 -7.965 3.739 1.00 59.66 405 VAL A CA 1
ATOM 3115 C C . VAL A 1 405 ? 4.067 -7.027 2.968 1.00 59.66 405 VAL A C 1
ATOM 3117 O O . VAL A 1 405 ? 3.013 -6.646 3.471 1.00 59.66 405 VAL A O 1
ATOM 3120 N N . ASP A 1 406 ? 4.469 -6.619 1.761 1.00 55.72 406 ASP A N 1
ATOM 3121 C CA . ASP A 1 406 ? 3.711 -5.683 0.916 1.00 55.72 406 ASP A CA 1
ATOM 3122 C C . ASP A 1 406 ? 3.367 -4.357 1.625 1.00 55.72 406 ASP A C 1
ATOM 3124 O O . ASP A 1 406 ? 2.325 -3.749 1.399 1.00 55.72 406 ASP A O 1
ATOM 3128 N N . SER A 1 407 ? 4.279 -3.876 2.480 1.00 51.22 407 SER A N 1
ATOM 3129 C CA . SER A 1 407 ? 4.105 -2.678 3.327 1.00 51.22 407 SER A CA 1
ATOM 3130 C C . SER A 1 407 ? 2.990 -2.779 4.382 1.00 51.22 407 SER A C 1
ATOM 3132 O O . SER A 1 407 ? 2.656 -1.768 4.997 1.00 51.22 407 SER A O 1
ATOM 3134 N N . ARG A 1 408 ? 2.441 -3.977 4.619 1.00 47.97 408 ARG A N 1
ATOM 3135 C CA . ARG A 1 408 ? 1.475 -4.265 5.683 1.00 47.97 408 ARG A CA 1
ATOM 3136 C C . ARG A 1 408 ? 2.180 -4.972 6.839 1.00 47.97 408 ARG A C 1
ATOM 3138 O O . ARG A 1 408 ? 2.922 -5.925 6.616 1.00 47.97 408 ARG A O 1
ATOM 3145 N N . HIS A 1 409 ? 1.955 -4.482 8.055 1.00 57.41 409 HIS A N 1
ATOM 3146 C CA . HIS A 1 409 ? 2.443 -5.090 9.292 1.00 57.41 409 HIS A CA 1
ATOM 3147 C C . HIS A 1 409 ? 1.300 -5.873 9.934 1.00 57.41 409 HIS A C 1
ATOM 3149 O O . HIS A 1 409 ? 0.369 -5.272 10.464 1.00 57.41 409 HIS A O 1
ATOM 3155 N N . ASP A 1 410 ? 1.370 -7.199 9.876 1.00 58.97 410 ASP A N 1
ATOM 3156 C CA . ASP A 1 410 ? 0.366 -8.079 10.468 1.00 58.97 410 ASP A CA 1
ATOM 3157 C C . ASP A 1 410 ? 1.007 -8.940 11.562 1.00 58.97 410 ASP A C 1
ATOM 3159 O O . ASP A 1 410 ? 2.150 -9.394 11.444 1.00 58.97 410 ASP A O 1
ATOM 3163 N N . ARG A 1 411 ? 0.235 -9.219 12.614 1.00 66.06 411 ARG A N 1
ATOM 3164 C CA . ARG A 1 411 ? 0.546 -10.292 13.558 1.00 66.06 411 ARG A CA 1
ATOM 3165 C C . ARG A 1 411 ? 0.091 -11.607 12.944 1.00 66.06 411 ARG A C 1
ATOM 3167 O O . ARG A 1 411 ? -1.082 -11.754 12.605 1.00 66.06 411 ARG A O 1
ATOM 3174 N N . VAL A 1 412 ? 1.000 -12.563 12.811 1.00 74.19 412 VAL A N 1
ATOM 3175 C CA . VAL A 1 412 ? 0.761 -13.767 12.011 1.00 74.19 412 VAL A CA 1
ATOM 3176 C C . VAL A 1 412 ? 1.189 -15.031 12.746 1.00 74.19 412 VAL A C 1
ATOM 3178 O O . VAL A 1 412 ? 2.101 -15.025 13.575 1.00 74.19 412 VAL A O 1
ATOM 3181 N N . LEU A 1 413 ? 0.516 -16.134 12.434 1.00 82.50 413 LEU A N 1
ATOM 3182 C CA . LEU A 1 413 ? 0.856 -17.461 12.921 1.00 82.50 413 LEU A CA 1
ATOM 3183 C C . LEU A 1 413 ? 1.900 -18.086 11.989 1.00 82.50 413 LEU A C 1
ATOM 3185 O O . LEU A 1 413 ? 1.606 -18.451 10.850 1.00 82.50 413 LEU A O 1
ATOM 3189 N N . PHE A 1 414 ? 3.117 -18.231 12.495 1.00 82.62 414 PHE A N 1
ATOM 3190 C CA . PHE A 1 414 ? 4.192 -18.984 11.866 1.00 82.62 414 PHE A CA 1
ATOM 3191 C C . PHE A 1 414 ? 4.024 -20.469 12.161 1.00 82.62 414 PHE A C 1
ATOM 3193 O O . PHE A 1 414 ? 3.878 -20.870 13.315 1.00 82.62 414 PHE A O 1
ATOM 3200 N N . MET A 1 415 ? 4.082 -21.283 11.112 1.00 86.94 415 MET A N 1
ATOM 3201 C CA . MET A 1 415 ? 3.985 -22.738 11.165 1.00 86.94 415 MET A CA 1
ATOM 3202 C C . MET A 1 415 ? 5.119 -23.340 10.332 1.00 86.94 415 MET A C 1
ATOM 3204 O O . MET A 1 415 ? 5.048 -23.358 9.105 1.00 86.94 415 MET A O 1
ATOM 3208 N N . GLN A 1 416 ? 6.180 -23.817 10.985 1.00 85.19 416 GLN A N 1
ATOM 3209 C CA . GLN A 1 416 ? 7.311 -24.483 10.339 1.00 85.19 416 GLN A CA 1
ATOM 3210 C C . GLN A 1 416 ? 6.916 -25.910 9.919 1.00 85.19 416 GLN A C 1
ATOM 3212 O O . GLN A 1 416 ? 6.731 -26.762 10.794 1.00 85.19 416 GLN A O 1
ATOM 3217 N N . PRO A 1 417 ? 6.831 -26.218 8.613 1.00 84.94 417 PRO A N 1
ATOM 3218 C CA . PRO A 1 417 ? 6.368 -27.524 8.153 1.00 84.94 417 PRO A CA 1
ATOM 3219 C C . PRO A 1 417 ? 7.339 -28.672 8.499 1.00 84.94 417 PRO A C 1
ATOM 3221 O O . PRO A 1 417 ? 8.552 -28.452 8.543 1.00 84.94 417 PRO A O 1
ATOM 3224 N N . PRO A 1 418 ? 6.841 -29.912 8.676 1.00 90.25 418 PRO A N 1
ATOM 3225 C CA . PRO A 1 418 ? 5.427 -30.269 8.743 1.00 90.25 418 PRO A CA 1
ATOM 3226 C C . PRO A 1 418 ? 4.847 -29.983 10.135 1.00 90.25 418 PRO A C 1
ATOM 3228 O O . PRO A 1 418 ? 5.440 -30.360 11.149 1.00 90.25 418 PRO A O 1
ATOM 3231 N N . VAL A 1 419 ? 3.675 -29.347 10.193 1.00 88.94 419 VAL A N 1
ATOM 3232 C CA . VAL A 1 419 ? 2.971 -29.088 11.457 1.00 88.94 419 VAL A CA 1
ATOM 3233 C C . VAL A 1 419 ? 1.454 -29.108 11.254 1.00 88.94 419 VAL A C 1
ATOM 3235 O O . VAL A 1 419 ? 0.937 -28.609 10.253 1.00 88.94 419 VAL A O 1
ATOM 3238 N N . ARG A 1 420 ? 0.734 -29.712 12.210 1.00 93.56 420 ARG A N 1
ATOM 3239 C CA . ARG A 1 420 ? -0.737 -29.771 12.251 1.00 93.56 420 ARG A CA 1
ATOM 3240 C C . ARG A 1 420 ? -1.223 -29.341 13.624 1.00 93.56 420 ARG A C 1
ATOM 3242 O O . ARG A 1 420 ? -0.817 -29.936 14.623 1.00 93.56 420 ARG A O 1
ATOM 3249 N N . ALA A 1 421 ? -2.113 -28.360 13.673 1.00 90.25 421 ALA A N 1
ATOM 3250 C CA . ALA A 1 421 ? -2.635 -27.785 14.906 1.00 90.25 421 ALA A CA 1
ATOM 3251 C C . ALA A 1 421 ? -4.168 -27.777 14.893 1.00 90.25 421 ALA A C 1
ATOM 3253 O O . ALA A 1 421 ? -4.776 -27.300 13.938 1.00 90.25 421 ALA A O 1
ATOM 3254 N N . LEU A 1 422 ? -4.779 -28.315 15.948 1.00 92.19 422 LEU A N 1
ATOM 3255 C CA . LEU A 1 422 ? -6.221 -28.304 16.187 1.00 92.19 422 LEU A CA 1
ATOM 3256 C C . LEU A 1 422 ? -6.586 -27.152 17.121 1.00 92.19 422 LEU A C 1
ATOM 3258 O O . LEU A 1 422 ? -6.048 -27.069 18.219 1.00 92.19 422 LEU A O 1
ATOM 3262 N N . PHE A 1 423 ? -7.562 -26.349 16.728 1.00 88.62 423 PHE A N 1
ATOM 3263 C CA . PHE A 1 423 ? -8.189 -25.308 17.526 1.00 88.62 423 PHE A CA 1
ATOM 3264 C C . PHE A 1 423 ? -9.667 -25.636 17.723 1.00 88.62 423 PHE A C 1
ATOM 3266 O O . PHE A 1 423 ? -10.313 -26.134 16.804 1.00 88.62 423 PHE A O 1
ATOM 3273 N N . THR A 1 424 ? -10.223 -25.309 18.887 1.00 85.12 424 THR A N 1
ATOM 3274 C CA . THR A 1 424 ? -11.658 -25.468 19.148 1.00 85.12 424 THR A CA 1
ATOM 3275 C C . THR A 1 424 ? -12.295 -24.098 19.360 1.00 85.12 424 THR A C 1
ATOM 3277 O O . THR A 1 424 ? -11.982 -23.395 20.318 1.00 85.12 424 THR A O 1
ATOM 3280 N N . VAL A 1 425 ? -13.225 -23.731 18.479 1.00 80.69 425 VAL A N 1
ATOM 3281 C CA . VAL A 1 425 ? -14.067 -22.540 18.621 1.00 80.69 425 VAL A CA 1
ATOM 3282 C C . VAL A 1 425 ? -15.334 -22.937 19.364 1.00 80.69 425 VAL A C 1
ATOM 3284 O O . VAL A 1 425 ? -16.145 -23.709 18.866 1.00 80.69 425 VAL A O 1
ATOM 3287 N N . HIS A 1 426 ? -15.518 -22.408 20.571 1.00 76.69 426 HIS A N 1
ATOM 3288 C CA . HIS A 1 426 ? -16.648 -22.736 21.453 1.00 76.69 426 HIS A CA 1
ATOM 3289 C C . HIS A 1 426 ? -17.962 -22.016 21.096 1.00 76.69 426 HIS A C 1
ATOM 3291 O O . HIS A 1 426 ? -18.840 -21.863 21.943 1.00 76.69 426 HIS A O 1
ATOM 3297 N N . ASP A 1 427 ? -18.075 -21.562 19.854 1.00 68.88 427 ASP A N 1
ATOM 3298 C CA . ASP A 1 427 ? -19.277 -20.998 19.259 1.00 68.88 427 ASP A CA 1
ATOM 3299 C C . ASP A 1 427 ? -19.589 -21.843 18.024 1.00 68.88 427 ASP A C 1
ATOM 3301 O O . ASP A 1 427 ? -18.786 -21.879 17.097 1.00 68.88 427 ASP A O 1
ATOM 3305 N N . GLY A 1 428 ? -20.686 -22.598 18.072 1.00 73.62 428 GLY A N 1
ATOM 3306 C CA . GLY A 1 428 ? -21.116 -23.494 16.997 1.00 73.62 428 GLY A CA 1
ATOM 3307 C C . GLY A 1 428 ? -22.078 -22.851 16.002 1.00 73.62 428 GLY A C 1
ATOM 3308 O O . GLY A 1 428 ? -22.762 -23.583 15.290 1.00 73.62 428 GLY A O 1
ATOM 3309 N N . ALA A 1 429 ? -22.227 -21.523 16.008 1.00 74.12 429 ALA A N 1
ATOM 3310 C CA . ALA A 1 429 ? -23.111 -20.826 15.081 1.00 74.12 429 ALA A CA 1
ATOM 3311 C C . ALA A 1 429 ? -22.702 -21.052 13.616 1.00 74.12 429 ALA A C 1
ATOM 3313 O O . ALA A 1 429 ? -21.540 -21.253 13.302 1.00 74.12 429 ALA A O 1
ATOM 3314 N N . GLU A 1 430 ? -23.646 -20.961 12.681 1.00 79.81 430 GLU A N 1
ATOM 3315 C CA . GLU A 1 430 ? -23.297 -20.848 11.259 1.00 79.81 430 GLU A CA 1
ATOM 3316 C C . GLU A 1 430 ? -22.433 -19.597 11.032 1.00 79.81 430 GLU A C 1
ATOM 3318 O O . GLU A 1 430 ? -22.674 -18.568 11.659 1.00 79.81 430 GLU A O 1
ATOM 3323 N N . GLY A 1 431 ? -21.446 -19.648 10.140 1.00 84.00 431 GLY A N 1
ATOM 3324 C CA . GLY A 1 431 ? -20.478 -18.568 9.974 1.00 84.00 431 GLY A CA 1
ATOM 3325 C C . GLY A 1 431 ? -19.573 -18.710 8.758 1.00 84.00 431 GLY A C 1
ATOM 3326 O O . GLY A 1 431 ? -19.822 -19.484 7.833 1.00 84.00 431 GLY A O 1
ATOM 3327 N N . ALA A 1 432 ? -18.480 -17.954 8.770 1.00 82.31 432 ALA A N 1
ATOM 3328 C CA . ALA A 1 432 ? -17.383 -18.127 7.834 1.00 82.31 432 ALA A CA 1
ATOM 3329 C C . ALA A 1 432 ? -16.026 -17.940 8.519 1.00 82.31 432 ALA A C 1
ATOM 3331 O O . ALA A 1 432 ? -15.845 -17.000 9.293 1.00 82.31 432 ALA A O 1
ATOM 3332 N N . PHE A 1 433 ? -15.055 -18.789 8.183 1.00 82.38 433 PHE A N 1
ATOM 3333 C CA . PHE A 1 433 ? -13.648 -18.513 8.458 1.00 82.38 433 PHE A CA 1
ATOM 3334 C C . PHE A 1 433 ? -13.064 -17.651 7.357 1.00 82.38 433 PHE A C 1
ATOM 3336 O O . PHE A 1 433 ? -13.192 -17.984 6.182 1.00 82.38 433 PHE A O 1
ATOM 3343 N N . LYS A 1 434 ? -12.383 -16.577 7.737 1.00 83.31 434 LYS A N 1
ATOM 3344 C CA . LYS A 1 434 ? -11.508 -15.813 6.849 1.00 83.31 434 LYS A CA 1
ATOM 3345 C C . LYS A 1 434 ? -10.074 -16.023 7.298 1.00 83.31 434 LYS A C 1
ATOM 3347 O O . LYS A 1 434 ? -9.844 -16.214 8.489 1.00 83.31 434 LYS A O 1
ATOM 3352 N N . PHE A 1 435 ? -9.149 -16.059 6.351 1.00 86.69 435 PHE A N 1
ATOM 3353 C CA . PHE A 1 435 ? -7.714 -16.140 6.608 1.00 86.69 435 PHE A CA 1
ATOM 3354 C C . PHE A 1 435 ? -6.942 -15.834 5.327 1.00 86.69 435 PHE A C 1
ATOM 3356 O O . PHE A 1 435 ? -7.514 -15.853 4.238 1.00 86.69 435 PHE A O 1
ATOM 3363 N N . ALA A 1 436 ? -5.640 -15.596 5.440 1.00 85.12 436 ALA A N 1
ATOM 3364 C CA . ALA A 1 436 ? -4.755 -15.628 4.283 1.00 85.12 436 ALA A CA 1
ATOM 3365 C C . ALA A 1 436 ? -3.450 -16.353 4.603 1.00 85.12 436 ALA A C 1
ATOM 3367 O O . ALA A 1 436 ? -3.052 -16.438 5.768 1.00 85.12 436 ALA A O 1
ATOM 3368 N N . VAL A 1 437 ? -2.800 -16.884 3.573 1.00 89.75 437 VAL A N 1
ATOM 3369 C CA . VAL A 1 437 ? -1.568 -17.667 3.704 1.00 89.75 437 VAL A CA 1
ATOM 3370 C C . VAL A 1 437 ? -0.479 -17.176 2.764 1.00 89.75 437 VAL A C 1
ATOM 3372 O O . VAL A 1 437 ? -0.769 -16.606 1.716 1.00 89.75 437 VAL A O 1
ATOM 3375 N N . MET A 1 438 ? 0.777 -17.401 3.145 1.00 86.12 438 MET A N 1
ATOM 3376 C CA . MET A 1 438 ? 1.938 -17.194 2.277 1.00 86.12 438 MET A CA 1
ATOM 3377 C C . MET A 1 438 ? 3.176 -17.933 2.802 1.00 86.12 438 MET A C 1
ATOM 3379 O O . MET A 1 438 ? 3.246 -18.326 3.971 1.00 86.12 438 MET A O 1
ATOM 3383 N N . ILE A 1 439 ? 4.201 -18.071 1.961 1.00 84.75 439 ILE A N 1
ATOM 3384 C CA . ILE A 1 439 ? 5.552 -18.457 2.396 1.00 84.75 439 ILE A CA 1
ATOM 3385 C C . ILE A 1 439 ? 6.352 -17.193 2.718 1.00 84.75 439 ILE A C 1
ATOM 3387 O O . ILE A 1 439 ? 6.335 -16.242 1.940 1.00 84.75 439 ILE A O 1
ATOM 3391 N N . HIS A 1 440 ? 7.077 -17.190 3.842 1.00 82.25 440 HIS A N 1
ATOM 3392 C CA . HIS A 1 440 ? 7.852 -16.025 4.287 1.00 82.25 440 HIS A CA 1
ATOM 3393 C C . HIS A 1 440 ? 8.837 -15.520 3.210 1.00 82.25 440 HIS A C 1
ATOM 3395 O O . HIS A 1 440 ? 9.496 -16.355 2.576 1.00 82.25 440 HIS A O 1
ATOM 3401 N N . PRO A 1 441 ? 9.018 -14.190 3.050 1.00 79.38 441 PRO A N 1
ATOM 3402 C CA . PRO A 1 441 ? 9.886 -13.607 2.021 1.00 79.38 441 PRO A CA 1
ATOM 3403 C C . PRO A 1 441 ? 11.307 -14.177 1.950 1.00 79.38 441 PRO A C 1
ATOM 3405 O O . PRO A 1 441 ? 11.819 -14.437 0.863 1.00 79.38 441 PRO A O 1
ATOM 3408 N N . ASP A 1 442 ? 11.915 -14.486 3.098 1.00 77.31 442 ASP A N 1
ATOM 3409 C CA . ASP A 1 442 ? 13.251 -15.108 3.190 1.00 77.31 442 ASP A CA 1
ATOM 3410 C C . ASP A 1 442 ? 13.392 -16.465 2.465 1.00 77.31 442 ASP A C 1
ATOM 3412 O O . ASP A 1 442 ? 14.498 -17.002 2.339 1.00 77.31 442 ASP A O 1
ATOM 3416 N N . ALA A 1 443 ? 12.285 -17.075 2.038 1.00 73.50 443 ALA A N 1
ATOM 3417 C CA . ALA A 1 443 ? 12.264 -18.337 1.308 1.00 73.50 443 ALA A CA 1
ATOM 3418 C C . ALA A 1 443 ? 11.873 -18.203 -0.176 1.00 73.50 443 ALA A C 1
ATOM 3420 O O . ALA A 1 443 ? 11.929 -19.209 -0.878 1.00 73.50 443 ALA A O 1
ATOM 3421 N N . TRP A 1 444 ? 11.540 -17.008 -0.680 1.00 80.25 444 TRP A N 1
ATOM 3422 C CA . TRP A 1 444 ? 11.040 -16.828 -2.054 1.00 80.25 444 TRP A CA 1
ATOM 3423 C C . TRP A 1 444 ? 12.024 -17.233 -3.152 1.00 80.25 444 TRP A C 1
ATOM 3425 O O . TRP A 1 444 ? 11.605 -17.737 -4.185 1.00 80.25 444 TRP A O 1
ATOM 3435 N N . GLU A 1 445 ? 13.326 -17.050 -2.931 1.00 77.12 445 GLU A N 1
ATOM 3436 C CA . GLU A 1 445 ? 14.358 -17.344 -3.939 1.00 77.12 445 GLU A CA 1
ATOM 3437 C C . GLU A 1 445 ? 14.987 -18.741 -3.782 1.00 77.12 445 GLU A C 1
ATOM 3439 O O . GLU A 1 445 ? 15.966 -19.076 -4.449 1.00 77.12 445 GLU A O 1
ATOM 3444 N N . LYS A 1 446 ? 14.463 -19.584 -2.883 1.00 74.75 446 LYS A N 1
ATOM 3445 C CA . LYS A 1 446 ? 15.012 -20.927 -2.651 1.00 74.75 446 LYS A CA 1
ATOM 3446 C C . LYS A 1 446 ? 14.403 -21.921 -3.643 1.00 74.75 446 LYS A C 1
ATOM 3448 O O . LYS A 1 446 ? 13.194 -22.143 -3.658 1.00 74.75 446 LYS A O 1
ATOM 3453 N N . SER A 1 447 ? 15.249 -22.562 -4.449 1.00 60.47 447 SER A N 1
ATOM 3454 C CA . SER A 1 447 ? 14.865 -23.420 -5.586 1.00 60.47 447 SER A CA 1
ATOM 3455 C C . SER A 1 447 ? 14.022 -24.659 -5.239 1.00 60.47 447 SER A C 1
ATOM 3457 O O . SER A 1 447 ? 13.447 -25.261 -6.138 1.00 60.47 447 SER A O 1
ATOM 3459 N N . ALA A 1 448 ? 13.909 -25.021 -3.955 1.00 59.81 448 ALA A N 1
ATOM 3460 C CA . ALA A 1 448 ? 13.074 -26.117 -3.448 1.00 59.81 448 ALA A CA 1
ATOM 3461 C C . ALA A 1 448 ? 11.985 -25.658 -2.446 1.00 59.81 448 ALA A C 1
ATOM 3463 O O . ALA A 1 448 ? 11.451 -26.471 -1.687 1.00 59.81 448 ALA A O 1
ATOM 3464 N N . ALA A 1 449 ? 11.669 -24.359 -2.393 1.00 64.38 449 ALA A N 1
ATOM 3465 C CA . ALA A 1 449 ? 10.707 -23.786 -1.454 1.00 64.38 449 ALA A CA 1
ATOM 3466 C C . ALA A 1 449 ? 9.275 -23.800 -2.000 1.00 64.38 449 ALA A C 1
ATOM 3468 O O . ALA A 1 449 ? 8.888 -22.913 -2.757 1.00 64.38 449 ALA A O 1
ATOM 3469 N N . GLY A 1 450 ? 8.472 -24.773 -1.572 1.00 80.00 450 GLY A N 1
ATOM 3470 C CA . GLY A 1 450 ? 7.031 -24.730 -1.781 1.00 80.00 450 GLY A CA 1
ATOM 3471 C C . GLY A 1 450 ? 6.265 -25.430 -0.665 1.00 80.00 450 GLY A C 1
ATOM 3472 O O . GLY A 1 450 ? 6.709 -26.458 -0.161 1.00 80.00 450 GLY A O 1
ATOM 3473 N N . CYS A 1 451 ? 5.113 -24.887 -0.285 1.00 87.50 451 CYS A N 1
ATOM 3474 C CA . CYS A 1 451 ? 4.283 -25.313 0.839 1.00 87.50 451 CYS A CA 1
ATOM 3475 C C . CYS A 1 451 ? 2.869 -25.634 0.371 1.00 87.50 451 CYS A C 1
ATOM 3477 O O . CYS A 1 451 ? 2.327 -24.932 -0.480 1.00 87.50 451 CYS A O 1
ATOM 3479 N N . SER A 1 452 ? 2.237 -26.627 0.985 1.00 89.94 452 SER A N 1
ATOM 3480 C CA . SER A 1 452 ? 0.791 -26.779 0.964 1.00 89.94 452 SER A CA 1
ATOM 3481 C C . SER A 1 452 ? 0.169 -26.345 2.289 1.00 89.94 452 SER A C 1
ATOM 3483 O O . SER A 1 452 ? 0.639 -26.760 3.351 1.00 89.94 452 SER A O 1
ATOM 3485 N N . PHE A 1 453 ? -0.913 -25.574 2.211 1.00 92.06 453 PHE A N 1
ATOM 3486 C CA . PHE A 1 453 ? -1.734 -25.136 3.336 1.00 92.06 453 PHE A CA 1
ATOM 3487 C C . PHE A 1 453 ? -3.090 -25.827 3.273 1.00 92.06 453 PHE A C 1
ATOM 3489 O O . PHE A 1 453 ? -3.779 -25.762 2.251 1.00 92.06 453 PHE A O 1
ATOM 3496 N N . THR A 1 454 ? -3.486 -26.453 4.374 1.00 92.44 454 THR A N 1
ATOM 3497 C CA . THR A 1 454 ? -4.744 -27.190 4.472 1.00 92.44 454 THR A CA 1
ATOM 3498 C C . THR A 1 454 ? -5.509 -26.740 5.706 1.00 92.44 454 THR A C 1
ATOM 3500 O O . THR A 1 454 ? -4.940 -26.610 6.790 1.00 92.44 454 THR A O 1
ATOM 3503 N N . ILE A 1 455 ? -6.815 -26.530 5.543 1.00 91.50 455 ILE A N 1
ATOM 3504 C CA . ILE A 1 455 ? -7.743 -26.264 6.643 1.00 91.50 455 ILE A CA 1
ATOM 3505 C C . ILE A 1 455 ? -8.883 -27.282 6.626 1.00 91.50 455 ILE A C 1
ATOM 3507 O O . ILE A 1 455 ? -9.490 -27.561 5.586 1.00 91.50 455 ILE A O 1
ATOM 3511 N N . THR A 1 456 ? -9.156 -27.859 7.790 1.00 92.50 456 THR A N 1
ATOM 3512 C CA . THR A 1 456 ? -10.262 -28.796 8.015 1.00 92.50 456 THR A CA 1
ATOM 3513 C C . THR A 1 456 ? -11.162 -28.231 9.097 1.00 92.50 456 THR A C 1
ATOM 3515 O O . THR A 1 456 ? -10.668 -27.838 10.149 1.00 92.50 456 THR A O 1
ATOM 3518 N N . VAL A 1 457 ? -12.465 -28.190 8.838 1.00 91.06 457 VAL A N 1
ATOM 3519 C CA . VAL A 1 457 ? -13.483 -27.681 9.764 1.00 91.06 457 VAL A CA 1
ATOM 3520 C C . VAL A 1 457 ? -14.468 -28.808 10.036 1.00 91.06 457 VAL A C 1
ATOM 3522 O O . VAL A 1 457 ? -15.020 -29.370 9.094 1.00 91.06 457 VAL A O 1
ATOM 3525 N N . ASP A 1 458 ? -14.635 -29.184 11.303 1.00 90.00 458 ASP A N 1
ATOM 3526 C CA . ASP A 1 458 ? -15.537 -30.256 11.754 1.00 90.00 458 ASP A CA 1
ATOM 3527 C C . ASP A 1 458 ? -15.354 -31.587 11.006 1.00 90.00 458 ASP A C 1
ATOM 3529 O O . ASP A 1 458 ? -16.298 -32.316 10.711 1.00 90.00 458 ASP A O 1
ATOM 3533 N N . GLY A 1 459 ? -14.097 -31.910 10.690 1.00 85.19 459 GLY A N 1
ATOM 3534 C CA . GLY A 1 459 ? -13.722 -33.132 9.975 1.00 85.19 459 GLY A CA 1
ATOM 3535 C C . GLY A 1 459 ? -13.843 -33.052 8.451 1.00 85.19 459 GLY A C 1
ATOM 3536 O O . GLY A 1 459 ? -13.401 -33.977 7.772 1.00 85.19 459 GLY A O 1
ATOM 3537 N N . GLU A 1 460 ? -14.361 -31.955 7.894 1.00 85.25 460 GLU A N 1
ATOM 3538 C CA . GLU A 1 460 ? -14.409 -31.731 6.451 1.00 85.25 460 GLU A CA 1
ATOM 3539 C C . GLU A 1 460 ? -13.238 -30.848 5.995 1.00 85.25 460 GLU A C 1
ATOM 3541 O O . GLU A 1 460 ? -13.085 -29.698 6.416 1.00 85.25 460 GLU A O 1
ATOM 3546 N N . THR A 1 461 ? -12.375 -31.381 5.129 1.00 86.56 461 THR A N 1
ATOM 3547 C CA . THR A 1 461 ? -11.257 -30.620 4.560 1.00 86.56 461 THR A CA 1
ATOM 3548 C C . THR A 1 461 ? -11.769 -29.698 3.463 1.00 86.56 461 THR A C 1
ATOM 3550 O O . THR A 1 461 ? -12.299 -30.160 2.454 1.00 86.56 461 THR A O 1
ATOM 3553 N N . LYS A 1 462 ? -11.610 -28.384 3.649 1.00 69.38 462 LYS A N 1
ATOM 3554 C CA . LYS A 1 462 ? -12.268 -27.384 2.798 1.00 69.38 462 LYS A CA 1
ATOM 3555 C C . LYS A 1 462 ? -11.370 -26.760 1.721 1.00 69.38 462 LYS A C 1
ATOM 3557 O O . LYS A 1 462 ? -11.920 -26.129 0.824 1.00 69.38 462 LYS A O 1
ATOM 3562 N N . ARG A 1 463 ? -10.037 -26.953 1.731 1.00 68.19 463 ARG A N 1
ATOM 3563 C CA . ARG A 1 463 ? -9.117 -26.574 0.625 1.00 68.19 463 ARG A CA 1
ATOM 3564 C C . ARG A 1 463 ? -7.679 -27.074 0.856 1.00 68.19 463 ARG A C 1
ATOM 3566 O O . ARG A 1 463 ? -7.268 -27.179 2.008 1.00 68.19 463 ARG A O 1
ATOM 3573 N N . ILE A 1 464 ? -6.921 -27.292 -0.228 1.00 73.19 464 ILE A N 1
ATOM 3574 C CA . ILE A 1 464 ? -5.449 -27.418 -0.247 1.00 73.19 464 ILE A CA 1
ATOM 3575 C C . ILE A 1 464 ? -4.916 -26.298 -1.149 1.00 73.19 464 ILE A C 1
ATOM 3577 O O . ILE A 1 464 ? -5.227 -26.272 -2.338 1.00 73.19 464 ILE A O 1
ATOM 3581 N N . VAL A 1 465 ? -4.150 -25.363 -0.597 1.00 78.88 465 VAL A N 1
ATOM 3582 C CA . VAL A 1 465 ? -3.470 -24.298 -1.355 1.00 78.88 465 VAL A CA 1
ATOM 3583 C C . VAL A 1 465 ? -2.024 -24.716 -1.522 1.00 78.88 465 VAL A C 1
ATOM 3585 O O . VAL A 1 465 ? -1.405 -25.094 -0.534 1.00 78.88 465 VAL A O 1
ATOM 3588 N N . GLN A 1 466 ? -1.485 -24.673 -2.737 1.00 86.19 466 GLN A N 1
ATOM 3589 C CA . GLN A 1 466 ? -0.070 -24.937 -2.997 1.00 86.19 466 GLN A CA 1
ATOM 3590 C C . GLN A 1 466 ? 0.603 -23.626 -3.392 1.00 86.19 466 GLN A C 1
ATOM 3592 O O . GLN A 1 466 ? 0.115 -22.948 -4.284 1.00 86.19 466 GLN A O 1
ATOM 3597 N N . SER A 1 467 ? 1.700 -23.289 -2.720 1.00 83.81 467 SER A N 1
ATOM 3598 C CA . SER A 1 467 ? 2.486 -22.076 -2.952 1.00 83.81 467 SER A CA 1
ATOM 3599 C C . SER A 1 467 ? 3.934 -22.468 -3.236 1.00 83.81 467 SER A C 1
ATOM 3601 O O . SER A 1 467 ? 4.513 -23.250 -2.479 1.00 83.81 467 SER A O 1
ATOM 3603 N N . ALA A 1 468 ? 4.517 -21.953 -4.317 1.00 84.75 468 ALA A N 1
ATOM 3604 C CA . ALA A 1 468 ? 5.888 -22.192 -4.764 1.00 84.75 468 ALA A CA 1
ATOM 3605 C C . ALA A 1 468 ? 6.522 -20.888 -5.316 1.00 84.75 468 ALA A C 1
ATOM 3607 O O . ALA A 1 468 ? 6.740 -20.759 -6.523 1.00 84.75 468 ALA A O 1
ATOM 3608 N N . PRO A 1 469 ? 6.875 -19.920 -4.446 1.00 79.44 469 PRO A N 1
ATOM 3609 C CA . PRO A 1 469 ? 7.290 -18.557 -4.813 1.00 79.44 469 PRO A CA 1
ATOM 3610 C C . PRO A 1 469 ? 8.592 -18.452 -5.624 1.00 79.44 469 PRO A C 1
ATOM 3612 O O . PRO A 1 469 ? 8.879 -17.394 -6.196 1.00 79.44 469 PRO A O 1
ATOM 3615 N N . SER A 1 470 ? 9.394 -19.519 -5.677 1.00 77.38 470 SER A N 1
ATOM 3616 C CA . SER A 1 470 ? 10.587 -19.604 -6.530 1.00 77.38 470 SER A CA 1
ATOM 3617 C C . SER A 1 470 ? 10.270 -19.982 -7.978 1.00 77.38 470 SER A C 1
ATOM 3619 O O . SER A 1 470 ? 11.093 -19.753 -8.862 1.00 77.38 470 SER A O 1
ATOM 3621 N N . VAL A 1 471 ? 9.078 -20.531 -8.226 1.00 78.44 471 VAL A N 1
ATOM 3622 C CA . VAL A 1 471 ? 8.573 -20.911 -9.553 1.00 78.44 471 VAL A CA 1
ATOM 3623 C C . VAL A 1 471 ? 7.516 -19.913 -10.032 1.00 78.44 471 VAL A C 1
ATOM 3625 O O . VAL A 1 471 ? 7.529 -19.514 -11.194 1.00 78.44 471 VAL A O 1
ATOM 3628 N N . HIS A 1 472 ? 6.645 -19.478 -9.120 1.00 77.81 472 HIS A N 1
ATOM 3629 C CA . HIS A 1 472 ? 5.476 -18.640 -9.368 1.00 77.81 472 HIS A CA 1
ATOM 3630 C C . HIS A 1 472 ? 5.608 -17.338 -8.579 1.00 77.81 472 HIS A C 1
ATOM 3632 O O . HIS A 1 472 ? 5.455 -17.322 -7.360 1.00 77.81 472 HIS A O 1
ATOM 3638 N N . CYS A 1 473 ? 5.943 -16.228 -9.243 1.00 76.69 473 CYS A N 1
ATOM 3639 C CA . CYS A 1 473 ? 6.134 -14.955 -8.541 1.00 76.69 473 CYS A CA 1
ATOM 3640 C C . CYS A 1 473 ? 4.824 -14.390 -7.971 1.00 76.69 473 CYS A C 1
ATOM 3642 O O . CYS A 1 473 ? 4.866 -13.623 -7.015 1.00 76.69 473 CYS A O 1
ATOM 3644 N N . GLU A 1 474 ? 3.678 -14.808 -8.507 1.00 69.44 474 GLU A N 1
ATOM 3645 C CA . GLU A 1 474 ? 2.340 -14.533 -7.988 1.00 69.44 474 GLU A CA 1
ATOM 3646 C C . GLU A 1 474 ? 2.124 -15.065 -6.558 1.00 69.44 474 GLU A C 1
ATOM 3648 O O . GLU A 1 474 ? 1.406 -14.436 -5.783 1.00 69.44 474 GLU A O 1
ATOM 3653 N N . ASP A 1 475 ? 2.830 -16.133 -6.163 1.00 75.19 475 ASP A N 1
ATOM 3654 C CA . ASP A 1 475 ? 2.775 -16.720 -4.814 1.00 75.19 475 ASP A CA 1
ATOM 3655 C C . ASP A 1 475 ? 3.574 -15.913 -3.769 1.00 75.19 475 ASP A C 1
ATOM 3657 O O . ASP A 1 475 ? 3.669 -16.303 -2.601 1.00 75.19 475 ASP A O 1
ATOM 3661 N N . ARG A 1 476 ? 4.182 -14.790 -4.178 1.00 77.50 476 ARG A N 1
ATOM 3662 C CA . ARG A 1 476 ? 4.894 -13.841 -3.301 1.00 77.50 476 ARG A CA 1
ATOM 3663 C C . ARG A 1 476 ? 3.956 -12.800 -2.677 1.00 77.50 476 ARG A C 1
ATOM 3665 O O . ARG A 1 476 ? 4.419 -11.841 -2.069 1.00 77.50 476 ARG A O 1
ATOM 3672 N N . HIS A 1 477 ? 2.651 -13.009 -2.802 1.00 77.31 477 HIS A N 1
ATOM 3673 C CA . HIS A 1 477 ? 1.604 -12.208 -2.181 1.00 77.31 477 HIS A CA 1
ATOM 3674 C C . HIS A 1 477 ? 0.749 -13.068 -1.245 1.00 77.31 477 HIS A C 1
ATOM 3676 O O . HIS A 1 477 ? 0.831 -14.295 -1.240 1.00 77.31 477 HIS A O 1
ATOM 3682 N N . TRP A 1 478 ? -0.079 -12.413 -0.436 1.00 79.62 478 TRP A N 1
ATOM 3683 C CA . TRP A 1 478 ? -1.059 -13.092 0.407 1.00 79.62 478 TRP A CA 1
ATOM 3684 C C . TRP A 1 478 ? -2.147 -13.769 -0.430 1.00 79.62 478 TRP A C 1
ATOM 3686 O O . TRP A 1 478 ? -2.840 -13.092 -1.189 1.00 79.62 478 TRP A O 1
ATOM 3696 N N . ASP A 1 479 ? -2.352 -15.072 -0.234 1.00 80.38 479 ASP A N 1
ATOM 3697 C CA . ASP A 1 479 ? -3.498 -15.788 -0.803 1.00 80.38 479 ASP A CA 1
ATOM 3698 C C . ASP A 1 479 ? -4.661 -15.775 0.201 1.00 80.38 479 ASP A C 1
ATOM 3700 O O . ASP A 1 479 ? -4.597 -16.411 1.257 1.00 80.38 479 ASP A O 1
ATOM 3704 N N . GLU A 1 480 ? -5.689 -14.966 -0.082 1.00 84.69 480 GLU A N 1
ATOM 3705 C CA . GLU A 1 480 ? -6.827 -14.731 0.813 1.00 84.69 480 GLU A CA 1
ATOM 3706 C C . GLU A 1 480 ? -7.975 -15.718 0.587 1.00 84.69 480 GLU A C 1
ATOM 3708 O O . GLU A 1 480 ? -8.368 -16.046 -0.539 1.00 84.69 480 GLU A O 1
ATOM 3713 N N . HIS A 1 481 ? -8.586 -16.158 1.683 1.00 82.25 481 HIS A N 1
ATOM 3714 C CA . HIS A 1 481 ? -9.596 -17.202 1.673 1.00 82.25 481 HIS A CA 1
ATOM 3715 C C . HIS A 1 481 ? -10.756 -16.915 2.618 1.00 82.25 481 HIS A C 1
ATOM 3717 O O . HIS A 1 481 ? -10.595 -16.378 3.714 1.00 82.25 481 HIS A O 1
ATOM 3723 N N . VAL A 1 482 ? -11.941 -17.348 2.182 1.00 82.00 482 VAL A N 1
ATOM 3724 C CA . VAL A 1 482 ? -13.169 -17.371 2.975 1.00 82.00 482 VAL A CA 1
ATOM 3725 C C . VAL A 1 482 ? -13.806 -18.749 2.837 1.00 82.00 482 VAL A C 1
ATOM 3727 O O . VAL A 1 482 ? -14.014 -19.228 1.723 1.00 82.00 482 VAL A O 1
ATOM 3730 N N . ILE A 1 483 ? -14.115 -19.389 3.960 1.00 82.75 483 ILE A N 1
ATOM 3731 C CA . ILE A 1 483 ? -14.718 -20.720 4.026 1.00 82.75 483 ILE A CA 1
ATOM 3732 C C . ILE A 1 483 ? -16.014 -20.618 4.809 1.00 82.75 483 ILE A C 1
ATOM 3734 O O . ILE A 1 483 ? -15.995 -20.253 5.979 1.00 82.75 483 ILE A O 1
ATOM 3738 N N . ALA A 1 484 ? -17.129 -20.957 4.168 1.00 83.38 484 ALA A N 1
ATOM 3739 C CA . ALA A 1 484 ? -18.413 -21.064 4.846 1.00 83.38 484 ALA A CA 1
ATOM 3740 C C . ALA A 1 484 ? -18.412 -22.257 5.812 1.00 83.38 484 ALA A C 1
ATOM 3742 O O . ALA A 1 484 ? -17.943 -23.347 5.468 1.00 83.38 484 ALA A O 1
ATOM 3743 N N . VAL A 1 485 ? -18.962 -22.041 7.001 1.00 84.44 485 VAL A N 1
ATOM 3744 C CA . VAL A 1 485 ? -19.057 -23.026 8.075 1.00 84.44 485 VAL A CA 1
ATOM 3745 C C . VAL A 1 485 ? -20.527 -23.170 8.457 1.00 84.44 485 VAL A C 1
ATOM 3747 O O . VAL A 1 485 ? -21.141 -22.184 8.867 1.00 84.44 485 VAL A O 1
ATOM 3750 N N . PRO A 1 486 ? -21.123 -24.358 8.297 1.00 85.81 486 PRO A N 1
ATOM 3751 C CA . PRO A 1 486 ? -22.484 -24.599 8.756 1.00 85.81 486 PRO A CA 1
ATOM 3752 C C . PRO A 1 486 ? -22.539 -24.626 10.285 1.00 85.81 486 PRO A C 1
ATOM 3754 O O . PRO A 1 486 ? -21.536 -24.887 10.932 1.00 85.81 486 PRO A O 1
ATOM 3757 N N . GLU A 1 487 ? -23.722 -24.411 10.854 1.00 84.12 487 GLU A N 1
ATOM 3758 C CA . GLU A 1 487 ? -23.958 -24.537 12.297 1.00 84.12 487 GLU A CA 1
ATOM 3759 C C . GLU A 1 487 ? -23.565 -25.940 12.802 1.00 84.12 487 GLU A C 1
ATOM 3761 O O . GLU A 1 487 ? -23.992 -26.958 12.245 1.00 84.12 487 GLU A O 1
ATOM 3766 N N . ALA A 1 488 ? -22.754 -26.009 13.858 1.00 82.94 488 ALA A N 1
ATOM 3767 C CA . ALA A 1 488 ? -22.291 -27.269 14.423 1.00 82.94 488 ALA A CA 1
ATOM 3768 C C . ALA A 1 488 ? -23.287 -27.819 15.447 1.00 82.94 488 ALA A C 1
ATOM 3770 O O . ALA A 1 488 ? -23.534 -27.224 16.495 1.00 82.94 488 ALA A O 1
ATOM 3771 N N . ALA A 1 489 ? -23.777 -29.038 15.205 1.00 77.56 489 ALA A N 1
ATOM 3772 C CA . ALA A 1 489 ? -24.677 -29.744 16.124 1.00 77.56 489 ALA A CA 1
ATOM 3773 C C . ALA A 1 489 ? -24.061 -30.007 17.515 1.00 77.56 489 ALA A C 1
ATOM 3775 O O . ALA A 1 489 ? -24.780 -30.203 18.493 1.00 77.56 489 ALA A O 1
ATOM 3776 N N . SER A 1 490 ? -22.731 -30.015 17.611 1.00 78.38 490 SER A N 1
ATOM 3777 C CA . SER A 1 490 ? -21.964 -30.136 18.856 1.00 78.38 490 SER A CA 1
ATOM 3778 C C . SER A 1 490 ? -21.930 -28.843 19.685 1.00 78.38 490 SER A C 1
ATOM 3780 O O . SER A 1 490 ? -21.462 -28.877 20.824 1.00 78.38 490 SER A O 1
ATOM 3782 N N . GLY A 1 491 ? -22.375 -27.710 19.126 1.00 77.44 491 GLY A N 1
ATOM 3783 C CA . GLY A 1 491 ? -22.271 -26.382 19.736 1.00 77.44 491 GLY A CA 1
ATOM 3784 C C . GLY A 1 491 ? -20.865 -25.769 19.693 1.00 77.44 491 GLY A C 1
ATOM 3785 O O . GLY A 1 491 ? -20.624 -24.778 20.377 1.00 77.44 491 GLY A O 1
ATOM 3786 N N . LYS A 1 492 ? -19.933 -26.353 18.927 1.00 84.62 492 LYS A N 1
ATOM 3787 C CA . LYS A 1 492 ? -18.546 -25.887 18.767 1.00 84.62 492 LYS A CA 1
ATOM 3788 C C . LYS A 1 492 ? -17.976 -26.308 17.408 1.00 84.62 492 LYS A C 1
ATOM 3790 O O . LYS A 1 492 ? -18.364 -27.364 16.913 1.00 84.62 492 LYS A O 1
ATOM 3795 N N . HIS A 1 493 ? -17.003 -25.565 16.886 1.00 85.88 493 HIS A N 1
ATOM 3796 C CA . HIS A 1 493 ? -16.251 -25.943 15.686 1.00 85.88 493 HIS A CA 1
ATOM 3797 C C . HIS A 1 493 ? -14.835 -26.413 16.021 1.00 85.88 493 HIS A C 1
ATOM 3799 O O . HIS A 1 493 ? -14.110 -25.736 16.751 1.00 85.88 493 HIS A O 1
ATOM 3805 N N . ASP A 1 494 ? -14.414 -27.539 15.452 1.00 91.06 494 ASP A N 1
ATOM 3806 C CA . ASP A 1 494 ? -13.037 -28.029 15.523 1.00 91.06 494 ASP A CA 1
ATOM 3807 C C . ASP A 1 494 ? -12.306 -27.697 14.207 1.00 91.06 494 ASP A C 1
ATOM 3809 O O . ASP A 1 494 ? -12.684 -28.153 13.126 1.00 91.06 494 ASP A O 1
ATOM 3813 N N . ILE A 1 495 ? -11.247 -26.887 14.298 1.00 90.94 495 ILE A N 1
ATOM 3814 C CA . ILE A 1 495 ? -10.494 -26.330 13.167 1.00 90.94 495 ILE A CA 1
ATOM 3815 C C . ILE A 1 495 ? -9.077 -26.879 13.169 1.00 90.94 495 ILE A C 1
ATOM 3817 O O . ILE A 1 495 ? -8.310 -26.622 14.091 1.00 90.94 495 ILE A O 1
ATOM 3821 N N . ILE A 1 496 ? -8.694 -27.603 12.124 1.00 93.31 496 ILE A N 1
ATOM 3822 C CA . ILE A 1 496 ? -7.330 -28.108 11.961 1.00 93.31 496 ILE A CA 1
ATOM 3823 C C . ILE A 1 496 ? -6.634 -27.295 10.878 1.00 93.31 496 ILE A C 1
ATOM 3825 O O . ILE A 1 496 ? -7.074 -27.302 9.729 1.00 93.31 496 ILE A O 1
ATOM 3829 N N . LEU A 1 497 ? -5.534 -26.642 11.250 1.00 93.25 497 LEU A N 1
ATOM 3830 C CA . LEU A 1 497 ? -4.592 -26.005 10.333 1.00 93.25 497 LEU A CA 1
ATOM 3831 C C . LEU A 1 497 ? -3.409 -26.940 10.098 1.00 93.25 497 LEU A C 1
ATOM 3833 O O . LEU A 1 497 ? -2.865 -27.517 11.042 1.00 93.25 497 LEU A O 1
ATOM 3837 N N . GLU A 1 498 ? -2.993 -27.078 8.849 1.00 92.88 498 GLU A N 1
ATOM 3838 C CA . GLU A 1 498 ? -1.901 -27.959 8.451 1.00 92.88 498 GLU A CA 1
ATOM 3839 C C . GLU A 1 498 ? -1.011 -27.286 7.410 1.00 92.88 498 GLU A C 1
ATOM 3841 O O . GLU A 1 498 ? -1.499 -26.754 6.412 1.00 92.88 498 GLU A O 1
ATOM 3846 N N . THR A 1 499 ? 0.302 -27.330 7.641 1.00 90.94 499 THR A N 1
ATOM 3847 C CA . THR A 1 499 ? 1.316 -26.902 6.673 1.00 90.94 499 THR A CA 1
ATOM 3848 C C . THR A 1 499 ? 2.299 -28.030 6.398 1.00 90.94 499 THR A C 1
ATOM 3850 O O . THR A 1 499 ? 2.811 -28.678 7.315 1.00 90.94 499 THR A O 1
ATOM 3853 N N . GLN A 1 500 ? 2.574 -28.270 5.117 1.00 89.88 500 GLN A N 1
ATOM 3854 C CA . GLN A 1 500 ? 3.397 -29.385 4.647 1.00 89.88 500 GLN A CA 1
ATOM 3855 C C . GLN A 1 500 ? 4.268 -28.931 3.470 1.00 89.88 500 GLN A C 1
ATOM 3857 O O . GLN A 1 500 ? 3.809 -28.194 2.607 1.00 89.88 500 GLN A O 1
ATOM 3862 N N . GLY A 1 501 ? 5.526 -29.368 3.403 1.00 87.06 501 GLY A N 1
ATOM 3863 C CA . GLY A 1 501 ? 6.385 -29.089 2.249 1.00 87.06 501 GLY A CA 1
ATOM 3864 C C . GLY A 1 501 ? 5.998 -29.859 0.994 1.00 87.06 501 GLY A C 1
ATOM 3865 O O . GLY A 1 501 ? 5.777 -31.072 1.050 1.00 87.06 501 GLY A O 1
ATOM 3866 N N . LEU A 1 502 ? 5.962 -29.171 -0.151 1.00 84.25 502 LEU A N 1
ATOM 3867 C CA . LEU A 1 502 ? 5.767 -29.795 -1.458 1.00 84.25 502 LEU A CA 1
ATOM 3868 C C . LEU A 1 502 ? 6.922 -30.764 -1.734 1.00 84.25 502 LEU A C 1
ATOM 3870 O O . LEU A 1 502 ? 8.092 -30.450 -1.513 1.00 84.25 502 LEU A O 1
ATOM 3874 N N . GLY A 1 503 ? 6.583 -31.984 -2.157 1.00 74.12 503 GLY A N 1
ATOM 3875 C CA . GLY A 1 503 ? 7.565 -33.047 -2.390 1.00 74.12 503 GLY A CA 1
ATOM 3876 C C . GLY A 1 503 ? 8.347 -33.493 -1.144 1.00 74.12 503 GLY A C 1
ATOM 3877 O O . GLY A 1 503 ? 9.360 -34.168 -1.290 1.00 74.12 503 GLY A O 1
ATOM 3878 N N . GLY A 1 504 ? 7.916 -33.117 0.069 1.00 68.56 504 GLY A N 1
ATOM 3879 C CA . GLY A 1 504 ? 8.633 -33.415 1.315 1.00 68.56 504 GLY A CA 1
ATOM 3880 C C . GLY A 1 504 ? 9.809 -32.478 1.618 1.00 68.56 504 GLY A C 1
ATOM 3881 O O . GLY A 1 504 ? 10.587 -32.766 2.524 1.00 68.56 504 GLY A O 1
ATOM 3882 N N . SER A 1 505 ? 9.943 -31.368 0.883 1.00 66.25 505 SER A N 1
ATOM 3883 C CA . SER A 1 505 ? 10.989 -30.365 1.110 1.00 66.25 505 SER A CA 1
ATOM 3884 C C . SER A 1 505 ? 10.862 -29.697 2.484 1.00 66.25 505 SER A C 1
ATOM 3886 O O . SER A 1 505 ? 9.771 -29.315 2.905 1.00 66.25 505 SER A O 1
ATOM 3888 N N . THR A 1 506 ? 11.994 -29.504 3.162 1.00 63.88 506 THR A N 1
ATOM 3889 C CA . THR A 1 506 ? 12.110 -28.731 4.414 1.00 63.88 506 THR A CA 1
ATOM 3890 C C . THR A 1 506 ? 12.907 -27.434 4.231 1.00 63.88 506 THR A C 1
ATOM 3892 O O . THR A 1 506 ? 13.244 -26.764 5.208 1.00 63.88 506 THR A O 1
ATOM 3895 N N . ASP A 1 507 ? 13.251 -27.081 2.987 1.00 63.66 507 ASP A N 1
ATOM 3896 C CA . ASP A 1 507 ? 14.183 -25.984 2.679 1.00 63.66 507 ASP A CA 1
ATOM 3897 C C . ASP A 1 507 ? 13.577 -24.587 2.873 1.00 63.66 507 ASP A C 1
ATOM 3899 O O . ASP A 1 507 ? 14.293 -23.584 3.003 1.00 63.66 507 ASP A O 1
ATOM 3903 N N . PHE A 1 508 ? 12.251 -24.515 2.970 1.00 63.69 508 PHE A N 1
ATOM 3904 C CA . PHE A 1 508 ? 11.527 -23.318 3.358 1.00 63.69 508 PHE A CA 1
ATOM 3905 C C . PHE A 1 508 ? 11.039 -23.489 4.799 1.00 63.69 508 PHE A C 1
ATOM 3907 O O . PHE A 1 508 ? 10.278 -24.389 5.140 1.00 63.69 508 PHE A O 1
ATOM 3914 N N . ARG A 1 509 ? 11.564 -22.648 5.691 1.00 63.91 509 ARG A N 1
ATOM 3915 C CA . ARG A 1 509 ? 11.366 -22.814 7.137 1.00 63.91 509 ARG A CA 1
ATOM 3916 C C . ARG A 1 509 ? 10.036 -22.261 7.642 1.00 63.91 509 ARG A C 1
ATOM 3918 O O . ARG A 1 509 ? 9.641 -22.602 8.747 1.00 63.91 509 ARG A O 1
ATOM 3925 N N . TRP A 1 510 ? 9.365 -21.404 6.875 1.00 71.56 510 TRP A N 1
ATOM 3926 C CA . TRP A 1 510 ? 8.334 -20.526 7.424 1.00 71.56 510 TRP A CA 1
ATOM 3927 C C . TRP A 1 510 ? 7.126 -20.424 6.494 1.00 71.56 510 TRP A C 1
ATOM 3929 O O . TRP A 1 510 ? 7.169 -19.733 5.474 1.00 71.56 510 TRP A O 1
ATOM 3939 N N . ALA A 1 511 ? 6.050 -21.112 6.869 1.00 83.19 511 ALA A N 1
ATOM 3940 C CA . ALA A 1 511 ? 4.718 -20.911 6.321 1.00 83.19 511 ALA A CA 1
ATOM 3941 C C . ALA A 1 511 ? 3.934 -20.001 7.278 1.00 83.19 511 ALA A C 1
ATOM 3943 O O . ALA A 1 511 ? 4.037 -20.157 8.497 1.00 83.19 511 ALA A O 1
ATOM 3944 N N . ILE A 1 512 ? 3.193 -19.037 6.740 1.00 86.94 512 ILE A N 1
ATOM 3945 C CA . ILE A 1 512 ? 2.565 -17.970 7.520 1.00 86.94 512 ILE A CA 1
ATOM 3946 C C . ILE A 1 512 ? 1.060 -17.967 7.281 1.00 86.94 512 ILE A C 1
ATOM 3948 O O . ILE A 1 512 ? 0.621 -18.034 6.134 1.00 86.94 512 ILE A O 1
ATOM 3952 N N . TRP A 1 513 ? 0.290 -17.830 8.359 1.00 89.06 513 TRP A N 1
ATOM 3953 C CA . TRP A 1 513 ? -1.155 -17.621 8.334 1.00 89.06 513 TRP A CA 1
ATOM 3954 C C . TRP A 1 513 ? -1.508 -16.283 8.989 1.00 89.06 513 TRP A C 1
ATOM 3956 O O . TRP A 1 513 ? -1.062 -16.003 10.104 1.00 89.06 513 TRP A O 1
ATOM 3966 N N . ARG A 1 514 ? -2.349 -15.476 8.340 1.00 83.81 514 ARG A N 1
ATOM 3967 C CA . ARG A 1 514 ? -2.885 -14.220 8.891 1.00 83.81 514 ARG A CA 1
ATOM 3968 C C . ARG A 1 514 ? -4.405 -14.228 8.963 1.00 83.81 514 ARG A C 1
ATOM 3970 O O . ARG A 1 514 ? -5.055 -15.041 8.305 1.00 83.81 514 ARG A O 1
ATOM 3977 N N . ASP A 1 515 ? -4.945 -13.275 9.721 1.00 71.25 515 ASP A N 1
ATOM 3978 C CA . ASP A 1 515 ? -6.375 -12.951 9.783 1.00 71.25 515 ASP A CA 1
ATOM 3979 C C . ASP A 1 515 ? -7.285 -14.166 10.024 1.00 71.25 515 ASP A C 1
ATOM 3981 O O . ASP A 1 515 ? -8.419 -14.175 9.562 1.00 71.25 515 ASP A O 1
ATOM 3985 N N . LEU A 1 516 ? -6.794 -15.185 10.748 1.00 76.19 516 LEU A N 1
ATOM 3986 C CA . LEU A 1 516 ? -7.506 -16.429 11.065 1.00 76.19 516 LEU A CA 1
ATOM 3987 C C . LEU A 1 516 ? -8.717 -16.154 11.974 1.00 76.19 516 LEU A C 1
ATOM 3989 O O . LEU A 1 516 ? -8.636 -16.295 13.197 1.00 76.19 516 LEU A O 1
ATOM 3993 N N . GLY A 1 517 ? -9.835 -15.745 11.381 1.00 77.94 517 GLY A N 1
ATOM 3994 C CA . GLY A 1 517 ? -11.015 -15.259 12.088 1.00 77.94 517 GLY A CA 1
ATOM 3995 C C . GLY A 1 517 ? -12.282 -16.020 11.720 1.00 77.94 517 GLY A C 1
ATOM 3996 O O . GLY A 1 517 ? -12.577 -16.199 10.541 1.00 77.94 517 GLY A O 1
ATOM 3997 N N . PHE A 1 518 ? -13.057 -16.422 12.723 1.00 76.75 518 PHE A N 1
ATOM 3998 C CA . PHE A 1 518 ? -14.423 -16.906 12.572 1.00 76.75 518 PHE A CA 1
ATOM 3999 C C . PHE A 1 518 ? -15.421 -15.755 12.706 1.00 76.75 518 PHE A C 1
ATOM 4001 O O . PHE A 1 518 ? -15.368 -14.980 13.666 1.00 76.75 518 PHE A O 1
ATOM 4008 N N . PHE A 1 519 ? -16.350 -15.675 11.758 1.00 71.75 519 PHE A N 1
ATOM 4009 C CA . PHE A 1 519 ? -17.391 -14.657 11.689 1.00 71.75 519 PHE A CA 1
ATOM 4010 C C . PHE A 1 519 ? -18.763 -15.341 11.647 1.00 71.75 519 PHE A C 1
ATOM 4012 O O . PHE A 1 519 ? -19.144 -15.829 10.579 1.00 71.75 519 PHE A O 1
ATOM 4019 N N . PRO A 1 520 ? -19.503 -15.403 12.767 1.00 68.50 520 PRO A N 1
ATOM 4020 C CA . PRO A 1 520 ? -20.825 -16.016 12.793 1.00 68.50 520 PRO A CA 1
ATOM 4021 C C . PRO A 1 520 ? -21.843 -15.184 11.996 1.00 68.50 520 PRO A C 1
ATOM 4023 O O . PRO A 1 520 ? -21.814 -13.951 11.994 1.00 68.50 520 PRO A O 1
ATOM 4026 N N . VAL A 1 521 ? -22.765 -15.865 11.318 1.00 56.62 521 VAL A N 1
ATOM 4027 C CA . VAL A 1 521 ? -23.919 -15.279 10.635 1.00 56.62 521 VAL A CA 1
ATOM 4028 C C . VAL A 1 521 ? -24.930 -14.839 11.690 1.00 56.62 521 VAL A C 1
ATOM 4030 O O . VAL A 1 521 ? -25.518 -15.650 12.404 1.00 56.62 521 VAL A O 1
ATOM 4033 N N . VAL A 1 522 ? -25.175 -13.534 11.767 1.00 50.09 522 VAL A N 1
ATOM 4034 C CA . VAL A 1 522 ? -26.197 -12.968 12.651 1.00 50.09 522 VAL A CA 1
ATOM 4035 C C . VAL A 1 522 ? -27.576 -13.267 12.059 1.00 50.09 522 VAL A C 1
ATOM 4037 O O . VAL A 1 522 ? -28.001 -12.631 11.095 1.00 50.09 522 VAL A O 1
ATOM 4040 N N . ARG A 1 523 ? -28.302 -14.237 12.624 1.00 38.62 523 ARG A N 1
ATOM 4041 C CA . ARG A 1 523 ? -29.718 -14.443 12.290 1.00 38.62 523 ARG A CA 1
ATOM 4042 C C . ARG A 1 523 ? -30.554 -13.402 13.037 1.00 38.62 523 ARG A C 1
ATOM 4044 O O . ARG A 1 523 ? -30.719 -13.489 14.250 1.00 38.62 523 ARG A O 1
ATOM 4051 N N . THR A 1 524 ? -31.100 -12.420 12.323 1.00 30.48 524 THR A N 1
ATOM 4052 C CA . THR A 1 524 ? -32.103 -11.503 12.882 1.00 30.48 524 THR A CA 1
ATOM 4053 C C . THR A 1 524 ? -33.319 -12.323 13.334 1.00 30.48 524 THR A C 1
ATOM 4055 O O . THR A 1 524 ? -33.810 -13.143 12.548 1.00 30.48 524 THR A O 1
ATOM 4058 N N . PRO A 1 525 ? -33.859 -12.137 14.553 1.00 27.23 525 PRO A N 1
ATOM 4059 C CA . PRO A 1 525 ? -35.095 -12.801 14.934 1.00 27.23 525 PRO A CA 1
ATOM 4060 C C . PRO A 1 525 ? -36.201 -12.359 13.974 1.00 27.23 525 PRO A C 1
ATOM 4062 O O . PRO A 1 525 ? -36.553 -11.178 13.912 1.00 27.23 525 PRO A O 1
ATOM 4065 N N . ARG A 1 526 ? -36.771 -13.296 13.207 1.00 27.00 526 ARG A N 1
ATOM 4066 C CA . ARG A 1 526 ? -38.052 -13.063 12.533 1.00 27.00 526 ARG A CA 1
ATOM 4067 C C . ARG A 1 526 ? -39.039 -12.646 13.620 1.00 27.00 526 ARG A C 1
ATOM 4069 O O . ARG A 1 526 ? -39.363 -13.463 14.478 1.00 27.00 526 ARG A O 1
ATOM 4076 N N . LYS A 1 527 ? -39.518 -11.398 13.582 1.00 28.09 527 LYS A N 1
ATOM 4077 C CA . LYS A 1 527 ? -40.684 -10.974 14.365 1.00 28.09 527 LYS A CA 1
ATOM 4078 C C . LYS A 1 527 ? -41.793 -11.998 14.130 1.00 28.09 527 LYS A C 1
ATOM 4080 O O . LYS A 1 527 ? -42.338 -12.084 13.029 1.00 28.09 527 LYS A O 1
ATOM 4085 N N . ILE A 1 528 ? -42.105 -12.776 15.159 1.00 28.45 528 ILE A N 1
ATOM 4086 C CA . ILE A 1 528 ? -43.363 -13.503 15.241 1.00 28.45 528 ILE A CA 1
ATOM 4087 C C . ILE A 1 528 ? -44.429 -12.408 15.271 1.00 28.45 528 ILE A C 1
ATOM 4089 O O . ILE A 1 528 ? -44.529 -11.647 16.229 1.00 28.45 528 ILE A O 1
ATOM 4093 N N . LEU A 1 529 ? -45.158 -12.252 14.165 1.00 28.03 529 LEU A N 1
ATOM 4094 C CA . LEU A 1 529 ? -46.390 -11.475 14.135 1.00 28.03 529 LEU A CA 1
ATOM 4095 C C . LEU A 1 529 ? -47.398 -12.216 15.016 1.00 28.03 529 LEU A C 1
ATOM 4097 O O . LEU A 1 529 ? -48.102 -13.112 14.550 1.00 28.03 529 LEU A O 1
ATOM 4101 N N . GLU A 1 530 ? -47.435 -11.867 16.298 1.00 28.84 530 GLU A N 1
ATOM 4102 C CA . GLU A 1 530 ? -48.533 -12.224 17.186 1.00 28.84 530 GLU A CA 1
ATOM 4103 C C . GLU A 1 530 ? -49.811 -11.565 16.653 1.00 28.84 530 GLU A C 1
ATOM 4105 O O . GLU A 1 530 ? -50.036 -10.362 16.781 1.00 28.84 530 GLU A O 1
ATOM 4110 N N . ARG A 1 531 ? -50.651 -12.366 15.995 1.00 33.06 531 ARG A N 1
ATOM 4111 C CA . ARG A 1 531 ? -52.064 -12.051 15.791 1.00 33.06 531 ARG A CA 1
ATOM 4112 C C . ARG A 1 531 ? -52.806 -12.394 17.078 1.00 33.06 531 ARG A C 1
ATOM 4114 O O . ARG A 1 531 ? -53.100 -13.558 17.303 1.00 33.06 531 ARG A O 1
ATOM 4121 N N . ASN A 1 532 ? -53.141 -11.375 17.856 1.00 28.77 532 ASN A N 1
ATOM 4122 C CA . ASN A 1 532 ? -54.239 -11.345 18.826 1.00 28.77 532 ASN A CA 1
ATOM 4123 C C . ASN A 1 532 ? -54.776 -9.902 18.782 1.00 28.77 532 ASN A C 1
ATOM 4125 O O . ASN A 1 532 ? -53.981 -8.973 18.813 1.00 28.77 532 ASN A O 1
ATOM 4129 N N . ALA A 1 533 ? -56.056 -9.569 18.699 1.00 30.14 533 ALA A N 1
ATOM 4130 C CA . ALA A 1 533 ? -57.308 -10.292 18.557 1.00 30.14 533 ALA A CA 1
ATOM 4131 C C . ALA A 1 533 ? -58.364 -9.226 18.183 1.00 30.14 533 ALA A C 1
ATOM 4133 O O . ALA A 1 533 ? -58.230 -8.075 18.598 1.00 30.14 533 ALA A O 1
ATOM 4134 N N . CYS A 1 534 ? -59.420 -9.584 17.454 1.00 26.55 534 CYS A N 1
ATOM 4135 C CA . CYS A 1 534 ? -60.733 -8.986 17.707 1.00 26.55 534 CYS A CA 1
ATOM 4136 C C . CYS A 1 534 ? -61.830 -9.863 17.108 1.00 26.55 534 CYS A C 1
ATOM 4138 O O . CYS A 1 534 ? -61.940 -10.024 15.892 1.00 26.55 534 CYS A O 1
ATOM 4140 N N . GLU A 1 535 ? -62.592 -10.458 18.015 1.00 34.19 535 GLU A N 1
ATOM 4141 C CA . GLU A 1 535 ? -63.902 -11.043 17.787 1.00 34.19 535 GLU A CA 1
ATOM 4142 C C . GLU A 1 535 ? -64.873 -9.959 17.276 1.00 34.19 535 GLU A C 1
ATOM 4144 O O . GLU A 1 535 ? -64.921 -8.871 17.840 1.00 34.19 535 GLU A O 1
ATOM 4149 N N . GLN A 1 536 ? -65.545 -10.272 16.160 1.00 30.02 536 GLN A N 1
ATOM 4150 C CA . GLN A 1 536 ? -66.981 -10.147 15.815 1.00 30.02 536 GLN A CA 1
ATOM 4151 C C . GLN A 1 536 ? -67.858 -8.989 16.363 1.00 30.02 536 GLN A C 1
ATOM 4153 O O . GLN A 1 536 ? -67.625 -8.463 17.448 1.00 30.02 536 GLN A O 1
ATOM 4158 N N . PRO A 1 537 ? -68.908 -8.572 15.615 1.00 34.53 537 PRO A N 1
ATOM 4159 C CA . PRO A 1 537 ? -69.985 -9.431 15.074 1.00 34.53 537 PRO A CA 1
ATOM 4160 C C . PRO A 1 537 ? -69.747 -10.005 13.676 1.00 34.53 537 PRO A C 1
ATOM 4162 O O . PRO A 1 537 ? -69.392 -9.221 12.768 1.00 34.53 537 PRO A O 1
#

Mean predicted aligned error: 19.22 Å

Sequence (537 aa):
MNDSSSVPFGLFGQSSQIKNPVIVTNPDRIFIGNNVMVRDGARLEAVKEYAGVEHDPILKIGDGVSIELSVHIGAANSVCIGKDVMIGGRVTIVDHDHGFADPTKPPSHQPLNVGKIQIDDGAWLGENVVVCKNVHIGRHAVIGANSLVTTNIPAYSVAAGNPARVLRKYSSEKLVFERCLQRIANGELADLESIDLHAGGETSLLHQVDDILMVLARHRQTFPKPIYVTLLTNGMALEESTLALLTSGTAVDEIRVSVDGSSPEMFEYLRTDATWKMVSENIERISQALKNIKSRTLLRIVCTVAPDKAMDVGWMDPDFKAVIQLADELEICHPQTCERLRERIDGLPAHTKLVKWDVVVGKMDQRELPGTNHHVRSYSLIHHIRDARLLLGASNQMAIWDCAVDSRHDRVLFMQPPVRALFTVHDGAEGAFKFAVMIHPDAWEKSAAGCSFTITVDGETKRIVQSAPSVHCEDRHWDEHVIAVPEAASGKHDIILETQGLGGSTDFRWAIWRDLGFFPVVRTPRKILERNACEQP

pLDDT: mean 76.75, std 20.71, range [21.94, 98.88]

Foldseek 3Di:
DDPDDPDAACADEACEDADPDEAEEPRVQAHAYAQEYHDYQEYHEADQDALRDGANWHHAAEAQEYHDANEYAYTRYEEYAEYNEYEEHQEYHYQWDFDCPDVVDDSRNGDIPGAYEAEYALEYEYACEYEYHPEYEAANEYEYHNEYDPYYHAHQFYWYDDPIDTPDHDDPVLVVLLVVLVCQLVCVPVVAAEDEAEPDDPDDPQVCLLVSLVSQLVSCVSGPDHHAYEYEDCQADDDPSNLCSQLQQSRHQEYEHEQEQQEQVRSCVVDPPDGPVRSLVSLLVSLVSNVVVVGNRFYEYEYADAPVDDLDSPPGDPSSVVSRVSGPWYFYHHPPDDPVVVVVVVPDDDPDDDDDDDRDRDDDDDDDDDDDDDDFDKDACLVVVVQKDKPDDDPVQWDWDWDQASNDTFTWIKGFPF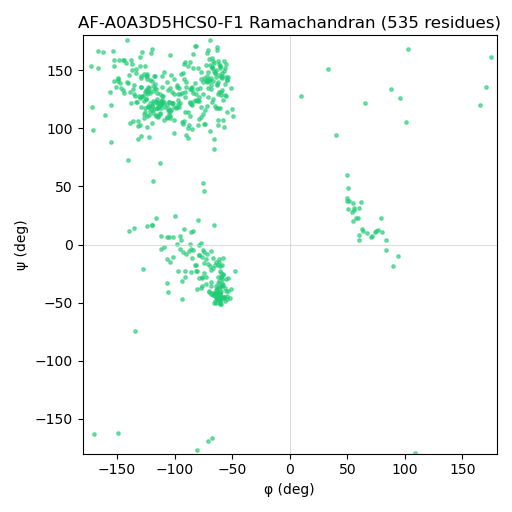TKIKHKFLAQFWWKWKKWKAFHPVCLQPPQDKKWKWKDKPNRTQDIDIARNNVDVVRSDIGIDMGTHHRDPVRMMMMMIGMHGDVRDNSRGTMIMGPGMIGHDDDDPDPPPDDDDDDDD

Solvent-accessible surface area (backbone atoms only — not comparable to full-atom values): 29093 Å² total; per-residue (Å²): 138,81,94,71,74,85,68,56,50,58,34,76,33,62,83,41,46,77,41,79,58,60,50,75,37,55,37,56,34,30,31,37,29,32,47,22,41,37,34,39,50,22,34,44,36,31,40,45,63,46,68,91,41,78,38,76,25,32,34,38,38,28,36,49,21,38,37,33,43,42,22,37,38,40,11,42,34,30,33,39,36,32,35,47,23,40,38,29,35,46,22,36,40,31,11,51,43,70,27,65,87,55,85,92,50,62,42,87,71,33,49,68,51,64,34,38,28,42,35,34,38,48,17,35,39,27,38,45,20,36,37,41,39,61,21,41,38,24,39,46,16,36,37,38,55,62,12,32,36,71,56,64,41,60,51,36,20,36,26,38,38,80,68,46,40,79,78,43,71,65,55,66,65,58,53,51,49,54,52,51,47,48,38,35,34,72,48,78,46,73,82,62,56,66,46,82,43,74,44,71,58,96,87,80,41,75,94,46,44,58,60,51,41,52,52,42,33,61,42,58,77,51,36,81,60,90,59,49,24,38,34,38,31,63,33,69,89,69,54,72,68,42,50,52,44,50,36,66,41,59,43,25,45,30,42,33,32,52,50,45,49,56,29,58,68,41,28,34,70,76,31,96,88,51,55,47,69,59,30,48,54,36,49,49,51,51,38,49,52,26,60,76,71,65,37,82,31,41,39,30,38,36,29,44,40,64,84,91,55,71,93,63,67,87,85,43,34,70,72,47,50,57,52,55,70,57,35,80,41,65,45,71,37,61,63,93,75,53,78,71,54,54,72,60,56,80,72,61,76,99,81,81,86,83,90,85,90,77,87,64,74,83,64,91,84,87,85,90,88,84,90,84,91,84,76,91,66,72,48,51,52,75,85,41,57,84,66,39,45,70,78,40,64,61,82,87,36,52,48,79,48,77,45,78,56,96,91,42,82,44,73,27,42,36,35,26,47,60,30,27,35,37,38,72,42,83,61,17,60,34,27,31,39,34,32,30,38,38,60,44,75,97,30,33,84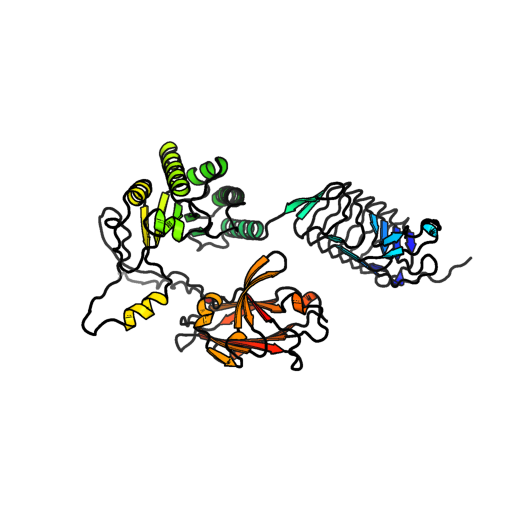,36,93,60,21,30,40,34,44,34,44,27,51,73,86,44,74,78,52,78,48,78,40,35,32,52,83,36,69,78,39,72,44,77,51,74,48,75,44,80,38,74,59,32,93,81,47,36,39,45,38,36,44,33,34,35,31,47,98,73,35,66,78,36,63,44,35,37,37,31,69,46,29,40,42,57,62,83,78,75,80,76,78,77,80,79,87,79,85,80,84,78,134